Protein AF-0000000066928919 (afdb_homodimer)

InterPro domains:
  IPR003378 Fringe-like, glycosyltransferase domain [PF02434] (55-231)
  IPR026050 C1GALT1/C1GALT1-specific chaperone 1 [PTHR23033] (34-307)

Sequence (636 aa):
MSNIKLILTILLVLITNFLLSILLVTYFFDDKSRSIKNSTFVSYDTYYVSKEKQVKIFCIILTSKNNHLARAIHQKNTWVKRCDNYIFGSGEENKALPAIKACHSDFYHNSFCKFRNTIKWAWKNNGDKYDWYIKLDDDSYVIMENLRAFLSKQNESIPEYHGLKRMDYPRQGDTKFAQGGAGYVMSKETVKLLVEKGLDSSKYCSQMDTLPDDVEVARCLEKLGIKFNSSVDRKNKDLFNEEAPESLASIFNKNINDVLSNNSNETVISSALDKVSDYPISFHRIRNQNMYVLEYFFYRAKVVNKDTPIDQIYKQMNMSNIKLILTILLVLITNFLLSILLVTYFFDDKSRSIKNSTFVSYDTYYVSKEKQVKIFCIILTSKNNHLARAIHQKNTWVKRCDNYIFGSGEENKALPAIKACHSDFYHNSFCKFRNTIKWAWKNNGDKYDWYIKLDDDSYVIMENLRAFLSKQNESIPEYHGLKRMDYPRQGDTKFAQGGAGYVMSKETVKLLVEKGLDSSKYCSQMDTLPDDVEVARCLEKLGIKFNSSVDRKNKDLFNEEAPESLASIFNKNINDVLSNNSNETVISSALDKVSDYPISFHRIRNQNMYVLEYFFYRAKVVNKDTPIDQIYKQMN

Secondary structure (DSSP, 8-state):
--HHHHHHHHHHHHHHHHHGGGGGGSSS----------------------S-----EEEEEE--TTHIIIIIHHHHTTGGGGSSEEEEEESS-BTTTTEEE--S--SGGGHHHHHHHHHHHHHHHHGGG-SEEEEEETT-EE-HHHHHHHHTTS-TTS--EEE-EE---TT-TT--EE-TTT-EEEEHHHHHHIIIIITT-TTTS-SSTTS-HHHHHHHHHHHTTPP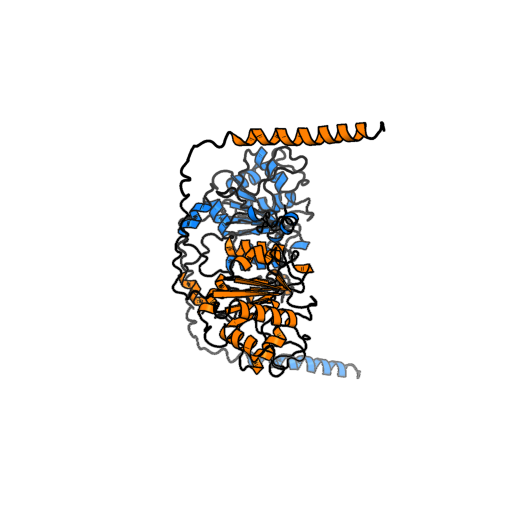PEE-B-TTS-BSB-SS-HHHHT-EEESSHHHHHHS------EEEGGGGB-SS--EESS--HHHHHHHHHHHHT---TTT---GGGHHHHH-/--HHHHHHHHHHHHHHHHHGGGGGGGSS----------------------S-----EEEEEE--TTHIIIIIHHHHTTGGGGSSEEEEEESS-BTTTTEEE--S--SGGGHHHHHHHHHHHHHHHHGGG-SEEEEEETT-EE-HHHHHHHHTTS-TTS--EEE-EE---TT-TT--EE-TTT-EEEEHHHHHHIIIIITT-TTTS-SSTTS-HHHHHHHHHHHTTPPPEE-B-TTS-BSB-SS-HHHHT-EE-SSHHHHHHS-------EEGGGGB-SS--EESS--HHHHHHHHHHHHT---TTT---GGGHHHHH-

Radius of gyration: 32.17 Å; Cα contacts (8 Å, |Δi|>4): 1144; chains: 2; bounding box: 134×81×70 Å

Structure (mmCIF, N/CA/C/O backbone):
data_AF-0000000066928919-model_v1
#
loop_
_entity.id
_entity.type
_entity.pdbx_description
1 polymer 'N-acetylgalactosaminide beta-1,3-galactosyltransferase'
#
loop_
_atom_site.group_PDB
_atom_site.id
_atom_site.type_symbol
_atom_site.label_atom_id
_atom_site.label_alt_id
_atom_site.label_comp_id
_atom_site.label_asym_id
_atom_site.label_entity_id
_atom_site.label_seq_id
_atom_site.pdbx_PDB_ins_code
_atom_site.Cartn_x
_atom_site.Cartn_y
_atom_site.Cartn_z
_atom_site.occupancy
_atom_site.B_iso_or_equiv
_atom_site.auth_seq_id
_atom_site.auth_comp_id
_atom_site.auth_asym_id
_atom_site.auth_atom_id
_atom_site.pdbx_PDB_model_num
ATOM 1 N N . MET A 1 1 ? -66.438 23.719 -28.969 1 31.3 1 MET A N 1
ATOM 2 C CA . MET A 1 1 ? -66.938 23.188 -27.703 1 31.3 1 MET A CA 1
ATOM 3 C C . MET A 1 1 ? -66.312 21.812 -27.438 1 31.3 1 MET A C 1
ATOM 5 O O . MET A 1 1 ? -66.25 21.391 -26.281 1 31.3 1 MET A O 1
ATOM 9 N N . SER A 1 2 ? -66.125 21.031 -28.547 1 38.88 2 SER A N 1
ATOM 10 C CA . SER A 1 2 ? -66.062 19.578 -28.484 1 38.88 2 SER A CA 1
ATOM 11 C C . SER A 1 2 ? -64.688 19.125 -27.953 1 38.88 2 SER A C 1
ATOM 13 O O . SER A 1 2 ? -64.562 18.062 -27.328 1 38.88 2 SER A O 1
ATOM 15 N N . ASN A 1 3 ? -63.625 19.828 -28.453 1 39.19 3 ASN A N 1
ATOM 16 C CA . ASN A 1 3 ? -62.25 19.359 -28.266 1 39.19 3 ASN A CA 1
ATOM 17 C C . ASN A 1 3 ? -61.812 19.438 -26.812 1 39.19 3 ASN A C 1
ATOM 19 O O . ASN A 1 3 ? -60.688 19.062 -26.469 1 39.19 3 ASN A O 1
ATOM 23 N N . ILE A 1 4 ? -62.5 20.391 -26 1 41.78 4 ILE A N 1
ATOM 24 C CA . ILE A 1 4 ? -62.188 20.688 -24.609 1 41.78 4 ILE A CA 1
ATOM 25 C C . ILE A 1 4 ? -62.469 19.469 -23.75 1 41.78 4 ILE A C 1
ATOM 27 O O . ILE A 1 4 ? -61.781 19.203 -22.766 1 41.78 4 ILE A O 1
ATOM 31 N N . LYS A 1 5 ? -63.594 18.719 -24.062 1 40.72 5 LYS A N 1
ATOM 32 C CA . LYS A 1 5 ? -64.125 17.656 -23.203 1 40.72 5 LYS A CA 1
ATOM 33 C C . LYS A 1 5 ? -63.125 16.484 -23.141 1 40.72 5 LYS A C 1
ATOM 35 O O . LYS A 1 5 ? -63.031 15.812 -22.109 1 40.72 5 LYS A O 1
ATOM 40 N N . LEU A 1 6 ? -62.469 16.281 -24.375 1 38.47 6 LEU A N 1
ATOM 41 C CA . LEU A 1 6 ? -61.625 15.102 -24.438 1 38.47 6 LEU A CA 1
ATOM 42 C C . LEU A 1 6 ? -60.438 15.242 -23.5 1 38.47 6 LEU A C 1
ATOM 44 O O . LEU A 1 6 ? -60.031 14.281 -22.844 1 38.47 6 LEU A O 1
ATOM 48 N N . ILE A 1 7 ? -59.906 16.547 -23.422 1 42.91 7 ILE A N 1
ATOM 49 C CA . ILE A 1 7 ? -58.719 16.812 -22.609 1 42.91 7 ILE A CA 1
ATOM 50 C C . ILE A 1 7 ? -59.062 16.562 -21.141 1 42.91 7 ILE A C 1
ATOM 52 O O . ILE A 1 7 ? -58.219 16.016 -20.406 1 42.91 7 ILE A O 1
ATOM 56 N N . LEU A 1 8 ? -60.375 16.891 -20.766 1 40.22 8 LEU A N 1
ATOM 57 C CA . LEU A 1 8 ? -60.75 16.812 -19.375 1 40.22 8 LEU A CA 1
ATOM 58 C C . LEU A 1 8 ? -60.781 15.352 -18.906 1 40.22 8 LEU A C 1
ATOM 60 O O . LEU A 1 8 ? -60.406 15.055 -17.766 1 40.22 8 LEU A O 1
ATOM 64 N N . THR A 1 9 ? -61.281 14.445 -19.891 1 39.28 9 THR A N 1
ATOM 65 C CA . THR A 1 9 ? -61.438 13.055 -19.484 1 39.28 9 THR A CA 1
ATOM 66 C C . THR A 1 9 ? -60.094 12.406 -19.219 1 39.28 9 THR A C 1
ATOM 68 O O . THR A 1 9 ? -59.938 11.625 -18.266 1 39.28 9 THR A O 1
ATOM 71 N N . ILE A 1 10 ? -59.031 12.859 -20.094 1 39.53 10 ILE A N 1
ATOM 72 C CA . ILE A 1 10 ? -57.719 12.227 -19.938 1 39.53 10 ILE A CA 1
ATOM 73 C C . ILE A 1 10 ? -57.125 12.625 -18.594 1 39.53 10 ILE A C 1
ATOM 75 O O . ILE A 1 10 ? -56.5 11.797 -17.906 1 39.53 10 ILE A O 1
ATOM 79 N N . LEU A 1 11 ? -57.375 13.93 -18.141 1 38.59 11 LEU A N 1
ATOM 80 C CA . LEU A 1 11 ? -56.844 14.398 -16.859 1 38.59 11 LEU A CA 1
ATOM 81 C C . LEU A 1 11 ? -57.406 13.594 -15.703 1 38.59 11 LEU A C 1
ATOM 83 O O . LEU A 1 11 ? -56.688 13.305 -14.734 1 38.59 11 LEU A O 1
ATOM 87 N N . LEU A 1 12 ? -58.719 13.234 -15.859 1 37.5 12 LEU A N 1
ATOM 88 C CA . LEU A 1 12 ? -59.375 12.586 -14.727 1 37.5 12 LEU A CA 1
ATOM 89 C C . LEU A 1 12 ? -58.781 11.203 -14.477 1 37.5 12 LEU A C 1
ATOM 91 O O . LEU A 1 12 ? -58.625 10.789 -13.32 1 37.5 12 LEU A O 1
ATOM 95 N N . VAL A 1 13 ? -58.469 10.492 -15.656 1 37.06 13 VAL A N 1
ATOM 96 C CA . VAL A 1 13 ? -58 9.117 -15.469 1 37.06 13 VAL A CA 1
ATOM 97 C C . VAL A 1 13 ? -56.656 9.109 -14.773 1 37.06 13 VAL A C 1
ATOM 99 O O . VAL A 1 13 ? -56.312 8.156 -14.07 1 37.06 13 VAL A O 1
ATOM 102 N N . LEU A 1 14 ? -55.781 10.188 -15.008 1 35.16 14 LEU A N 1
ATOM 103 C CA . LEU A 1 14 ? -54.438 10.203 -14.422 1 35.16 14 LEU A CA 1
ATOM 104 C C . LEU A 1 14 ? -54.531 10.336 -12.898 1 35.16 14 LEU A C 1
ATOM 106 O O . LEU A 1 14 ? -53.656 9.805 -12.188 1 35.16 14 LEU A O 1
ATOM 110 N N . ILE A 1 15 ? -55.5 11.133 -12.414 1 36.28 15 ILE A N 1
ATOM 111 C CA . ILE A 1 15 ? -55.562 11.445 -10.984 1 36.28 15 ILE A CA 1
ATOM 112 C C . ILE A 1 15 ? -55.938 10.188 -10.203 1 36.28 15 ILE A C 1
ATOM 114 O O . ILE A 1 15 ? -55.406 9.945 -9.117 1 36.28 15 ILE A O 1
ATOM 118 N N . THR A 1 16 ? -56.906 9.375 -10.773 1 32.16 16 THR A N 1
ATOM 119 C CA . THR A 1 16 ? -57.5 8.344 -9.922 1 32.16 16 THR A CA 1
ATOM 120 C C . THR A 1 16 ? -56.469 7.254 -9.617 1 32.16 16 THR A C 1
ATOM 122 O O . THR A 1 16 ? -56.562 6.59 -8.578 1 32.16 16 THR A O 1
ATOM 125 N N . ASN A 1 17 ? -55.625 6.891 -10.633 1 31.77 17 ASN A N 1
ATOM 126 C CA . ASN A 1 17 ? -54.781 5.746 -10.359 1 31.77 17 ASN A CA 1
ATOM 127 C C . ASN A 1 17 ? -53.75 6.059 -9.273 1 31.77 17 ASN A C 1
ATOM 129 O O . ASN A 1 17 ? -52.938 5.199 -8.906 1 31.77 17 ASN A O 1
ATOM 133 N N . PHE A 1 18 ? -53.469 7.359 -8.898 1 32.69 18 PHE A N 1
ATOM 134 C CA . PHE A 1 18 ? -52.5 7.758 -7.871 1 32.69 18 PHE A CA 1
ATOM 135 C C . PHE A 1 18 ? -52.969 7.312 -6.492 1 32.69 18 PHE A C 1
ATOM 137 O O . PHE A 1 18 ? -52.156 6.906 -5.656 1 32.69 18 PHE A O 1
ATOM 144 N N . LEU A 1 19 ? -54.25 7.359 -6.262 1 31.48 19 LEU A N 1
ATOM 145 C CA . LEU A 1 19 ? -54.75 7.238 -4.891 1 31.48 19 LEU A CA 1
ATOM 146 C C . LEU A 1 19 ? -54.625 5.801 -4.398 1 31.48 19 LEU A C 1
ATOM 148 O O . LEU A 1 19 ? -54.469 5.562 -3.199 1 31.48 19 LEU A O 1
ATOM 152 N N . LEU A 1 20 ? -54.875 4.844 -5.297 1 28.77 20 LEU A N 1
ATOM 153 C CA . LEU A 1 20 ? -55.125 3.508 -4.762 1 28.77 20 LEU A CA 1
ATOM 154 C C . LEU A 1 20 ? -53.844 2.93 -4.156 1 28.77 20 LEU A C 1
ATOM 156 O O . LEU A 1 20 ? -53.906 2.104 -3.244 1 28.77 20 LEU A O 1
ATOM 160 N N . SER A 1 21 ? -52.688 3.211 -4.742 1 25.67 21 SER A N 1
ATOM 161 C CA . SER A 1 21 ? -51.5 2.436 -4.312 1 25.67 21 SER A CA 1
ATOM 162 C C . SER A 1 21 ? -51.125 2.787 -2.885 1 25.67 21 SER A C 1
ATOM 164 O O . SER A 1 21 ? -50.188 2.188 -2.328 1 25.67 21 SER A O 1
ATOM 166 N N . ILE A 1 22 ? -51.688 3.836 -2.24 1 28.8 22 ILE A N 1
ATOM 167 C CA . ILE A 1 22 ? -51.219 4.289 -0.93 1 28.8 22 ILE A CA 1
ATOM 168 C C . ILE A 1 22 ? -51.656 3.295 0.142 1 28.8 22 ILE A C 1
ATOM 170 O O . ILE A 1 22 ? -51 3.162 1.179 1 28.8 22 ILE A O 1
ATOM 174 N N . LEU A 1 23 ? -52.812 2.688 -0.079 1 26.77 23 LEU A N 1
ATOM 175 C CA . LEU A 1 23 ? -53.5 2.154 1.094 1 26.77 23 LEU A CA 1
ATOM 176 C C . LEU A 1 23 ? -52.75 0.95 1.658 1 26.77 23 LEU A C 1
ATOM 178 O O . LEU A 1 23 ? -52.875 0.629 2.842 1 26.77 23 LEU A O 1
ATOM 182 N N . LEU A 1 24 ? -52.312 0.093 0.767 1 25.64 24 LEU A N 1
ATOM 183 C CA . LEU A 1 24 ? -52.062 -1.245 1.29 1 25.64 24 LEU A CA 1
ATOM 184 C C . LEU A 1 24 ? -50.875 -1.233 2.271 1 25.64 24 LEU A C 1
ATOM 186 O O . LEU A 1 24 ? -50.5 -2.279 2.797 1 25.64 24 LEU A O 1
ATOM 190 N N . VAL A 1 25 ? -50.125 -0.098 2.4 1 24.69 25 VAL A N 1
ATOM 191 C CA . VAL A 1 25 ? -48.875 -0.196 3.15 1 24.69 25 VAL A CA 1
ATOM 192 C C . VAL A 1 25 ? -49.188 -0.28 4.645 1 24.69 25 VAL A C 1
ATOM 194 O O . VAL A 1 25 ? -48.281 -0.558 5.449 1 24.69 25 VAL A O 1
ATOM 197 N N . THR A 1 26 ? -50.469 0.034 5.047 1 25.05 26 THR A N 1
ATOM 198 C CA . THR A 1 26 ? -50.562 0.357 6.465 1 25.05 26 THR A CA 1
ATOM 199 C C . THR A 1 26 ? -50.531 -0.911 7.312 1 25.05 26 THR A C 1
ATOM 201 O O . THR A 1 26 ? -50.219 -0.855 8.508 1 25.05 26 THR A O 1
ATOM 204 N N . TYR A 1 27 ? -51.219 -1.931 6.809 1 26.16 27 TYR A N 1
ATOM 205 C CA . TYR A 1 27 ? -51.781 -2.811 7.828 1 26.16 27 TYR A CA 1
ATOM 206 C C . TYR A 1 27 ? -50.688 -3.514 8.609 1 26.16 27 TYR A C 1
ATOM 208 O O . TYR A 1 27 ? -50.875 -3.963 9.734 1 26.16 27 TYR A O 1
ATOM 216 N N . PHE A 1 28 ? -49.781 -4.121 7.902 1 26.41 28 PHE A N 1
ATOM 217 C CA . PHE A 1 28 ? -49.094 -5.219 8.57 1 26.41 28 PHE A CA 1
ATOM 218 C C . PHE A 1 28 ? -48.219 -4.699 9.688 1 26.41 28 PHE A C 1
ATOM 220 O O . PHE A 1 28 ? -46.969 -4.734 9.57 1 26.41 28 PHE A O 1
ATOM 227 N N . PHE A 1 29 ? -48.438 -3.439 10.203 1 26.7 29 PHE A N 1
ATOM 228 C CA . PHE A 1 29 ? -47.562 -2.881 11.211 1 26.7 29 PHE A CA 1
ATOM 229 C C . PHE A 1 29 ? -47.781 -3.551 12.562 1 26.7 29 PHE A C 1
ATOM 231 O O . PHE A 1 29 ? -47.75 -2.889 13.602 1 26.7 29 PHE A O 1
ATOM 238 N N . ASP A 1 30 ? -48.594 -4.652 12.594 1 23.14 30 ASP A N 1
ATOM 239 C CA . ASP A 1 30 ? -48.969 -4.984 13.961 1 23.14 30 ASP A CA 1
ATOM 240 C C . ASP A 1 30 ? -47.781 -5.047 14.891 1 23.14 30 ASP A C 1
ATOM 242 O O . ASP A 1 30 ? -46.625 -5.145 14.422 1 23.14 30 ASP A O 1
ATOM 246 N N . ASP A 1 31 ? -48.062 -5.562 16.219 1 22.97 31 ASP A N 1
ATOM 247 C CA . ASP A 1 31 ? -47.719 -5.367 17.625 1 22.97 31 ASP A CA 1
ATOM 248 C C . ASP A 1 31 ? -46.344 -5.953 17.953 1 22.97 31 ASP A C 1
ATOM 250 O O . ASP A 1 31 ? -45.875 -5.875 19.078 1 22.97 31 ASP A O 1
ATOM 254 N N . LYS A 1 32 ? -45.969 -7.062 17.25 1 25.39 32 LYS A N 1
ATOM 255 C CA . LYS A 1 32 ? -45.094 -7.867 18.094 1 25.39 32 LYS A CA 1
ATOM 256 C C . LYS A 1 32 ? -43.875 -7.062 18.547 1 25.39 32 LYS A C 1
ATOM 258 O O . LYS A 1 32 ? -43.125 -6.535 17.734 1 25.39 32 LYS A O 1
ATOM 263 N N . SER A 1 33 ? -44.031 -6.406 19.688 1 25.58 33 SER A N 1
ATOM 264 C CA . SER A 1 33 ? -43.062 -5.641 20.484 1 25.58 33 SER A CA 1
ATOM 265 C C . SER A 1 33 ? -41.719 -6.375 20.609 1 25.58 33 SER A C 1
ATOM 267 O O . SER A 1 33 ? -41.438 -6.973 21.656 1 25.58 33 SER A O 1
ATOM 269 N N . ARG A 1 34 ? -41.406 -7.363 19.766 1 24.72 34 ARG A N 1
ATOM 270 C CA . ARG A 1 34 ? -40.219 -8.062 20.172 1 24.72 34 ARG A CA 1
ATOM 271 C C . ARG A 1 34 ? -39.125 -7.074 20.562 1 24.72 34 ARG A C 1
ATOM 273 O O . ARG A 1 34 ? -38.844 -6.105 19.844 1 24.72 34 ARG A O 1
ATOM 280 N N . SER A 1 35 ? -38.938 -7.012 21.906 1 24.95 35 SER A N 1
ATOM 281 C CA . SER A 1 35 ? -37.812 -6.355 22.562 1 24.95 35 SER A CA 1
ATOM 282 C C . SER A 1 35 ? -36.531 -6.531 21.766 1 24.95 35 SER A C 1
ATOM 284 O O . SER A 1 35 ? -36.156 -7.652 21.422 1 24.95 35 SER A O 1
ATOM 286 N N . ILE A 1 36 ? -36.438 -5.746 20.828 1 24.67 36 ILE A N 1
ATOM 287 C CA . ILE A 1 36 ? -35.156 -5.691 20.141 1 24.67 36 ILE A CA 1
ATOM 288 C C . ILE A 1 36 ? -34.031 -5.863 21.156 1 24.67 36 ILE A C 1
ATOM 290 O O . ILE A 1 36 ? -33.844 -5.023 22.031 1 24.67 36 ILE A O 1
ATOM 294 N N . LYS A 1 37 ? -33.969 -7.199 21.562 1 24.98 37 LYS A N 1
ATOM 295 C CA . LYS A 1 37 ? -32.75 -7.492 22.328 1 24.98 37 LYS A CA 1
ATOM 296 C C . LYS A 1 37 ? -31.578 -6.641 21.844 1 24.98 37 LYS A C 1
ATOM 298 O O . LYS A 1 37 ? -31.328 -6.523 20.641 1 24.98 37 LYS A O 1
ATOM 303 N N . ASN A 1 38 ? -31.391 -5.566 22.609 1 22.56 38 ASN A N 1
ATOM 304 C CA . ASN A 1 38 ? -30.219 -4.695 22.562 1 22.56 38 ASN A CA 1
ATOM 305 C C . ASN A 1 38 ? -28.969 -5.457 22.125 1 22.56 38 ASN A C 1
ATOM 307 O O . ASN A 1 38 ? -28.578 -6.43 22.766 1 22.56 38 ASN A O 1
ATOM 311 N N . SER A 1 39 ? -28.984 -5.805 20.875 1 24.42 39 SER A N 1
ATOM 312 C CA . SER A 1 39 ? -27.719 -6.359 20.391 1 24.42 39 SER A CA 1
ATOM 313 C C . SER A 1 39 ? -26.547 -5.766 21.156 1 24.42 39 SER A C 1
ATOM 315 O O . SER A 1 39 ? -26.469 -4.551 21.359 1 24.42 39 SER A O 1
ATOM 317 N N . THR A 1 40 ? -26.172 -6.539 22.125 1 24.78 40 THR A N 1
ATOM 318 C CA . THR A 1 40 ? -24.953 -6.254 22.891 1 24.78 40 THR A CA 1
ATOM 319 C C . THR A 1 40 ? -23.906 -5.574 22 1 24.78 40 THR A C 1
ATOM 321 O O . THR A 1 40 ? -23.594 -6.062 20.922 1 24.78 40 THR A O 1
ATOM 324 N N . PHE A 1 41 ? -23.922 -4.262 22.078 1 21.88 41 PHE A N 1
ATOM 325 C CA . PHE A 1 41 ? -22.75 -3.496 21.688 1 21.88 41 PHE A CA 1
ATOM 326 C C . PHE A 1 41 ? -21.484 -4.305 21.922 1 21.88 41 PHE A C 1
ATOM 328 O O . PHE A 1 41 ? -21.25 -4.82 23.016 1 21.88 41 PHE A O 1
ATOM 335 N N . VAL A 1 42 ? -21.234 -5.137 20.938 1 25.73 42 VAL A N 1
ATOM 336 C CA . VAL A 1 42 ? -19.875 -5.652 21.062 1 25.73 42 VAL A CA 1
ATOM 337 C C . VAL A 1 42 ? -18.984 -4.609 21.75 1 25.73 42 VAL A C 1
ATOM 339 O O . VAL A 1 42 ? -18.859 -3.482 21.25 1 25.73 42 VAL A O 1
ATOM 342 N N . SER A 1 43 ? -19.062 -4.609 23.047 1 24.89 43 SER A N 1
ATOM 343 C CA . SER A 1 43 ? -18.062 -3.904 23.828 1 24.89 43 SER A CA 1
ATOM 344 C C . SER A 1 43 ? -16.719 -3.854 23.109 1 24.89 43 SER A C 1
ATOM 346 O O . SER A 1 43 ? -16.188 -4.887 22.703 1 24.89 43 SER A O 1
ATOM 348 N N . TYR A 1 44 ? -16.547 -2.783 22.391 1 25.64 44 TYR A N 1
ATOM 349 C CA . TYR A 1 44 ? -15.18 -2.439 22.031 1 25.64 44 TYR A CA 1
ATOM 350 C C . TYR A 1 44 ? -14.203 -2.906 23.109 1 25.64 44 TYR A C 1
ATOM 352 O O . TYR A 1 44 ? -14.391 -2.621 24.281 1 25.64 44 TYR A O 1
ATOM 360 N N . ASP A 1 45 ? -13.867 -4.137 22.953 1 28.53 45 ASP A N 1
ATOM 361 C CA . ASP A 1 45 ? -12.758 -4.578 23.797 1 28.53 45 ASP A CA 1
ATOM 362 C C . ASP A 1 45 ? -11.891 -3.4 24.219 1 28.53 45 ASP A C 1
ATOM 364 O O . ASP A 1 45 ? -11.562 -2.533 23.406 1 28.53 45 ASP A O 1
ATOM 368 N N . THR A 1 46 ? -12.102 -2.963 25.438 1 29.02 46 THR A N 1
ATOM 369 C CA . THR A 1 46 ? -11.156 -2.129 26.172 1 29.02 46 THR A CA 1
ATOM 370 C C . THR A 1 46 ? -9.719 -2.508 25.828 1 29.02 46 THR A C 1
ATOM 372 O O . THR A 1 46 ? -9.211 -3.533 26.281 1 29.02 46 THR A O 1
ATOM 375 N N . TYR A 1 47 ? -9.359 -2.359 24.562 1 29.06 47 TYR A N 1
ATOM 376 C CA . TYR A 1 47 ? -7.938 -2.373 24.234 1 29.06 47 TYR A CA 1
ATOM 377 C C . TYR A 1 47 ? -7.105 -1.764 25.344 1 29.06 47 TYR A C 1
ATOM 379 O O . TYR A 1 47 ? -7.504 -0.767 25.953 1 29.06 47 TYR A O 1
ATOM 387 N N . TYR A 1 48 ? -6.52 -2.609 26.094 1 29.19 48 TYR A N 1
ATOM 388 C CA . TYR A 1 48 ? -5.457 -2.148 26.984 1 29.19 48 TYR A CA 1
ATOM 389 C C . TYR A 1 48 ? -4.684 -0.995 26.344 1 29.19 48 TYR A C 1
ATOM 391 O O . TYR A 1 48 ? -3.9 -1.199 25.422 1 29.19 48 TYR A O 1
ATOM 399 N N . VAL A 1 49 ? -5.277 0.161 26.047 1 36.16 49 VAL A N 1
ATOM 400 C CA . VAL A 1 49 ? -4.535 1.404 25.875 1 36.16 49 VAL A CA 1
ATOM 401 C C . VAL A 1 49 ? -3.398 1.483 26.891 1 36.16 49 VAL A C 1
ATOM 403 O O . VAL A 1 49 ? -3.639 1.512 28.094 1 36.16 49 VAL A O 1
ATOM 406 N N . SER A 1 50 ? -2.348 0.918 26.703 1 36.94 50 SER A N 1
ATOM 407 C CA . SER A 1 50 ? -1.246 1.457 27.5 1 36.94 50 SER A CA 1
ATOM 408 C C . SER A 1 50 ? -1.5 2.912 27.875 1 36.94 50 SER A C 1
ATOM 410 O O . SER A 1 50 ? -2.256 3.613 27.203 1 36.94 50 SER A O 1
ATOM 412 N N . LYS A 1 51 ? -1.237 3.42 29.016 1 42.31 51 LYS A N 1
ATOM 413 C CA . LYS A 1 51 ? -1.409 4.711 29.672 1 42.31 51 LYS A CA 1
ATOM 414 C C . LYS A 1 51 ? -0.898 5.848 28.797 1 42.31 51 LYS A C 1
ATOM 416 O O . LYS A 1 51 ? -0.053 6.641 29.219 1 42.31 51 LYS A O 1
ATOM 421 N N . GLU A 1 52 ? -0.718 5.551 27.562 1 50.44 52 GLU A N 1
ATOM 422 C CA . GLU A 1 52 ? -0.281 6.738 26.844 1 50.44 52 GLU A CA 1
ATOM 423 C C . GLU A 1 52 ? -1.307 7.863 26.953 1 50.44 52 GLU A C 1
ATOM 425 O O . GLU A 1 52 ? -2.514 7.613 26.938 1 50.44 52 GLU A O 1
ATOM 430 N N . LYS A 1 53 ? -0.838 8.906 27.516 1 59.62 53 LYS A N 1
ATOM 431 C CA . LYS A 1 53 ? -1.668 10.102 27.594 1 59.62 53 LYS A CA 1
ATOM 432 C C . LYS A 1 53 ? -2.49 10.289 26.312 1 59.62 53 LYS A C 1
ATOM 434 O O . LYS A 1 53 ? -1.95 10.234 25.219 1 59.62 53 LYS A O 1
ATOM 439 N N . GLN A 1 54 ? -3.73 10.148 26.438 1 80.69 54 GLN A N 1
ATOM 440 C CA . GLN A 1 54 ? -4.617 10.406 25.297 1 80.69 54 GLN A CA 1
ATOM 441 C C . GLN A 1 54 ? -4.57 11.875 24.891 1 80.69 54 GLN A C 1
ATOM 443 O O . GLN A 1 54 ? -4.926 12.758 25.672 1 80.69 54 GLN A O 1
ATOM 448 N N . VAL A 1 55 ? -3.895 12.125 23.75 1 93.75 55 VAL A N 1
ATOM 449 C CA . VAL A 1 55 ? -3.809 13.5 23.281 1 93.75 55 VAL A CA 1
ATOM 450 C C . VAL A 1 55 ? -4.965 13.797 22.328 1 93.75 55 VAL A C 1
ATOM 452 O O . VAL A 1 55 ? -5.352 12.938 21.531 1 93.75 55 VAL A O 1
ATOM 455 N N . LYS A 1 56 ? -5.543 14.961 22.438 1 97.19 56 LYS A N 1
ATOM 456 C CA . LYS A 1 56 ? -6.605 15.43 21.547 1 97.19 56 LYS A CA 1
ATOM 457 C C . LYS A 1 56 ? -6.043 16.25 20.391 1 97.19 56 LYS A C 1
ATOM 459 O O . LYS A 1 56 ? -5.312 17.219 20.625 1 97.19 56 LYS A O 1
ATOM 464 N N . ILE A 1 57 ? -6.438 15.852 19.141 1 98 57 ILE A N 1
ATOM 465 C CA . ILE A 1 57 ? -5.84 16.453 17.953 1 98 57 ILE A CA 1
ATOM 466 C C . ILE A 1 57 ? -6.926 17.109 17.094 1 98 57 ILE A C 1
ATOM 468 O O . ILE A 1 57 ? -7.914 16.453 16.75 1 98 57 ILE A O 1
ATOM 472 N N . PHE A 1 58 ? -6.797 18.375 16.781 1 98.62 58 PHE A N 1
ATOM 473 C CA . PHE A 1 58 ? -7.652 19.094 15.844 1 98.62 58 PHE A CA 1
ATOM 474 C C . PHE A 1 58 ? -7.004 19.156 14.469 1 98.62 58 PHE A C 1
ATOM 476 O O . PHE A 1 58 ? -5.867 19.609 14.328 1 98.62 58 PHE A O 1
ATOM 483 N N . CYS A 1 59 ? -7.727 18.719 13.422 1 98.75 59 CYS A N 1
ATOM 484 C CA . CYS A 1 59 ? -7.18 18.672 12.07 1 98.75 59 CYS A CA 1
ATOM 485 C C . CYS A 1 59 ? -7.695 19.844 11.227 1 98.75 59 CYS A C 1
ATOM 487 O O . CYS A 1 59 ? -8.906 20.047 11.141 1 98.75 59 CYS A O 1
ATOM 489 N N . ILE A 1 60 ? -6.762 20.516 10.648 1 98.56 60 ILE A N 1
ATOM 490 C CA . ILE A 1 60 ? -7.039 21.594 9.711 1 98.56 60 ILE A CA 1
ATOM 491 C C . ILE A 1 60 ? -6.59 21.188 8.312 1 98.56 60 ILE A C 1
ATOM 493 O O . ILE A 1 60 ? -5.398 20.969 8.07 1 98.56 60 ILE A O 1
ATOM 497 N N . ILE A 1 61 ? -7.551 21.141 7.406 1 98.44 61 ILE A N 1
ATOM 498 C CA . ILE A 1 61 ? -7.215 20.719 6.051 1 98.44 61 ILE A CA 1
ATOM 499 C C . ILE A 1 61 ? -7.52 21.844 5.066 1 98.44 61 ILE A C 1
ATOM 501 O O . ILE A 1 61 ? -8.656 22.328 4.992 1 98.44 61 ILE A O 1
ATOM 505 N N . LEU A 1 62 ? -6.484 22.281 4.332 1 97.31 62 LEU A N 1
ATOM 506 C CA . LEU A 1 62 ? -6.699 23.297 3.309 1 97.31 62 LEU A CA 1
ATOM 507 C C . LEU A 1 62 ? -7.09 22.656 1.981 1 97.31 62 LEU A C 1
ATOM 509 O O . LEU A 1 62 ? -6.496 21.656 1.565 1 97.31 62 LEU A O 1
ATOM 513 N N . THR A 1 63 ? -8.133 23.219 1.355 1 96.25 63 THR A N 1
ATOM 514 C CA . THR A 1 63 ? -8.656 22.719 0.093 1 96.25 63 THR A CA 1
ATOM 515 C C . THR A 1 63 ? -9.156 23.859 -0.79 1 96.25 63 THR A C 1
ATOM 517 O O . THR A 1 63 ? -8.805 25.016 -0.562 1 96.25 63 THR A O 1
ATOM 520 N N . SER A 1 64 ? -9.688 23.547 -1.914 1 95.06 64 SER A N 1
ATOM 521 C CA . SER A 1 64 ? -10.273 24.516 -2.838 1 95.06 64 SER A CA 1
ATOM 522 C C . SER A 1 64 ? -11.664 24.078 -3.281 1 95.06 64 SER A C 1
ATOM 524 O O . SER A 1 64 ? -12.039 22.922 -3.107 1 95.06 64 SER A O 1
ATOM 526 N N . LYS A 1 65 ? -12.289 25.031 -3.832 1 93.31 65 LYS A N 1
ATOM 527 C CA . LYS A 1 65 ? -13.641 24.734 -4.293 1 93.31 65 LYS A CA 1
ATOM 528 C C . LYS A 1 65 ? -13.664 23.531 -5.23 1 93.31 65 LYS A C 1
ATOM 530 O O . LYS A 1 65 ? -14.453 22.609 -5.039 1 93.31 65 LYS A O 1
ATOM 535 N N . ASN A 1 66 ? -12.789 23.531 -6.141 1 92.31 66 ASN A N 1
ATOM 536 C CA . ASN A 1 66 ? -12.742 22.453 -7.133 1 92.31 66 ASN A CA 1
ATOM 537 C C . ASN A 1 66 ? -12.352 21.125 -6.508 1 92.31 66 ASN A C 1
ATOM 539 O O . ASN A 1 66 ? -12.633 20.062 -7.07 1 92.31 66 ASN A O 1
ATOM 543 N N . ASN A 1 67 ? -11.852 21.172 -5.34 1 94.19 67 ASN A N 1
ATOM 544 C CA . ASN A 1 67 ? -11.312 19.953 -4.734 1 94.19 67 ASN A CA 1
ATOM 545 C C . ASN A 1 67 ? -12.219 19.422 -3.629 1 94.19 67 ASN A C 1
ATOM 547 O O . ASN A 1 67 ? -11.938 18.391 -3.023 1 94.19 67 ASN A O 1
ATOM 551 N N . HIS A 1 68 ? -13.305 20.125 -3.426 1 94.12 68 HIS A N 1
ATOM 552 C CA . HIS A 1 68 ? -14.211 19.641 -2.385 1 94.12 68 HIS A CA 1
ATOM 553 C C . HIS A 1 68 ? -14.617 18.203 -2.633 1 94.12 68 HIS A C 1
ATOM 555 O O . HIS A 1 68 ? -14.43 17.344 -1.77 1 94.12 68 HIS A O 1
ATOM 561 N N . LEU A 1 69 ? -15.031 17.969 -3.879 1 88.75 69 LEU A N 1
ATOM 562 C CA . LEU A 1 69 ? -15.531 16.625 -4.188 1 88.75 69 LEU A CA 1
ATOM 563 C C . LEU A 1 69 ? -14.445 15.789 -4.859 1 88.75 69 LEU A C 1
ATOM 565 O O . LEU A 1 69 ? -14.508 14.562 -4.828 1 88.75 69 LEU A O 1
ATOM 569 N N . ALA A 1 70 ? -13.492 16.469 -5.379 1 90.62 70 ALA A N 1
ATOM 570 C CA . ALA A 1 70 ? -12.461 15.75 -6.117 1 90.62 70 ALA A CA 1
ATOM 571 C C . ALA A 1 70 ? -11.414 15.172 -5.168 1 90.62 70 ALA A C 1
ATOM 573 O O . ALA A 1 70 ? -10.82 14.133 -5.449 1 90.62 70 ALA A O 1
ATOM 574 N N . ARG A 1 71 ? -11.25 15.828 -4.035 1 94 71 ARG A N 1
ATOM 575 C CA . ARG A 1 71 ? -10.164 15.398 -3.158 1 94 71 ARG A CA 1
ATOM 576 C C . ARG A 1 71 ? -10.617 15.367 -1.702 1 94 71 ARG A C 1
ATOM 578 O O . ARG A 1 71 ? -10.672 14.297 -1.087 1 94 71 ARG A O 1
ATOM 585 N N . ALA A 1 72 ? -11.125 16.438 -1.191 1 96 72 ALA A N 1
ATOM 586 C CA . ALA A 1 72 ? -11.367 16.641 0.234 1 96 72 ALA A CA 1
ATOM 587 C C . ALA A 1 72 ? -12.375 15.625 0.771 1 96 72 ALA A C 1
ATOM 589 O O . ALA A 1 72 ? -12.234 15.133 1.892 1 96 72 ALA A O 1
ATOM 590 N N . ILE A 1 73 ? -13.312 15.305 -0.014 1 93 73 ILE A N 1
ATOM 591 C CA . ILE A 1 73 ? -14.359 14.391 0.444 1 93 73 ILE A CA 1
ATOM 592 C C . ILE A 1 73 ? -13.75 13.023 0.723 1 93 73 ILE A C 1
ATOM 594 O O . ILE A 1 73 ? -14.188 12.312 1.633 1 93 73 ILE A O 1
ATOM 598 N N . HIS A 1 74 ? -12.789 12.602 0.004 1 92.88 74 HIS A N 1
ATOM 599 C CA . HIS A 1 74 ? -12.148 11.305 0.194 1 92.88 74 HIS A CA 1
ATOM 600 C C . HIS A 1 74 ? -11.32 11.281 1.474 1 92.88 74 HIS A C 1
ATOM 602 O O . HIS A 1 74 ? -11.211 10.242 2.127 1 92.88 74 HIS A O 1
ATOM 608 N N . GLN A 1 75 ? -10.75 12.43 1.861 1 96.38 75 GLN A N 1
ATOM 609 C CA . GLN A 1 75 ? -10.086 12.523 3.154 1 96.38 75 GLN A CA 1
ATOM 610 C C . GLN A 1 75 ? -11.086 12.422 4.301 1 96.38 75 GLN A C 1
ATOM 612 O O . GLN A 1 75 ? -10.859 11.695 5.27 1 96.38 75 GLN A O 1
ATOM 617 N N . LYS A 1 76 ? -12.141 13.133 4.117 1 95.25 76 LYS A N 1
ATOM 618 C CA . LYS A 1 76 ? -13.203 13.094 5.121 1 95.25 76 LYS A CA 1
ATOM 619 C C . LYS A 1 76 ? -13.695 11.664 5.344 1 95.25 76 LYS A C 1
ATOM 621 O O . LYS A 1 76 ? -14 11.281 6.473 1 95.25 76 LYS A O 1
ATOM 626 N N . ASN A 1 77 ? -13.711 10.867 4.32 1 91.56 77 ASN A N 1
ATOM 627 C CA . ASN A 1 77 ? -14.258 9.516 4.371 1 91.56 77 ASN A CA 1
ATOM 628 C C . ASN A 1 77 ? -13.203 8.5 4.797 1 91.56 77 ASN A C 1
ATOM 630 O O . ASN A 1 77 ? -13.5 7.309 4.922 1 91.56 77 ASN A O 1
ATOM 634 N N . THR A 1 78 ? -12.062 8.906 5.023 1 94 78 THR A N 1
ATOM 635 C CA . THR A 1 78 ? -11 7.984 5.418 1 94 78 THR A CA 1
ATOM 636 C C . THR A 1 78 ? -10.336 8.445 6.711 1 94 78 THR A C 1
ATOM 638 O O . THR A 1 78 ? -10.93 8.344 7.789 1 94 78 THR A O 1
ATOM 641 N N . TRP A 1 79 ? -9.102 9.031 6.625 1 96.88 79 TRP A N 1
ATOM 642 C CA . TRP A 1 79 ? -8.281 9.219 7.816 1 96.88 79 TRP A CA 1
ATOM 643 C C . TRP A 1 79 ? -8.828 10.344 8.688 1 96.88 79 TRP A C 1
ATOM 645 O O . TRP A 1 79 ? -8.609 10.359 9.898 1 96.88 79 TRP A O 1
ATOM 655 N N . VAL A 1 80 ? -9.609 11.289 8.109 1 97.69 80 VAL A N 1
ATOM 656 C CA . VAL A 1 80 ? -10.102 12.445 8.852 1 97.69 80 VAL A CA 1
ATOM 657 C C . VAL A 1 80 ? -11.078 11.984 9.93 1 97.69 80 VAL A C 1
ATOM 659 O O . VAL A 1 80 ? -11.242 12.648 10.953 1 97.69 80 VAL A O 1
ATOM 662 N N . LYS A 1 81 ? -11.68 10.828 9.742 1 95.56 81 LYS A N 1
ATOM 663 C CA . LYS A 1 81 ? -12.609 10.266 10.719 1 95.56 81 LYS A CA 1
ATOM 664 C C . LYS A 1 81 ? -11.906 9.992 12.047 1 95.56 81 LYS A C 1
ATOM 666 O O . LYS A 1 81 ? -12.562 9.852 13.078 1 95.56 81 LYS A O 1
ATOM 671 N N . ARG A 1 82 ? -10.672 9.922 11.992 1 96.25 82 ARG A N 1
ATOM 672 C CA . ARG A 1 82 ? -9.922 9.539 13.188 1 96.25 82 ARG A CA 1
ATOM 673 C C . ARG A 1 82 ? -9.367 10.773 13.898 1 96.25 82 ARG A C 1
ATOM 675 O O . ARG A 1 82 ? -8.664 10.648 14.906 1 96.25 82 ARG A O 1
ATOM 682 N N . CYS A 1 83 ? -9.633 11.969 13.375 1 97.06 83 CYS A N 1
ATOM 683 C CA . CYS A 1 83 ? -9.359 13.211 14.102 1 97.06 83 CYS A CA 1
ATOM 684 C C . CYS A 1 83 ? -10.352 13.398 15.242 1 97.06 83 CYS A C 1
ATOM 686 O O . CYS A 1 83 ? -11.484 12.922 15.172 1 97.06 83 CYS A O 1
ATOM 688 N N . ASP A 1 84 ? -9.867 14.055 16.312 1 97.12 84 ASP A N 1
ATOM 689 C CA . ASP A 1 84 ? -10.805 14.367 17.375 1 97.12 84 ASP A CA 1
ATOM 690 C C . ASP A 1 84 ? -11.812 15.43 16.922 1 97.12 84 ASP A C 1
ATOM 692 O O . ASP A 1 84 ? -12.953 15.445 17.406 1 97.12 84 ASP A O 1
ATOM 696 N N . ASN A 1 85 ? -11.422 16.312 16.156 1 97.88 85 ASN A N 1
ATOM 697 C CA . ASN A 1 85 ? -12.219 17.281 15.422 1 97.88 85 ASN A CA 1
ATOM 698 C C . ASN A 1 85 ? -11.461 17.828 14.219 1 97.88 85 ASN A C 1
ATOM 700 O O . ASN A 1 85 ? -10.25 17.625 14.094 1 97.88 85 ASN A O 1
ATOM 704 N N . TYR A 1 86 ? -12.266 18.469 13.273 1 98.19 86 TYR A N 1
ATOM 705 C CA . TYR A 1 86 ? -11.586 18.922 12.062 1 98.19 86 TYR A CA 1
ATOM 706 C C . TYR A 1 86 ? -12.375 20.047 11.391 1 98.19 86 TYR A C 1
ATOM 708 O O . TYR A 1 86 ? -13.539 20.281 11.719 1 98.19 86 TYR A O 1
ATOM 716 N N . ILE A 1 87 ? -11.68 20.75 10.508 1 98.44 87 ILE A N 1
ATOM 717 C CA . ILE A 1 87 ? -12.297 21.766 9.656 1 98.44 87 ILE A CA 1
ATOM 718 C C . ILE A 1 87 ? -11.531 21.859 8.344 1 98.44 87 ILE A C 1
ATOM 720 O O . ILE A 1 87 ? -10.305 21.688 8.312 1 98.44 87 ILE A O 1
ATOM 724 N N . PHE A 1 88 ? -12.305 22.109 7.258 1 98.12 88 PHE A N 1
ATOM 725 C CA . PHE A 1 88 ? -11.695 22.391 5.969 1 98.12 88 PHE A CA 1
ATOM 726 C C . PHE A 1 88 ? -11.68 23.891 5.695 1 98.12 88 PHE A C 1
ATOM 728 O O . PHE A 1 88 ? -12.672 24.578 5.922 1 98.12 88 PHE A O 1
ATOM 735 N N . GLY A 1 89 ? -10.492 24.438 5.352 1 97.38 89 GLY A N 1
ATOM 736 C CA . GLY A 1 89 ? -10.375 25.812 4.875 1 97.38 89 GLY A CA 1
ATOM 737 C C . GLY A 1 89 ? -10.344 25.922 3.363 1 97.38 89 GLY A C 1
ATOM 738 O O . GLY A 1 89 ? -9.453 25.375 2.711 1 97.38 89 GLY A O 1
ATOM 739 N N . SER A 1 90 ? -11.289 26.641 2.787 1 95.81 90 SER A N 1
ATOM 740 C CA . SER A 1 90 ? -11.484 26.703 1.341 1 95.81 90 SER A CA 1
ATOM 741 C C . SER A 1 90 ? -11.805 28.109 0.879 1 95.81 90 SER A C 1
ATOM 743 O O . SER A 1 90 ? -11.836 29.047 1.688 1 95.81 90 SER A O 1
ATOM 745 N N . GLY A 1 91 ? -11.805 28.266 -0.435 1 94.12 91 GLY A N 1
ATOM 746 C CA . GLY A 1 91 ? -12.281 29.516 -1.009 1 94.12 91 GLY A CA 1
ATOM 747 C C . GLY A 1 91 ? -13.797 29.594 -1.063 1 94.12 91 GLY A C 1
ATOM 748 O O . GLY A 1 91 ? -14.352 30.656 -1.39 1 94.12 91 GLY A O 1
ATOM 749 N N . GLU A 1 92 ? -14.438 28.5 -0.769 1 94.56 92 GLU A N 1
ATOM 750 C CA . GLU A 1 92 ? -15.898 28.438 -0.777 1 94.56 92 GLU A CA 1
ATOM 751 C C . GLU A 1 92 ? -16.422 27.562 0.358 1 94.56 92 GLU A C 1
ATOM 753 O O . GLU A 1 92 ? -15.828 26.531 0.676 1 94.56 92 GLU A O 1
ATOM 758 N N . GLU A 1 93 ? -17.562 28.031 0.923 1 95.38 93 GLU A N 1
ATOM 759 C CA . GLU A 1 93 ? -18.172 27.266 1.994 1 95.38 93 GLU A CA 1
ATOM 760 C C . GLU A 1 93 ? -18.828 25.984 1.454 1 95.38 93 GLU A C 1
ATOM 762 O O . GLU A 1 93 ? -19.312 25.969 0.324 1 95.38 93 GLU A O 1
ATOM 767 N N . ASN A 1 94 ? -18.75 24.953 2.131 1 94.38 94 ASN A N 1
ATOM 768 C CA . ASN A 1 94 ? -19.406 23.688 1.865 1 94.38 94 ASN A CA 1
ATOM 769 C C . ASN A 1 94 ? -19.797 22.969 3.158 1 94.38 94 ASN A C 1
ATOM 771 O O . ASN A 1 94 ? -18.953 22.422 3.852 1 94.38 94 ASN A O 1
ATOM 775 N N . LYS A 1 95 ? -21.016 22.891 3.516 1 91.94 95 LYS A N 1
ATOM 776 C CA . LYS A 1 95 ? -21.484 22.375 4.801 1 91.94 95 LYS A CA 1
ATOM 777 C C . LYS A 1 95 ? -21.312 20.875 4.891 1 91.94 95 LYS A C 1
ATOM 779 O O . LYS A 1 95 ? -21.016 20.344 5.965 1 91.94 95 LYS A O 1
ATOM 784 N N . ALA A 1 96 ? -21.422 20.188 3.793 1 87 96 ALA A N 1
ATOM 785 C CA . ALA A 1 96 ? -21.297 18.734 3.789 1 87 96 ALA A CA 1
ATOM 786 C C . ALA A 1 96 ? -19.859 18.312 4.051 1 87 96 ALA A C 1
ATOM 788 O O . ALA A 1 96 ? -19.609 17.281 4.688 1 87 96 ALA A O 1
ATOM 789 N N . LEU A 1 97 ? -18.844 18.891 3.686 1 89.94 97 LEU A N 1
ATOM 790 C CA . LEU A 1 97 ? -17.422 18.688 3.902 1 89.94 97 LEU A CA 1
ATOM 791 C C . LEU A 1 97 ? -16.953 19.406 5.16 1 89.94 97 LEU A C 1
ATOM 793 O O . LEU A 1 97 ? -15.898 19.078 5.715 1 89.94 97 LEU A O 1
ATOM 797 N N . PRO A 1 98 ? -17.906 20.234 5.816 1 94.25 98 PRO A N 1
ATOM 798 C CA . PRO A 1 98 ? -17.734 21.375 6.715 1 94.25 98 PRO A CA 1
ATOM 799 C C . PRO A 1 98 ? -16.5 22.219 6.367 1 94.25 98 PRO A C 1
ATOM 801 O O . PRO A 1 98 ? -15.547 22.266 7.141 1 94.25 98 PRO A O 1
ATOM 804 N N . ALA A 1 99 ? -16.578 22.844 5.242 1 97 99 ALA A N 1
ATOM 805 C CA . ALA A 1 99 ? -15.578 23.781 4.766 1 97 99 ALA A CA 1
ATOM 806 C C . ALA A 1 99 ? -16.031 25.219 4.977 1 97 99 ALA A C 1
ATOM 808 O O . ALA A 1 99 ? -17.172 25.562 4.664 1 97 99 ALA A O 1
ATOM 809 N N . ILE A 1 100 ? -15.188 25.984 5.543 1 97.56 100 ILE A N 1
ATOM 810 C CA . ILE A 1 100 ? -15.484 27.391 5.668 1 97.56 100 ILE A CA 1
ATOM 811 C C . ILE A 1 100 ? -14.844 28.172 4.52 1 97.56 100 ILE A C 1
ATOM 813 O O . ILE A 1 100 ? -13.844 27.719 3.945 1 97.56 100 ILE A O 1
ATOM 817 N N . LYS A 1 101 ? -15.422 29.312 4.195 1 96.69 101 LYS A N 1
ATOM 818 C CA . LYS A 1 101 ? -14.781 30.25 3.27 1 96.69 101 LYS A CA 1
ATOM 819 C C . LYS A 1 101 ? -13.68 31.047 3.963 1 96.69 101 LYS A C 1
ATOM 821 O O . LYS A 1 101 ? -13.945 32.094 4.535 1 96.69 101 LYS A O 1
ATOM 826 N N . ALA A 1 102 ? -12.5 30.531 3.84 1 95.75 102 ALA A N 1
ATOM 827 C CA . ALA A 1 102 ? -11.391 31.078 4.605 1 95.75 102 ALA A CA 1
ATOM 828 C C . ALA A 1 102 ? -10.664 32.156 3.814 1 95.75 102 ALA A C 1
ATOM 830 O O . ALA A 1 102 ? -9.953 33 4.391 1 95.75 102 ALA A O 1
ATOM 831 N N . CYS A 1 103 ? -10.734 32.094 2.521 1 92.38 103 CYS A N 1
ATOM 832 C CA . CYS A 1 103 ? -10.078 33.094 1.67 1 92.38 103 CYS A CA 1
ATOM 833 C C . CYS A 1 103 ? -10.898 33.344 0.406 1 92.38 103 CYS A C 1
ATOM 835 O O . CYS A 1 103 ? -11.664 32.469 -0.027 1 92.38 103 CYS A O 1
ATOM 837 N N . HIS A 1 104 ? -10.766 34.531 -0.169 1 85 104 HIS A N 1
ATOM 838 C CA . HIS A 1 104 ? -11.555 34.906 -1.333 1 85 104 HIS A CA 1
ATOM 839 C C . HIS A 1 104 ? -11.102 34.156 -2.582 1 85 104 HIS A C 1
ATOM 841 O O . HIS A 1 104 ? -11.891 33.969 -3.512 1 85 104 HIS A O 1
ATOM 847 N N . SER A 1 105 ? -9.852 33.844 -2.652 1 79.69 105 SER A N 1
ATOM 848 C CA . SER A 1 105 ? -9.344 33.125 -3.826 1 79.69 105 SER A CA 1
ATOM 849 C C . SER A 1 105 ? -8.773 31.766 -3.453 1 79.69 105 SER A C 1
ATOM 851 O O . SER A 1 105 ? -8.203 31.594 -2.375 1 79.69 105 SER A O 1
ATOM 853 N N . ASP A 1 106 ? -9.047 30.766 -4.355 1 77.81 106 ASP A N 1
ATOM 854 C CA . ASP A 1 106 ? -8.648 29.391 -4.078 1 77.81 106 ASP A CA 1
ATOM 855 C C . ASP A 1 106 ? -7.34 29.047 -4.781 1 77.81 106 ASP A C 1
ATOM 857 O O . ASP A 1 106 ? -6.988 27.875 -4.914 1 77.81 106 ASP A O 1
ATOM 861 N N . PHE A 1 107 ? -6.633 30 -5.117 1 74.44 107 PHE A N 1
ATOM 862 C CA . PHE A 1 107 ? -5.379 29.688 -5.793 1 74.44 107 PHE A CA 1
ATOM 863 C C . PHE A 1 107 ? -4.328 29.219 -4.793 1 74.44 107 PHE A C 1
ATOM 865 O O . PHE A 1 107 ? -4.371 29.594 -3.619 1 74.44 107 PHE A O 1
ATOM 872 N N . TYR A 1 108 ? -3.525 28.375 -5.258 1 70.81 108 TYR A N 1
ATOM 873 C CA . TYR A 1 108 ? -2.475 27.781 -4.434 1 70.81 108 TYR A CA 1
ATOM 874 C C . TYR A 1 108 ? -1.658 28.859 -3.736 1 70.81 108 TYR A C 1
ATOM 876 O O . TYR A 1 108 ? -1.271 28.703 -2.576 1 70.81 108 TYR A O 1
ATOM 884 N N . HIS A 1 109 ? -1.523 29.984 -4.32 1 74.5 109 HIS A N 1
ATOM 885 C CA . HIS A 1 109 ? -0.688 31.062 -3.777 1 74.5 109 HIS A CA 1
ATOM 886 C C . HIS A 1 109 ? -1.345 31.719 -2.568 1 74.5 109 HIS A C 1
ATOM 888 O O . HIS A 1 109 ? -0.691 32.438 -1.819 1 74.5 109 HIS A O 1
ATOM 894 N N . ASN A 1 110 ? -2.586 31.328 -2.371 1 85.69 110 ASN A N 1
ATOM 895 C CA . ASN A 1 110 ? -3.307 31.906 -1.242 1 85.69 110 ASN A CA 1
ATOM 896 C C . ASN A 1 110 ? -3.4 30.938 -0.074 1 85.69 110 ASN A C 1
ATOM 898 O O . ASN A 1 110 ? -4.34 31 0.723 1 85.69 110 ASN A O 1
ATOM 902 N N . SER A 1 111 ? -2.453 30 -0.054 1 92.31 111 SER A N 1
ATOM 903 C CA . SER A 1 111 ? -2.518 28.984 0.989 1 92.31 111 SER A CA 1
ATOM 904 C C . SER A 1 111 ? -2.352 29.594 2.375 1 92.31 111 SER A C 1
ATOM 906 O O . SER A 1 111 ? -2.971 29.141 3.34 1 92.31 111 SER A O 1
ATOM 908 N N . PHE A 1 112 ? -1.561 30.688 2.471 1 94.69 112 PHE A N 1
ATOM 909 C CA . PHE A 1 112 ? -1.394 31.312 3.779 1 94.69 112 PHE A CA 1
ATOM 910 C C . PHE A 1 112 ? -2.668 32.031 4.203 1 94.69 112 PHE A C 1
ATOM 912 O O . PHE A 1 112 ? -3.047 31.984 5.375 1 94.69 112 PHE A O 1
ATOM 919 N N . CYS A 1 113 ? -3.305 32.688 3.258 1 94.81 113 CYS A N 1
ATOM 920 C CA . CYS A 1 113 ? -4.59 33.281 3.561 1 94.81 113 CYS A CA 1
ATOM 921 C C . CYS A 1 113 ? -5.578 32.281 4.094 1 94.81 113 CYS A C 1
ATOM 923 O O . CYS A 1 113 ? -6.238 32.5 5.109 1 94.81 113 CYS A O 1
ATOM 925 N N . LYS A 1 114 ? -5.688 31.172 3.432 1 95.69 114 LYS A N 1
ATOM 926 C CA . LYS A 1 114 ? -6.59 30.109 3.875 1 95.69 114 LYS A CA 1
ATOM 927 C C . LYS A 1 114 ? -6.191 29.594 5.25 1 95.69 114 LYS A C 1
ATOM 929 O O . LYS A 1 114 ? -7.039 29.406 6.121 1 95.69 114 LYS A O 1
ATOM 934 N N . PHE A 1 115 ? -4.914 29.375 5.418 1 96.94 115 PHE A N 1
ATOM 935 C CA . PHE A 1 115 ? -4.438 28.891 6.711 1 96.94 115 PHE A CA 1
ATOM 936 C C . PHE A 1 115 ? -4.785 29.891 7.812 1 96.94 115 PHE A C 1
ATOM 938 O O . PHE A 1 115 ? -5.383 29.516 8.828 1 96.94 115 PHE A O 1
ATOM 945 N N . ARG A 1 116 ? -4.422 31.156 7.656 1 96.69 116 ARG A N 1
ATOM 946 C CA . ARG A 1 116 ? -4.598 32.219 8.648 1 96.69 116 ARG A CA 1
ATOM 947 C C . ARG A 1 116 ? -6.039 32.281 9.141 1 96.69 116 ARG A C 1
ATOM 949 O O . ARG A 1 116 ? -6.285 32.219 10.352 1 96.69 116 ARG A O 1
ATOM 956 N N . ASN A 1 117 ? -6.883 32.25 8.242 1 96.81 117 ASN A N 1
ATOM 957 C CA . ASN A 1 117 ? -8.281 32.406 8.625 1 96.81 117 ASN A CA 1
ATOM 958 C C . ASN A 1 117 ? -8.875 31.125 9.172 1 96.81 117 ASN A C 1
ATOM 960 O O . ASN A 1 117 ? -9.734 31.156 10.055 1 96.81 117 ASN A O 1
ATOM 964 N N . THR A 1 118 ? -8.453 30.016 8.695 1 98.12 118 THR A N 1
ATOM 965 C CA . THR A 1 118 ? -8.969 28.734 9.188 1 98.12 118 THR A CA 1
ATOM 966 C C . THR A 1 118 ? -8.492 28.469 10.609 1 98.12 118 THR A C 1
ATOM 968 O O . THR A 1 118 ? -9.266 28.031 11.461 1 98.12 118 THR A O 1
ATOM 971 N N . ILE A 1 119 ? -7.199 28.703 10.867 1 98.5 119 ILE A N 1
ATOM 972 C CA . ILE A 1 119 ? -6.672 28.422 12.195 1 98.5 119 ILE A CA 1
ATOM 973 C C . ILE A 1 119 ? -7.266 29.406 13.203 1 98.5 119 ILE A C 1
ATOM 975 O O . ILE A 1 119 ? -7.504 29.047 14.359 1 98.5 119 ILE A O 1
ATOM 979 N N . LYS A 1 120 ? -7.5 30.641 12.812 1 98.12 120 LYS A N 1
ATOM 980 C CA . LYS A 1 120 ? -8.195 31.594 13.68 1 98.12 120 LYS A CA 1
ATOM 981 C C . LYS A 1 120 ? -9.602 31.094 14.016 1 98.12 120 LYS A C 1
ATOM 983 O O . LYS A 1 120 ? -10.023 31.156 15.172 1 98.12 120 LYS A O 1
ATOM 988 N N . TRP A 1 121 ? -10.258 30.688 12.977 1 98.06 121 TRP A N 1
ATOM 989 C CA . TRP A 1 121 ? -11.594 30.141 13.188 1 98.06 121 TRP A CA 1
ATOM 990 C C . TRP A 1 121 ? -11.547 28.969 14.18 1 98.06 121 TRP A C 1
ATOM 992 O O . TRP A 1 121 ? -12.352 28.906 15.109 1 98.06 121 TRP A O 1
ATOM 1002 N N . ALA A 1 122 ? -10.648 28.047 13.969 1 98.19 122 ALA A N 1
ATOM 1003 C CA . ALA A 1 122 ? -10.531 26.859 14.812 1 98.19 122 ALA A CA 1
ATOM 1004 C C . ALA A 1 122 ? -10.258 27.234 16.266 1 98.19 122 ALA A C 1
ATOM 1006 O O . ALA A 1 122 ? -10.859 26.672 17.188 1 98.19 122 ALA A O 1
ATOM 1007 N N . TRP A 1 123 ? -9.344 28.156 16.422 1 98 123 TRP A N 1
ATOM 1008 C CA . TRP A 1 123 ? -8.984 28.578 17.781 1 98 123 TRP A CA 1
ATOM 1009 C C . TRP A 1 123 ? -10.141 29.297 18.453 1 98 123 TRP A C 1
ATOM 1011 O O . TRP A 1 123 ? -10.438 29.047 19.625 1 98 123 TRP A O 1
ATOM 1021 N N . LYS A 1 124 ? -10.789 30.156 17.766 1 96.94 124 LYS A N 1
ATOM 1022 C CA . LYS A 1 124 ? -11.906 30.922 18.297 1 96.94 124 LYS A CA 1
ATOM 1023 C C . LYS A 1 124 ? -13.055 30.016 18.734 1 96.94 124 LYS A C 1
ATOM 1025 O O . LYS A 1 124 ? -13.688 30.234 19.766 1 96.94 124 LYS A O 1
ATOM 1030 N N . ASN A 1 125 ? -13.289 29 17.969 1 96.75 125 ASN A N 1
ATOM 1031 C CA . ASN A 1 125 ? -14.461 28.172 18.188 1 96.75 125 ASN A CA 1
ATOM 1032 C C . ASN A 1 125 ? -14.156 27.016 19.141 1 96.75 125 ASN A C 1
ATOM 1034 O O . ASN A 1 125 ? -15.07 26.375 19.656 1 96.75 125 ASN A O 1
ATOM 1038 N N . ASN A 1 126 ? -12.875 26.703 19.359 1 93.88 126 ASN A N 1
ATOM 1039 C CA . ASN A 1 126 ? -12.547 25.531 20.156 1 93.88 126 ASN A CA 1
ATOM 1040 C C . ASN A 1 126 ? -11.586 25.875 21.281 1 93.88 126 ASN A C 1
ATOM 1042 O O . ASN A 1 126 ? -11.547 25.188 22.312 1 93.88 126 ASN A O 1
ATOM 1046 N N . GLY A 1 127 ? -10.812 26.875 21.141 1 83.06 127 GLY A N 1
ATOM 1047 C CA . GLY A 1 127 ? -9.867 27.312 22.141 1 83.06 127 GLY A CA 1
ATOM 1048 C C . GLY A 1 127 ? -8.883 26.234 22.547 1 83.06 127 GLY A C 1
ATOM 1049 O O . GLY A 1 127 ? -8.25 25.609 21.703 1 83.06 127 GLY A O 1
ATOM 1050 N N . ASP A 1 128 ? -8.805 26.047 23.859 1 88.12 128 ASP A N 1
ATOM 1051 C CA . ASP A 1 128 ? -7.777 25.172 24.422 1 88.12 128 ASP A CA 1
ATOM 1052 C C . ASP A 1 128 ? -8.312 23.75 24.625 1 88.12 128 ASP A C 1
ATOM 1054 O O . ASP A 1 128 ? -7.77 22.984 25.422 1 88.12 128 ASP A O 1
ATOM 1058 N N . LYS A 1 129 ? -9.344 23.375 23.859 1 95.19 129 LYS A N 1
ATOM 1059 C CA . LYS A 1 129 ? -9.977 22.062 23.984 1 95.19 129 LYS A CA 1
ATOM 1060 C C . LYS A 1 129 ? -9.078 20.969 23.438 1 95.19 129 LYS A C 1
ATOM 1062 O O . LYS A 1 129 ? -9.219 19.797 23.797 1 95.19 129 LYS A O 1
ATOM 1067 N N . TYR A 1 130 ? -8.266 21.375 22.547 1 97.69 130 TYR A N 1
ATOM 1068 C CA . TYR A 1 130 ? -7.398 20.391 21.891 1 97.69 130 TYR A CA 1
ATOM 1069 C C . TYR A 1 130 ? -5.938 20.641 22.234 1 97.69 130 TYR A C 1
ATOM 1071 O O . TYR A 1 130 ? -5.523 21.797 22.406 1 97.69 130 TYR A O 1
ATOM 1079 N N . ASP A 1 131 ? -5.203 19.562 22.344 1 97.69 131 ASP A N 1
ATOM 1080 C CA . ASP A 1 131 ? -3.803 19.625 22.75 1 97.69 131 ASP A CA 1
ATOM 1081 C C . ASP A 1 131 ? -2.902 20 21.578 1 97.69 131 ASP A C 1
ATOM 1083 O O . ASP A 1 131 ? -1.9 20.703 21.766 1 97.69 131 ASP A O 1
ATOM 1087 N N . TRP A 1 132 ? -3.273 19.516 20.453 1 98 132 TRP A N 1
ATOM 1088 C CA . TRP A 1 132 ? -2.453 19.688 19.266 1 98 132 TRP A CA 1
ATOM 1089 C C . TRP A 1 132 ? -3.316 20.031 18.062 1 98 132 TRP A C 1
ATOM 1091 O O . TRP A 1 132 ? -4.473 19.625 17.969 1 98 132 TRP A O 1
ATOM 1101 N N . TYR A 1 133 ? -2.742 20.812 17.156 1 98.5 133 TYR A N 1
ATOM 1102 C CA . TYR A 1 133 ? -3.33 21.141 15.859 1 98.5 133 TYR A CA 1
ATOM 1103 C C . TYR A 1 133 ? -2.424 20.703 14.711 1 98.5 133 TYR A C 1
ATOM 1105 O O . TYR A 1 133 ? -1.217 20.953 14.734 1 98.5 133 TYR A O 1
ATOM 1113 N N . ILE A 1 134 ? -2.986 20 13.773 1 98.62 134 ILE A N 1
ATOM 1114 C CA . ILE A 1 134 ? -2.209 19.625 12.602 1 98.62 134 ILE A CA 1
ATOM 1115 C C . ILE A 1 134 ? -2.811 20.266 11.352 1 98.62 134 ILE A C 1
ATOM 1117 O O . ILE A 1 134 ? -4.031 20.25 11.172 1 98.62 134 ILE A O 1
ATOM 1121 N N . LYS A 1 135 ? -1.95 20.859 10.586 1 98.56 135 LYS A N 1
ATOM 1122 C CA . LYS A 1 135 ? -2.328 21.375 9.266 1 98.56 135 LYS A CA 1
ATOM 1123 C C . LYS A 1 135 ? -1.959 20.375 8.172 1 98.56 135 LYS A C 1
ATOM 1125 O O . LYS A 1 135 ? -0.85 19.844 8.156 1 98.56 135 LYS A O 1
ATOM 1130 N N . LEU A 1 136 ? -2.928 20.172 7.258 1 98.25 136 LEU A N 1
ATOM 1131 C CA . LEU A 1 136 ? -2.725 19.281 6.121 1 98.25 136 LEU A CA 1
ATOM 1132 C C . LEU A 1 136 ? -3.283 19.891 4.84 1 98.25 136 LEU A C 1
ATOM 1134 O O . LEU A 1 136 ? -4.055 20.844 4.891 1 98.25 136 LEU A O 1
ATOM 1138 N N . ASP A 1 137 ? -2.807 19.328 3.697 1 97.25 137 ASP A N 1
ATOM 1139 C CA . ASP A 1 137 ? -3.396 19.625 2.395 1 97.25 137 ASP A CA 1
ATOM 1140 C C . ASP A 1 137 ? -4.441 18.578 2.014 1 97.25 137 ASP A C 1
ATOM 1142 O O . ASP A 1 137 ? -4.57 17.547 2.68 1 97.25 137 ASP A O 1
ATOM 1146 N N . ASP A 1 138 ? -5.16 18.844 0.944 1 97 138 ASP A N 1
ATOM 1147 C CA . ASP A 1 138 ? -6.281 17.969 0.597 1 97 138 ASP A CA 1
ATOM 1148 C C . ASP A 1 138 ? -5.809 16.75 -0.189 1 97 138 ASP A C 1
ATOM 1150 O O . ASP A 1 138 ? -6.621 16.016 -0.756 1 97 138 ASP A O 1
ATOM 1154 N N . ASP A 1 139 ? -4.477 16.531 -0.297 1 97.62 139 ASP A N 1
ATOM 1155 C CA . ASP A 1 139 ? -3.92 15.312 -0.861 1 97.62 139 ASP A CA 1
ATOM 1156 C C . ASP A 1 139 ? -2.943 14.656 0.111 1 97.62 139 ASP A C 1
ATOM 1158 O O . ASP A 1 139 ? -2.037 13.93 -0.306 1 97.62 139 ASP A O 1
ATOM 1162 N N . SER A 1 140 ? -3.133 14.961 1.404 1 98.44 140 SER A N 1
ATOM 1163 C CA . SER A 1 140 ? -2.371 14.32 2.473 1 98.44 140 SER A CA 1
ATOM 1164 C C . SER A 1 140 ? -3.133 13.141 3.066 1 98.44 140 SER A C 1
ATOM 1166 O O . SER A 1 140 ? -4.363 13.109 3.037 1 98.44 140 SER A O 1
ATOM 1168 N N . TYR A 1 141 ? -2.451 12.141 3.527 1 98.69 141 TYR A N 1
ATOM 1169 C CA . TYR A 1 141 ? -2.982 11.023 4.309 1 98.69 141 TYR A CA 1
ATOM 1170 C C . TYR A 1 141 ? -2.24 10.883 5.633 1 98.69 141 TYR A C 1
ATOM 1172 O O . TYR A 1 141 ? -1.009 10.914 5.668 1 98.69 141 TYR A O 1
ATOM 1180 N N . VAL A 1 142 ? -3.021 10.695 6.715 1 98.69 142 VAL A N 1
ATOM 1181 C CA . VAL A 1 142 ? -2.398 10.672 8.039 1 98.69 142 VAL A CA 1
ATOM 1182 C C . VAL A 1 142 ? -2.789 9.383 8.766 1 98.69 142 VAL A C 1
ATOM 1184 O O . VAL A 1 142 ? -3.957 8.992 8.758 1 98.69 142 VAL A O 1
ATOM 1187 N N . ILE A 1 143 ? -1.771 8.688 9.328 1 97.75 143 ILE A N 1
ATOM 1188 C CA . ILE A 1 143 ? -1.998 7.617 10.289 1 97.75 143 ILE A CA 1
ATOM 1189 C C . ILE A 1 143 ? -2.088 8.195 11.695 1 97.75 143 ILE A C 1
ATOM 1191 O O . ILE A 1 143 ? -1.071 8.344 12.383 1 97.75 143 ILE A O 1
ATOM 1195 N N . MET A 1 144 ? -3.332 8.422 12.117 1 96.81 144 MET A N 1
ATOM 1196 C CA . MET A 1 144 ? -3.59 9.227 13.312 1 96.81 144 MET A CA 1
ATOM 1197 C C . MET A 1 144 ? -3.051 8.539 14.562 1 96.81 144 MET A C 1
ATOM 1199 O O . MET A 1 144 ? -2.602 9.203 15.492 1 96.81 144 MET A O 1
ATOM 1203 N N . GLU A 1 145 ? -3.047 7.195 14.602 1 94.69 145 GLU A N 1
ATOM 1204 C CA . GLU A 1 145 ? -2.512 6.441 15.734 1 94.69 145 GLU A CA 1
ATOM 1205 C C . GLU A 1 145 ? -1.019 6.699 15.906 1 94.69 145 GLU A C 1
ATOM 1207 O O . GLU A 1 145 ? -0.542 6.875 17.031 1 94.69 145 GLU A O 1
ATOM 1212 N N . ASN A 1 146 ? -0.35 6.719 14.812 1 94.75 146 ASN A N 1
ATOM 1213 C CA . ASN A 1 146 ? 1.083 6.988 14.867 1 94.75 146 ASN A CA 1
ATOM 1214 C C . ASN A 1 146 ? 1.367 8.43 15.281 1 94.75 146 ASN A C 1
ATOM 1216 O O . ASN A 1 146 ? 2.303 8.688 16.047 1 94.75 146 ASN A O 1
ATOM 1220 N N . LEU A 1 147 ? 0.537 9.367 14.805 1 96.5 147 LEU A N 1
ATOM 1221 C CA . LEU A 1 147 ? 0.669 10.766 15.219 1 96.5 147 LEU A CA 1
ATOM 1222 C C . LEU A 1 147 ? 0.451 10.906 16.719 1 96.5 147 LEU A C 1
ATOM 1224 O O . LEU A 1 147 ? 1.231 11.578 17.406 1 96.5 147 LEU A O 1
ATOM 1228 N N . ARG A 1 148 ? -0.584 10.266 17.234 1 95.06 148 ARG A N 1
ATOM 1229 C CA . ARG A 1 148 ? -0.881 10.344 18.656 1 95.06 148 ARG A CA 1
ATOM 1230 C C . ARG A 1 148 ? 0.263 9.766 19.484 1 95.06 148 ARG A C 1
ATOM 1232 O O . ARG A 1 148 ? 0.627 10.328 20.516 1 95.06 148 ARG A O 1
ATOM 1239 N N . ALA A 1 149 ? 0.801 8.695 19.016 1 91.44 149 ALA A N 1
ATOM 1240 C CA . ALA A 1 149 ? 1.927 8.094 19.719 1 91.44 149 ALA A CA 1
ATOM 1241 C C . ALA A 1 149 ? 3.117 9.047 19.781 1 91.44 149 ALA A C 1
ATOM 1243 O O . ALA A 1 149 ? 3.744 9.203 20.828 1 91.44 149 ALA A O 1
ATOM 1244 N N . PHE A 1 150 ? 3.443 9.625 18.734 1 92.56 150 PHE A N 1
ATOM 1245 C CA . PHE A 1 150 ? 4.535 10.586 18.672 1 92.56 150 PHE A CA 1
ATOM 1246 C C . PHE A 1 150 ? 4.277 11.766 19.594 1 92.56 150 PHE A C 1
ATOM 1248 O O . PHE A 1 150 ? 5.145 12.141 20.391 1 92.56 150 PHE A O 1
ATOM 1255 N N . LEU A 1 151 ? 3.031 12.289 19.547 1 94.19 151 LEU A N 1
ATOM 1256 C CA . LEU A 1 151 ? 2.693 13.508 20.281 1 94.19 151 LEU A CA 1
ATOM 1257 C C . LEU A 1 151 ? 2.551 13.219 21.766 1 94.19 151 LEU A C 1
ATOM 1259 O O . LEU A 1 151 ? 2.705 14.117 22.594 1 94.19 151 LEU A O 1
ATOM 1263 N N . SER A 1 152 ? 2.232 12.008 22.094 1 91.06 152 SER A N 1
ATOM 1264 C CA . SER A 1 152 ? 2.111 11.625 23.5 1 91.06 152 SER A CA 1
ATOM 1265 C C . SER A 1 152 ? 3.445 11.766 24.234 1 91.06 152 SER A C 1
ATOM 1267 O O . SER A 1 152 ? 3.48 11.859 25.453 1 91.06 152 SER A O 1
ATOM 1269 N N . LYS A 1 153 ? 4.52 11.836 23.469 1 88.56 153 LYS A N 1
ATOM 1270 C CA . LYS A 1 153 ? 5.855 11.961 24.047 1 88.56 153 LYS A CA 1
ATOM 1271 C C . LYS A 1 153 ? 6.34 13.414 24 1 88.56 153 LYS A C 1
ATOM 1273 O O . LYS A 1 153 ? 7.469 13.703 24.406 1 88.56 153 LYS A O 1
ATOM 1278 N N . GLN A 1 154 ? 5.574 14.219 23.375 1 91.56 154 GLN A N 1
ATOM 1279 C CA . GLN A 1 154 ? 5.867 15.648 23.312 1 91.56 154 GLN A CA 1
ATOM 1280 C C . GLN A 1 154 ? 5.133 16.406 24.406 1 91.56 154 GLN A C 1
ATOM 1282 O O . GLN A 1 154 ? 4.457 15.805 25.25 1 91.56 154 GLN A O 1
ATOM 1287 N N . ASN A 1 155 ? 5.359 17.734 24.516 1 90.5 155 ASN A N 1
ATOM 1288 C CA . ASN A 1 155 ? 4.758 18.547 25.562 1 90.5 155 ASN A CA 1
ATOM 1289 C C . ASN A 1 155 ? 3.896 19.672 24.984 1 90.5 155 ASN A C 1
ATOM 1291 O O . ASN A 1 155 ? 4.414 20.719 24.609 1 90.5 155 ASN A O 1
ATOM 1295 N N . GLU A 1 156 ? 2.576 19.484 24.984 1 87.69 156 GLU A N 1
ATOM 1296 C CA . GLU A 1 156 ? 1.638 20.438 24.391 1 87.69 156 GLU A CA 1
ATOM 1297 C C . GLU A 1 156 ? 1.548 21.719 25.219 1 87.69 156 GLU A C 1
ATOM 1299 O O . GLU A 1 156 ? 1.018 22.734 24.734 1 87.69 156 GLU A O 1
ATOM 1304 N N . SER A 1 157 ? 2.047 21.766 26.453 1 93.5 157 SER A N 1
ATOM 1305 C CA . SER A 1 157 ? 1.913 22.906 27.344 1 93.5 157 SER A CA 1
ATOM 1306 C C . SER A 1 157 ? 3.008 23.938 27.094 1 93.5 157 SER A C 1
ATOM 1308 O O . SER A 1 157 ? 3.025 25 27.719 1 93.5 157 SER A O 1
ATOM 1310 N N . ILE A 1 158 ? 3.914 23.609 26.234 1 95.12 158 ILE A N 1
ATOM 1311 C CA . ILE A 1 158 ? 4.887 24.578 25.75 1 95.12 158 ILE A CA 1
ATOM 1312 C C . ILE A 1 158 ? 4.785 24.703 24.234 1 95.12 158 ILE A C 1
ATOM 1314 O O . ILE A 1 158 ? 4.262 23.812 23.562 1 95.12 158 ILE A O 1
ATOM 1318 N N . PRO A 1 159 ? 5.25 25.891 23.719 1 97.31 159 PRO A N 1
ATOM 1319 C CA . PRO A 1 159 ? 5.188 26.031 22.266 1 97.31 159 PRO A CA 1
ATOM 1320 C C . PRO A 1 159 ? 6.07 25.016 21.531 1 97.31 159 PRO A C 1
ATOM 1322 O O . PRO A 1 159 ? 7.281 24.984 21.75 1 97.31 159 PRO A O 1
ATOM 1325 N N . GLU A 1 160 ? 5.438 24.172 20.766 1 96.31 160 GLU A N 1
ATOM 1326 C CA . GLU A 1 160 ? 6.148 23.203 19.938 1 96.31 160 GLU A CA 1
ATOM 1327 C C . GLU A 1 160 ? 5.637 23.219 18.5 1 96.31 160 GLU A C 1
ATOM 1329 O O . GLU A 1 160 ? 4.473 23.562 18.25 1 96.31 160 GLU A O 1
ATOM 1334 N N . TYR A 1 161 ? 6.523 22.891 17.594 1 96.31 161 TYR A N 1
ATOM 1335 C CA . TYR A 1 161 ? 6.305 22.891 16.156 1 96.31 161 TYR A CA 1
ATOM 1336 C C . TYR A 1 161 ? 7.047 21.734 15.492 1 96.31 161 TYR A C 1
ATOM 1338 O O . TYR A 1 161 ? 8.273 21.641 15.57 1 96.31 161 TYR A O 1
ATOM 1346 N N . HIS A 1 162 ? 6.238 20.75 14.922 1 96.25 162 HIS A N 1
ATOM 1347 C CA . HIS A 1 162 ? 6.805 19.5 14.398 1 96.25 162 HIS A CA 1
ATOM 1348 C C . HIS A 1 162 ? 6.41 19.297 12.938 1 96.25 162 HIS A C 1
ATOM 1350 O O . HIS A 1 162 ? 5.406 19.844 12.477 1 96.25 162 HIS A O 1
ATOM 1356 N N . GLY A 1 163 ? 7.145 18.5 12.195 1 96.56 163 GLY A N 1
ATOM 1357 C CA . GLY A 1 163 ? 6.891 18.141 10.812 1 96.56 163 GLY A CA 1
ATOM 1358 C C . GLY A 1 163 ? 8.133 17.672 10.078 1 96.56 163 GLY A C 1
ATOM 1359 O O . GLY A 1 163 ? 9.141 17.328 10.703 1 96.56 163 GLY A O 1
ATOM 1360 N N . LEU A 1 164 ? 8.023 17.547 8.773 1 95.5 164 LEU A N 1
ATOM 1361 C CA . LEU A 1 164 ? 9.172 17.234 7.926 1 95.5 164 LEU A CA 1
ATOM 1362 C C . LEU A 1 164 ? 9.992 18.484 7.648 1 95.5 164 LEU A C 1
ATOM 1364 O O . LEU A 1 164 ? 9.516 19.406 6.984 1 95.5 164 LEU A O 1
ATOM 1368 N N . LYS A 1 165 ? 11.227 18.453 8.055 1 91.56 165 LYS A N 1
ATOM 1369 C CA . LYS A 1 165 ? 12.094 19.625 7.961 1 91.56 165 LYS A CA 1
ATOM 1370 C C . LYS A 1 165 ? 12.523 19.875 6.516 1 91.56 165 LYS A C 1
ATOM 1372 O O . LYS A 1 165 ? 12.961 18.953 5.824 1 91.56 165 LYS A O 1
ATOM 1377 N N . ARG A 1 166 ? 12.352 21.109 6.082 1 86.69 166 ARG A N 1
ATOM 1378 C CA . ARG A 1 166 ? 12.875 21.594 4.809 1 86.69 166 ARG A CA 1
ATOM 1379 C C . ARG A 1 166 ? 13.586 22.922 4.98 1 86.69 166 ARG A C 1
ATOM 1381 O O . ARG A 1 166 ? 13.305 23.672 5.926 1 86.69 166 ARG A O 1
ATOM 1388 N N . MET A 1 167 ? 14.555 23.125 4.094 1 76.5 167 MET A N 1
ATOM 1389 C CA . MET A 1 167 ? 15.289 24.391 4.164 1 76.5 167 MET A CA 1
ATOM 1390 C C . MET A 1 167 ? 15.367 25.062 2.799 1 76.5 167 MET A C 1
ATOM 1392 O O . MET A 1 167 ? 15.891 26.172 2.672 1 76.5 167 MET A O 1
ATOM 1396 N N . ASP A 1 168 ? 14.859 24.406 1.802 1 66.19 168 ASP A N 1
ATOM 1397 C CA . ASP A 1 168 ? 15.188 24.781 0.431 1 66.19 168 ASP A CA 1
ATOM 1398 C C . ASP A 1 168 ? 14.125 25.719 -0.149 1 66.19 168 ASP A C 1
ATOM 1400 O O . ASP A 1 168 ? 13.781 25.609 -1.33 1 66.19 168 ASP A O 1
ATOM 1404 N N . TYR A 1 169 ? 13.617 26.516 0.547 1 66.81 169 TYR A N 1
ATOM 1405 C CA . TYR A 1 169 ? 12.742 27.453 -0.136 1 66.81 169 TYR A CA 1
ATOM 1406 C C . TYR A 1 169 ? 13.492 28.719 -0.516 1 66.81 169 TYR A C 1
ATOM 1408 O O . TYR A 1 169 ? 14.242 29.281 0.295 1 66.81 169 TYR A O 1
ATOM 1416 N N . PRO A 1 170 ? 13.242 29.047 -1.93 1 56.22 170 PRO A N 1
ATOM 1417 C CA . PRO A 1 170 ? 13.945 30.25 -2.346 1 56.22 170 PRO A CA 1
ATOM 1418 C C . PRO A 1 170 ? 13.578 31.469 -1.493 1 56.22 170 PRO A C 1
ATOM 1420 O O . PRO A 1 170 ? 12.422 31.625 -1.092 1 56.22 170 PRO A O 1
ATOM 1423 N N . ARG A 1 171 ? 14.539 32.312 -0.993 1 52 171 ARG A N 1
ATOM 1424 C CA . ARG A 1 171 ? 14.438 33.594 -0.292 1 52 171 ARG A CA 1
ATOM 1425 C C . ARG A 1 171 ? 14.156 33.375 1.191 1 52 171 ARG A C 1
ATOM 1427 O O . ARG A 1 171 ? 13.742 34.312 1.887 1 52 171 ARG A O 1
ATOM 1434 N N . GLN A 1 172 ? 14.07 32.031 1.542 1 57.88 172 GLN A N 1
ATOM 1435 C CA . GLN A 1 172 ? 13.742 31.812 2.949 1 57.88 172 GLN A CA 1
ATOM 1436 C C . GLN A 1 172 ? 15 31.906 3.818 1 57.88 172 GLN A C 1
ATOM 1438 O O . GLN A 1 172 ? 14.914 31.797 5.043 1 57.88 172 GLN A O 1
ATOM 1443 N N . GLY A 1 173 ? 16.031 32.281 3.217 1 57.75 173 GLY A N 1
ATOM 1444 C CA . GLY A 1 173 ? 17.25 32.25 4.02 1 57.75 173 GLY A CA 1
ATOM 1445 C C . GLY A 1 173 ? 17.469 30.938 4.719 1 57.75 173 GLY A C 1
ATOM 1446 O O . GLY A 1 173 ? 17.328 29.875 4.105 1 57.75 173 GLY A O 1
ATOM 1447 N N . ASP A 1 174 ? 17.828 30.969 5.961 1 64.88 174 ASP A N 1
ATOM 1448 C CA . ASP A 1 174 ? 18.219 29.828 6.789 1 64.88 174 ASP A CA 1
ATOM 1449 C C . ASP A 1 174 ? 17.016 29.281 7.559 1 64.88 174 ASP A C 1
ATOM 1451 O O . ASP A 1 174 ? 17.172 28.391 8.406 1 64.88 174 ASP A O 1
ATOM 1455 N N . THR A 1 175 ? 15.828 29.703 7.176 1 70 175 THR A N 1
ATOM 1456 C CA . THR A 1 175 ? 14.703 29.297 8.008 1 70 175 THR A CA 1
ATOM 1457 C C . THR A 1 175 ? 14.258 27.875 7.645 1 70 175 THR A C 1
ATOM 1459 O O . THR A 1 175 ? 14 27.578 6.477 1 70 175 THR A O 1
ATOM 1462 N N . LYS A 1 176 ? 14.273 27.094 8.688 1 84.75 176 LYS A N 1
ATOM 1463 C CA . LYS A 1 176 ? 13.734 25.75 8.578 1 84.75 176 LYS A CA 1
ATOM 1464 C C . LYS A 1 176 ? 12.211 25.75 8.656 1 84.75 176 LYS A C 1
ATOM 1466 O O . LYS A 1 176 ? 11.625 26.5 9.43 1 84.75 176 LYS A O 1
ATOM 1471 N N . PHE A 1 177 ? 11.609 25.062 7.762 1 90.81 177 PHE A N 1
ATOM 1472 C CA . PHE A 1 177 ? 10.156 24.984 7.816 1 90.81 177 PHE A CA 1
ATOM 1473 C C . PHE A 1 177 ? 9.672 23.547 7.664 1 90.81 177 PHE A C 1
ATOM 1475 O O . PHE A 1 177 ? 10.43 22.688 7.215 1 90.81 177 PHE A O 1
ATOM 1482 N N . ALA A 1 178 ? 8.508 23.297 8.172 1 93.62 178 ALA A N 1
ATOM 1483 C CA . ALA A 1 178 ? 7.863 22 7.988 1 93.62 178 ALA A CA 1
ATOM 1484 C C . ALA A 1 178 ? 7.113 21.953 6.66 1 93.62 178 ALA A C 1
ATOM 1486 O O . ALA A 1 178 ? 6.277 22.812 6.375 1 93.62 178 ALA A O 1
ATOM 1487 N N . GLN A 1 179 ? 7.441 20.953 5.891 1 93.44 179 GLN A N 1
ATOM 1488 C CA . GLN A 1 179 ? 6.812 20.812 4.582 1 93.44 179 GLN A CA 1
ATOM 1489 C C . GLN A 1 179 ? 5.293 20.781 4.703 1 93.44 179 GLN A C 1
ATOM 1491 O O . GLN A 1 179 ? 4.746 20 5.488 1 93.44 179 GLN A O 1
ATOM 1496 N N . GLY A 1 180 ? 4.605 21.531 3.932 1 94.25 180 GLY A N 1
ATOM 1497 C CA . GLY A 1 180 ? 3.18 21.781 4.086 1 94.25 180 GLY A CA 1
ATOM 1498 C C . GLY A 1 180 ? 2.332 20.562 3.781 1 94.25 180 GLY A C 1
ATOM 1499 O O . GLY A 1 180 ? 1.419 20.219 4.539 1 94.25 180 GLY A O 1
ATOM 1500 N N . GLY A 1 181 ? 2.645 19.906 2.703 1 95.38 181 GLY A N 1
ATOM 1501 C CA . GLY A 1 181 ? 1.848 18.766 2.256 1 95.38 181 GLY A CA 1
ATOM 1502 C C . GLY A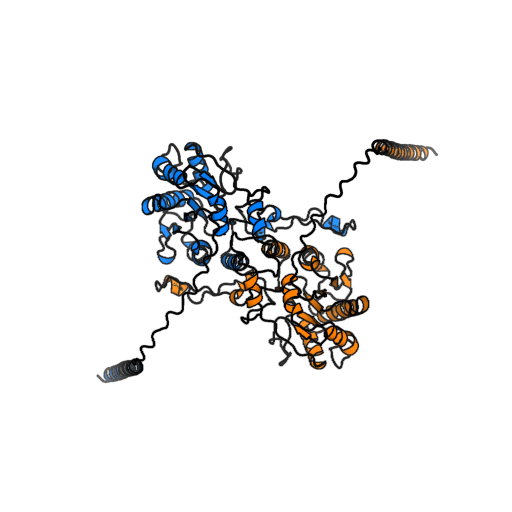 1 181 ? 2.004 17.547 3.137 1 95.38 181 GLY A C 1
ATOM 1503 O O . GLY A 1 181 ? 1.071 16.75 3.275 1 95.38 181 GLY A O 1
ATOM 1504 N N . ALA A 1 182 ? 3.197 17.422 3.723 1 96.81 182 ALA A N 1
ATOM 1505 C CA . ALA A 1 182 ? 3.428 16.344 4.68 1 96.81 182 ALA A CA 1
ATOM 1506 C C . ALA A 1 182 ? 2.67 16.594 5.98 1 96.81 182 ALA A C 1
ATOM 1508 O O . ALA A 1 182 ? 2.43 15.656 6.75 1 96.81 182 ALA A O 1
ATOM 1509 N N . GLY A 1 183 ? 2.332 17.844 6.168 1 97.38 183 GLY A N 1
ATOM 1510 C CA . GLY A 1 183 ? 1.665 18.266 7.391 1 97.38 183 GLY A CA 1
ATOM 1511 C C . GLY A 1 183 ? 2.623 18.781 8.445 1 97.38 183 GLY A C 1
ATOM 1512 O O . GLY A 1 183 ? 3.781 18.359 8.5 1 97.38 183 GLY A O 1
ATOM 1513 N N . TYR A 1 184 ? 2.152 19.734 9.195 1 97.25 184 TYR A N 1
ATOM 1514 C CA . TYR A 1 184 ? 2.91 20.172 10.367 1 97.25 184 TYR A CA 1
ATOM 1515 C C . TYR A 1 184 ? 2.002 20.328 11.578 1 97.25 184 TYR A C 1
ATOM 1517 O O . TYR A 1 184 ? 0.811 20.609 11.438 1 97.25 184 TYR A O 1
ATOM 1525 N N . VAL A 1 185 ? 2.588 20.109 12.719 1 97.5 185 VAL A N 1
ATOM 1526 C CA . VAL A 1 185 ? 1.848 20.016 13.977 1 97.5 185 VAL A CA 1
ATOM 1527 C C . VAL A 1 185 ? 2.299 21.109 14.93 1 97.5 185 VAL A C 1
ATOM 1529 O O . VAL A 1 185 ? 3.492 21.406 15.031 1 97.5 185 VAL A O 1
ATOM 1532 N N . MET A 1 186 ? 1.319 21.703 15.531 1 97.56 186 MET A N 1
ATOM 1533 C CA . MET A 1 186 ? 1.567 22.766 16.5 1 97.56 186 MET A CA 1
ATOM 1534 C C . MET A 1 186 ? 0.892 22.453 17.828 1 97.56 186 MET A C 1
ATOM 1536 O O . MET A 1 186 ? -0.241 21.969 17.859 1 97.56 186 MET A O 1
ATOM 1540 N N . SER A 1 187 ? 1.594 22.688 18.906 1 97.12 187 SER A N 1
ATOM 1541 C CA . SER A 1 187 ? 0.961 22.578 20.219 1 97.12 187 SER A CA 1
ATOM 1542 C C . SER A 1 187 ? -0.117 23.641 20.406 1 97.12 187 SER A C 1
ATOM 1544 O O . SER A 1 187 ? -0.13 24.656 19.703 1 97.12 187 SER A O 1
ATOM 1546 N N . LYS A 1 188 ? -0.982 23.438 21.359 1 97.5 188 LYS A N 1
ATOM 1547 C CA . LYS A 1 188 ? -2.002 24.438 21.656 1 97.5 188 LYS A CA 1
ATOM 1548 C C . LYS A 1 188 ? -1.365 25.766 22.031 1 97.5 188 LYS A C 1
ATOM 1550 O O . LYS A 1 188 ? -1.895 26.828 21.703 1 97.5 188 LYS A O 1
ATOM 1555 N N . GLU A 1 189 ? -0.23 25.703 22.734 1 97.81 189 GLU A N 1
ATOM 1556 C CA . GLU A 1 189 ? 0.447 26.938 23.094 1 97.81 189 GLU A CA 1
ATOM 1557 C C . GLU A 1 189 ? 0.986 27.672 21.875 1 97.81 189 GLU A C 1
ATOM 1559 O O . GLU A 1 189 ? 0.974 28.891 21.812 1 97.81 189 GLU A O 1
ATOM 1564 N N . THR A 1 190 ? 1.473 26.953 20.906 1 97.94 190 THR A N 1
ATOM 1565 C CA . THR A 1 190 ? 1.924 27.547 19.656 1 97.94 190 THR A CA 1
ATOM 1566 C C . THR A 1 190 ? 0.764 28.219 18.938 1 97.94 190 THR A C 1
ATOM 1568 O O . THR A 1 190 ? 0.889 29.344 18.469 1 97.94 190 THR A O 1
ATOM 1571 N N . VAL A 1 191 ? -0.341 27.547 18.875 1 98.31 191 VAL A N 1
ATOM 1572 C CA . VAL A 1 191 ? -1.508 28.078 18.172 1 98.31 191 VAL A CA 1
ATOM 1573 C C . VAL A 1 191 ? -2.016 29.328 18.891 1 98.31 191 VAL A C 1
ATOM 1575 O O . VAL A 1 191 ? -2.355 30.312 18.25 1 98.31 191 VAL A O 1
ATOM 1578 N N . LYS A 1 192 ? -2.029 29.234 20.172 1 98.06 192 LYS A N 1
ATOM 1579 C CA . LYS A 1 192 ? -2.436 30.391 20.953 1 98.06 192 LYS A CA 1
ATOM 1580 C C . LYS A 1 192 ? -1.581 31.625 20.625 1 98.06 192 LYS A C 1
ATOM 1582 O O . LYS A 1 192 ? -2.111 32.688 20.328 1 98.06 192 LYS A O 1
ATOM 1587 N N . LEU A 1 193 ? -0.321 31.484 20.672 1 98.12 193 LEU A N 1
ATOM 1588 C CA . LEU A 1 193 ? 0.597 32.594 20.391 1 98.12 193 LEU A CA 1
ATOM 1589 C C . LEU A 1 193 ? 0.439 33.094 18.969 1 98.12 193 LEU A C 1
ATOM 1591 O O . LEU A 1 193 ? 0.435 34.312 18.719 1 98.12 193 LEU A O 1
ATOM 1595 N N . LEU A 1 194 ? 0.318 32.156 18.062 1 98.25 194 LEU A N 1
ATOM 1596 C CA . LEU A 1 194 ? 0.188 32.5 16.641 1 98.25 194 LEU A CA 1
ATOM 1597 C C . LEU A 1 194 ? -1.084 33.312 16.391 1 98.25 194 LEU A C 1
ATOM 1599 O O . LEU A 1 194 ? -1.055 34.344 15.695 1 98.25 194 LEU A O 1
ATOM 1603 N N . VAL A 1 195 ? -2.207 32.875 16.969 1 98.25 195 VAL A N 1
ATOM 1604 C CA . VAL A 1 195 ? -3.512 33.469 16.688 1 98.25 195 VAL A CA 1
ATOM 1605 C C . VAL A 1 195 ? -3.66 34.781 17.469 1 98.25 195 VAL A C 1
ATOM 1607 O O . VAL A 1 195 ? -4.125 35.781 16.938 1 98.25 195 VAL A O 1
ATOM 1610 N N . GLU A 1 196 ? -3.234 34.844 18.656 1 97.38 196 GLU A N 1
ATOM 1611 C CA . GLU A 1 196 ? -3.5 36 19.531 1 97.38 196 GLU A CA 1
ATOM 1612 C C . GLU A 1 196 ? -2.459 37.094 19.328 1 97.38 196 GLU A C 1
ATOM 1614 O O . GLU A 1 196 ? -2.758 38.281 19.5 1 97.38 196 GLU A O 1
ATOM 1619 N N . LYS A 1 197 ? -1.246 36.656 18.953 1 97.56 197 LYS A N 1
ATOM 1620 C CA . LYS A 1 197 ? -0.169 37.625 18.875 1 97.56 197 LYS A CA 1
ATOM 1621 C C . LYS A 1 197 ? 0.401 37.719 17.469 1 97.56 197 LYS A C 1
ATOM 1623 O O . LYS A 1 197 ? 0.853 38.781 17.031 1 97.56 197 LYS A O 1
ATOM 1628 N N . GLY A 1 198 ? 0.401 36.719 16.75 1 97.56 198 GLY A N 1
ATOM 1629 C CA . GLY A 1 198 ? 1.218 36.594 15.547 1 97.56 198 GLY A CA 1
ATOM 1630 C C . GLY A 1 198 ? 0.488 37 14.289 1 97.56 198 GLY A C 1
ATOM 1631 O O . GLY A 1 198 ? 0.846 38 13.656 1 97.56 198 GLY A O 1
ATOM 1632 N N . LEU A 1 199 ? -0.609 36.406 13.961 1 97.25 199 LEU A N 1
ATOM 1633 C CA . LEU A 1 199 ? -1.199 36.375 12.625 1 97.25 199 LEU A CA 1
ATOM 1634 C C . LEU A 1 199 ? -1.669 37.75 12.203 1 97.25 199 LEU A C 1
ATOM 1636 O O . LEU A 1 199 ? -1.585 38.125 11.031 1 97.25 199 LEU A O 1
ATOM 1640 N N . ASP A 1 200 ? -2.129 38.594 13.125 1 95.75 200 ASP A N 1
ATOM 1641 C CA . ASP A 1 200 ? -2.686 39.906 12.742 1 95.75 200 ASP A CA 1
ATOM 1642 C C . ASP A 1 200 ? -1.677 41.031 12.969 1 95.75 200 ASP A C 1
ATOM 1644 O O . ASP A 1 200 ? -2.02 42.219 12.875 1 95.75 200 ASP A O 1
ATOM 1648 N N . SER A 1 201 ? -0.477 40.656 13.297 1 96.56 201 SER A N 1
ATOM 1649 C CA . SER A 1 201 ? 0.588 41.625 13.508 1 96.56 201 SER A CA 1
ATOM 1650 C C . SER A 1 201 ? 1.632 41.562 12.398 1 96.56 201 SER A C 1
ATOM 1652 O O . SER A 1 201 ? 2.246 40.531 12.18 1 96.56 201 SER A O 1
ATOM 1654 N N . SER A 1 202 ? 1.909 42.656 11.734 1 94.94 202 SER A N 1
ATOM 1655 C CA . SER A 1 202 ? 2.92 42.719 10.688 1 94.94 202 SER A CA 1
ATOM 1656 C C . SER A 1 202 ? 4.32 42.531 11.25 1 94.94 202 SER A C 1
ATOM 1658 O O . SER A 1 202 ? 5.273 42.281 10.5 1 94.94 202 SER A O 1
ATOM 1660 N N . LYS A 1 203 ? 4.406 42.625 12.57 1 96.44 203 LYS A N 1
ATOM 1661 C CA . LYS A 1 203 ? 5.684 42.406 13.234 1 96.44 203 LYS A CA 1
ATOM 1662 C C . LYS A 1 203 ? 6.09 40.938 13.117 1 96.44 203 LYS A C 1
ATOM 1664 O O . LYS A 1 203 ? 7.277 40.594 13.039 1 96.44 203 LYS A O 1
ATOM 1669 N N . TYR A 1 204 ? 5.098 40.094 13.078 1 96.81 204 TYR A N 1
ATOM 1670 C CA . TYR A 1 204 ? 5.398 38.688 13.188 1 96.81 204 TYR A CA 1
ATOM 1671 C C . TYR A 1 204 ? 5.078 37.938 11.883 1 96.81 204 TYR A C 1
ATOM 1673 O O . TYR A 1 204 ? 5.828 37.062 11.461 1 96.81 204 TYR A O 1
ATOM 1681 N N . CYS A 1 205 ? 4.008 38.25 11.305 1 96.12 205 CYS A N 1
ATOM 1682 C CA . CYS A 1 205 ? 3.59 37.562 10.094 1 96.12 205 CYS A CA 1
ATOM 1683 C C . CYS A 1 205 ? 3.289 38.562 8.977 1 96.12 205 CYS A C 1
ATOM 1685 O O . CYS A 1 205 ? 2.754 39.625 9.227 1 96.12 205 CYS A O 1
ATOM 1687 N N . SER A 1 206 ? 3.615 38.094 7.742 1 92.06 206 SER A N 1
ATOM 1688 C CA . SER A 1 206 ? 3.275 38.906 6.582 1 92.06 206 SER A CA 1
ATOM 1689 C C . SER A 1 206 ? 1.772 39.156 6.5 1 92.06 206 SER A C 1
ATOM 1691 O O . SER A 1 206 ? 0.977 38.25 6.762 1 92.06 206 SER A O 1
ATOM 1693 N N . GLN A 1 207 ? 1.486 40.406 6.156 1 90.44 207 GLN A N 1
ATOM 1694 C CA . GLN A 1 207 ? 0.075 40.719 5.961 1 90.44 207 GLN A CA 1
ATOM 1695 C C . GLN A 1 207 ? -0.316 40.594 4.492 1 90.44 207 GLN A C 1
ATOM 1697 O O . GLN A 1 207 ? -1.491 40.75 4.145 1 90.44 207 GLN A O 1
ATOM 1702 N N . MET A 1 208 ? 0.825 40.25 3.719 1 83.62 208 MET A N 1
ATOM 1703 C CA . MET A 1 208 ? 0.614 39.969 2.303 1 83.62 208 MET A CA 1
ATOM 1704 C C . MET A 1 208 ? 0.59 38.469 2.051 1 83.62 208 MET A C 1
ATOM 1706 O O . MET A 1 208 ? 1.421 37.719 2.584 1 83.62 208 MET A O 1
ATOM 1710 N N . ASP A 1 209 ? -0.471 37.938 1.66 1 78.19 209 ASP A N 1
ATOM 1711 C CA . ASP A 1 209 ? -0.658 36.5 1.444 1 78.19 209 ASP A CA 1
ATOM 1712 C C . ASP A 1 209 ? 0.002 36.031 0.144 1 78.19 209 ASP A C 1
ATOM 1714 O O . ASP A 1 209 ? -0.667 35.531 -0.749 1 78.19 209 ASP A O 1
ATOM 1718 N N . THR A 1 210 ? 1.466 36.156 0.129 1 78.94 210 THR A N 1
ATOM 1719 C CA . THR A 1 210 ? 2.18 35.906 -1.119 1 78.94 210 THR A CA 1
ATOM 1720 C C . THR A 1 210 ? 2.994 34.625 -1.025 1 78.94 210 THR A C 1
ATOM 1722 O O . THR A 1 210 ? 3.416 34.062 -2.045 1 78.94 210 THR A O 1
ATOM 1725 N N . LEU A 1 211 ? 3.252 34.188 0.151 1 84.75 211 LEU A N 1
ATOM 1726 C CA . LEU A 1 211 ? 4.062 33 0.331 1 84.75 211 LEU A CA 1
ATOM 1727 C C . LEU A 1 211 ? 3.188 31.781 0.666 1 84.75 211 LEU A C 1
ATOM 1729 O O . LEU A 1 211 ? 2.076 31.938 1.178 1 84.75 211 LEU A O 1
ATOM 1733 N N . PRO A 1 212 ? 3.768 30.578 0.352 1 90.88 212 PRO A N 1
ATOM 1734 C CA . PRO A 1 212 ? 3.059 29.375 0.812 1 90.88 212 PRO A CA 1
ATOM 1735 C C . PRO A 1 212 ? 2.879 29.344 2.328 1 90.88 212 PRO A C 1
ATOM 1737 O O . PRO A 1 212 ? 3.709 29.891 3.064 1 90.88 212 PRO A O 1
ATOM 1740 N N . ASP A 1 213 ? 1.832 28.703 2.758 1 93.94 213 ASP A N 1
ATOM 1741 C CA . ASP A 1 213 ? 1.477 28.719 4.172 1 93.94 213 ASP A CA 1
ATOM 1742 C C . ASP A 1 213 ? 2.604 28.156 5.031 1 93.94 213 ASP A C 1
ATOM 1744 O O . ASP A 1 213 ? 2.916 28.703 6.094 1 93.94 213 ASP A O 1
ATOM 1748 N N . ASP A 1 214 ? 3.262 27.031 4.574 1 93.44 214 ASP A N 1
ATOM 1749 C CA . ASP A 1 214 ? 4.273 26.375 5.395 1 93.44 214 ASP A CA 1
ATOM 1750 C C . ASP A 1 214 ? 5.492 27.266 5.59 1 93.44 214 ASP A C 1
ATOM 1752 O O . ASP A 1 214 ? 6.043 27.344 6.691 1 93.44 214 ASP A O 1
ATOM 1756 N N . VAL A 1 215 ? 5.793 28.031 4.609 1 91.81 215 VAL A N 1
ATOM 1757 C CA . VAL A 1 215 ? 6.938 28.938 4.676 1 91.81 215 VAL A CA 1
ATOM 1758 C C . VAL A 1 215 ? 6.605 30.125 5.578 1 91.81 215 VAL A C 1
ATOM 1760 O O . VAL A 1 215 ? 7.367 30.453 6.492 1 91.81 215 VAL A O 1
ATOM 1763 N N . GLU A 1 216 ? 5.504 30.766 5.352 1 93 216 GLU A N 1
ATOM 1764 C CA . GLU A 1 216 ? 5.148 31.953 6.125 1 93 216 GLU A CA 1
ATOM 1765 C C . GLU A 1 216 ? 4.906 31.594 7.59 1 93 216 GLU A C 1
ATOM 1767 O O . GLU A 1 216 ? 5.285 32.344 8.484 1 93 216 GLU A O 1
ATOM 1772 N N . VAL A 1 217 ? 4.273 30.453 7.828 1 95.44 217 VAL A N 1
ATOM 1773 C CA . VAL A 1 217 ? 4.031 30.031 9.203 1 95.44 217 VAL A CA 1
ATOM 1774 C C . VAL A 1 217 ? 5.359 29.844 9.93 1 95.44 217 VAL A C 1
ATOM 1776 O O . VAL A 1 217 ? 5.516 30.266 11.07 1 95.44 217 VAL A O 1
ATOM 1779 N N . ALA A 1 218 ? 6.273 29.234 9.281 1 94.31 218 ALA A N 1
ATOM 1780 C CA . ALA A 1 218 ? 7.59 29.031 9.883 1 94.31 218 ALA A CA 1
ATOM 1781 C C . ALA A 1 218 ? 8.25 30.359 10.234 1 94.31 218 ALA A C 1
ATOM 1783 O O . ALA A 1 218 ? 8.852 30.5 11.297 1 94.31 218 ALA A O 1
ATOM 1784 N N . ARG A 1 219 ? 8.164 31.328 9.375 1 92.75 219 ARG A N 1
ATOM 1785 C CA . ARG A 1 219 ? 8.727 32.656 9.617 1 92.75 219 ARG A CA 1
ATOM 1786 C C . ARG A 1 219 ? 8.047 33.312 10.812 1 92.75 219 ARG A C 1
ATOM 1788 O O . ARG A 1 219 ? 8.719 33.938 11.648 1 92.75 219 ARG A O 1
ATOM 1795 N N . CYS A 1 220 ? 6.746 33.25 10.797 1 95.88 220 CYS A N 1
ATOM 1796 C CA . CYS A 1 220 ? 5.988 33.812 11.906 1 95.88 220 CYS A CA 1
ATOM 1797 C C . CYS A 1 220 ? 6.426 33.188 13.234 1 95.88 220 CYS A C 1
ATOM 1799 O O . CYS A 1 220 ? 6.672 33.906 14.203 1 95.88 220 CYS A O 1
ATOM 1801 N N . LEU A 1 221 ? 6.551 31.859 13.242 1 96.69 221 LEU A N 1
ATOM 1802 C CA . LEU A 1 221 ? 6.898 31.141 14.461 1 96.69 221 LEU A CA 1
ATOM 1803 C C . LEU A 1 221 ? 8.312 31.484 14.914 1 96.69 221 LEU A C 1
ATOM 1805 O O . LEU A 1 221 ? 8.57 31.641 16.109 1 96.69 221 LEU A O 1
ATOM 1809 N N . GLU A 1 222 ? 9.18 31.625 13.984 1 93.69 222 GLU A N 1
ATOM 1810 C CA . GLU A 1 222 ? 10.539 32 14.32 1 93.69 222 GLU A CA 1
ATOM 1811 C C . GLU A 1 222 ? 10.578 33.375 15 1 93.69 222 GLU A C 1
ATOM 1813 O O . GLU A 1 222 ? 11.273 33.562 15.992 1 93.69 222 GLU A O 1
ATOM 1818 N N . LYS A 1 223 ? 9.859 34.281 14.484 1 95.25 223 LYS A N 1
ATOM 1819 C CA . LYS A 1 223 ? 9.805 35.625 15.047 1 95.25 223 LYS A CA 1
ATOM 1820 C C . LYS A 1 223 ? 9.133 35.625 16.422 1 95.25 223 LYS A C 1
ATOM 1822 O O . LYS A 1 223 ? 9.391 36.5 17.25 1 95.25 223 LYS A O 1
ATOM 1827 N N . LEU A 1 224 ? 8.281 34.656 16.641 1 97.31 224 LEU A N 1
ATOM 1828 C CA . LEU A 1 224 ? 7.617 34.5 17.922 1 97.31 224 LEU A CA 1
ATOM 1829 C C . LEU A 1 224 ? 8.508 33.75 18.906 1 97.31 224 LEU A C 1
ATOM 1831 O O . LEU A 1 224 ? 8.133 33.531 20.062 1 97.31 224 LEU A O 1
ATOM 1835 N N . GLY A 1 225 ? 9.633 33.25 18.453 1 95.06 225 GLY A N 1
ATOM 1836 C CA . GLY A 1 225 ? 10.594 32.594 19.312 1 95.06 225 GLY A CA 1
ATOM 1837 C C . GLY A 1 225 ? 10.352 31.094 19.438 1 95.06 225 GLY A C 1
ATOM 1838 O O . GLY A 1 225 ? 10.797 30.453 20.391 1 95.06 225 GLY A O 1
ATOM 1839 N N . ILE A 1 226 ? 9.617 30.562 18.531 1 95.06 226 ILE A N 1
ATOM 1840 C CA . ILE A 1 226 ? 9.305 29.141 18.562 1 95.06 226 ILE A CA 1
ATOM 1841 C C . ILE A 1 226 ? 10.203 28.406 17.562 1 95.06 226 ILE A C 1
ATOM 1843 O O . ILE A 1 226 ? 10.195 28.703 16.375 1 95.06 226 ILE A O 1
ATOM 1847 N N . LYS A 1 227 ? 10.906 27.438 18.047 1 84.06 227 LYS A N 1
ATOM 1848 C CA . LYS A 1 227 ? 11.867 26.719 17.219 1 84.06 227 LYS A CA 1
ATOM 1849 C C . LYS A 1 227 ? 11.234 25.469 16.609 1 84.06 227 LYS A C 1
ATOM 1851 O O . LYS A 1 227 ? 10.359 24.844 17.219 1 84.06 227 LYS A O 1
ATOM 1856 N N . PHE A 1 228 ? 11.805 25.188 15.406 1 86.94 228 PHE A N 1
ATOM 1857 C CA . PHE A 1 228 ? 11.383 23.984 14.695 1 86.94 228 PHE A CA 1
ATOM 1858 C C . PHE A 1 228 ? 12.07 22.75 15.273 1 86.94 228 PHE A C 1
ATOM 1860 O O . PHE A 1 228 ? 13.281 22.766 15.523 1 86.94 228 PHE A O 1
ATOM 1867 N N . ASN A 1 229 ? 11.336 21.719 15.586 1 79.81 229 ASN A N 1
ATOM 1868 C CA . ASN A 1 229 ? 11.836 20.422 16.016 1 79.81 229 ASN A CA 1
ATOM 1869 C C . ASN A 1 229 ? 11.555 19.328 14.969 1 79.81 229 ASN A C 1
ATOM 1871 O O . ASN A 1 229 ? 10.398 19.016 14.695 1 79.81 229 ASN A O 1
ATOM 1875 N N . SER A 1 230 ? 12.609 18.922 14.258 1 73.44 230 SER A N 1
ATOM 1876 C CA . SER A 1 230 ? 12.383 17.891 13.242 1 73.44 230 SER A CA 1
ATOM 1877 C C . SER A 1 230 ? 11.953 16.578 13.875 1 73.44 230 SER A C 1
ATOM 1879 O O . SER A 1 230 ? 12.398 16.234 14.977 1 73.44 230 SER A O 1
ATOM 1881 N N . SER A 1 231 ? 11.039 15.969 13.172 1 85.5 231 SER A N 1
ATOM 1882 C CA . SER A 1 231 ? 10.422 14.766 13.711 1 85.5 231 SER A CA 1
ATOM 1883 C C . SER A 1 231 ? 10.891 13.523 12.961 1 85.5 231 SER A C 1
ATOM 1885 O O . SER A 1 231 ? 10.523 13.312 11.805 1 85.5 231 SER A O 1
ATOM 1887 N N . VAL A 1 232 ? 11.883 12.852 13.492 1 90.25 232 VAL A N 1
ATOM 1888 C CA . VAL A 1 232 ? 12.352 11.57 12.992 1 90.25 232 VAL A CA 1
ATOM 1889 C C . VAL A 1 232 ? 12.242 10.508 14.086 1 90.25 232 VAL A C 1
ATOM 1891 O O . VAL A 1 232 ? 12.078 10.844 15.266 1 90.25 232 VAL A O 1
ATOM 1894 N N . ASP A 1 233 ? 12.258 9.328 13.602 1 89.75 233 ASP A N 1
ATOM 1895 C CA . ASP A 1 233 ? 12.219 8.273 14.609 1 89.75 233 ASP A CA 1
ATOM 1896 C C . ASP A 1 233 ? 13.617 7.984 15.156 1 89.75 233 ASP A C 1
ATOM 1898 O O . ASP A 1 233 ? 14.57 8.711 14.867 1 89.75 233 ASP A O 1
ATOM 1902 N N . ARG A 1 234 ? 13.711 7.031 16.016 1 85.94 234 ARG A N 1
ATOM 1903 C CA . ARG A 1 234 ? 14.961 6.719 16.703 1 85.94 234 ARG A CA 1
ATOM 1904 C C . ARG A 1 234 ? 16.047 6.316 15.711 1 85.94 234 ARG A C 1
ATOM 1906 O O . ARG A 1 234 ? 17.234 6.422 16.016 1 85.94 234 ARG A O 1
ATOM 1913 N N . LYS A 1 235 ? 15.695 5.82 14.594 1 90.06 235 LYS A N 1
ATOM 1914 C CA . LYS A 1 235 ? 16.641 5.406 13.562 1 90.06 235 LYS A CA 1
ATOM 1915 C C . LYS A 1 235 ? 16.875 6.52 12.547 1 90.06 235 LYS A C 1
ATOM 1917 O O . LYS A 1 235 ? 17.391 6.273 11.453 1 90.06 235 LYS A O 1
ATOM 1922 N N . ASN A 1 236 ? 16.375 7.676 12.867 1 90.94 236 ASN A N 1
ATOM 1923 C CA . ASN A 1 236 ? 16.531 8.867 12.039 1 90.94 236 ASN A CA 1
ATOM 1924 C C . ASN A 1 236 ? 15.758 8.75 10.734 1 90.94 236 ASN A C 1
ATOM 1926 O O . ASN A 1 236 ? 16.203 9.242 9.695 1 90.94 236 ASN A O 1
ATOM 1930 N N . LYS A 1 237 ? 14.703 7.988 10.781 1 94.12 237 LYS A N 1
ATOM 1931 C CA . LYS A 1 237 ? 13.836 7.852 9.617 1 94.12 237 LYS A CA 1
ATOM 1932 C C . LYS A 1 237 ? 12.672 8.836 9.672 1 94.12 237 LYS A C 1
ATOM 1934 O O . LYS A 1 237 ? 12.219 9.203 10.758 1 94.12 237 LYS A O 1
ATOM 1939 N N . ASP A 1 238 ? 12.148 9.18 8.57 1 94.88 238 ASP A N 1
ATOM 1940 C CA . ASP A 1 238 ? 11.125 10.219 8.453 1 94.88 238 ASP A CA 1
ATOM 1941 C C . ASP A 1 238 ? 9.766 9.703 8.914 1 94.88 238 ASP A C 1
ATOM 1943 O O . ASP A 1 238 ? 9.289 8.672 8.43 1 94.88 238 ASP A O 1
ATOM 1947 N N . LEU A 1 239 ? 9.18 10.461 9.812 1 97 239 LEU A N 1
ATOM 1948 C CA . LEU A 1 239 ? 7.812 10.18 10.242 1 97 239 LEU A CA 1
ATOM 1949 C C . LEU A 1 239 ? 6.801 10.82 9.297 1 97 239 LEU A C 1
ATOM 1951 O O . LEU A 1 239 ? 5.77 10.227 8.984 1 97 239 LEU A O 1
ATOM 1955 N N . PHE A 1 240 ? 7.105 12.055 8.891 1 97.5 240 PHE A N 1
ATOM 1956 C CA . PHE A 1 240 ? 6.32 12.797 7.91 1 97.5 240 PHE A CA 1
ATOM 1957 C C . PHE A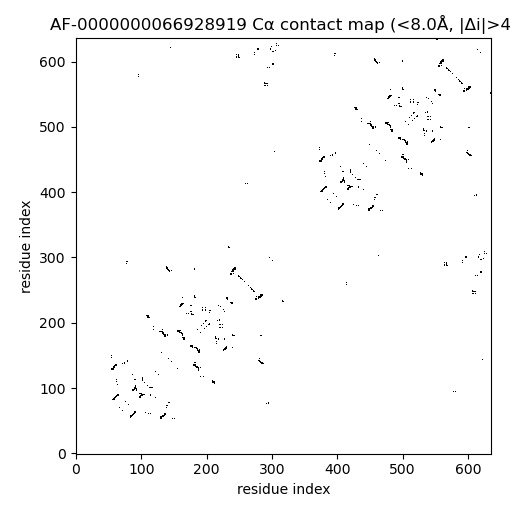 1 240 ? 6.941 12.688 6.523 1 97.5 240 PHE A C 1
ATOM 1959 O O . PHE A 1 240 ? 8.156 12.828 6.367 1 97.5 240 PHE A O 1
ATOM 1966 N N . ASN A 1 241 ? 6.074 12.453 5.516 1 97 241 ASN A N 1
ATOM 1967 C CA . ASN A 1 241 ? 6.621 12.227 4.18 1 97 241 ASN A CA 1
ATOM 1968 C C . ASN A 1 241 ? 5.965 13.133 3.143 1 97 241 ASN A C 1
ATOM 1970 O O . ASN A 1 241 ? 4.738 13.25 3.107 1 97 241 ASN A O 1
ATOM 1974 N N . GLU A 1 242 ? 6.77 13.711 2.27 1 95.69 242 GLU A N 1
ATOM 1975 C CA . GLU A 1 242 ? 6.281 14.734 1.348 1 95.69 242 GLU A CA 1
ATOM 1976 C C . GLU A 1 242 ? 5.848 14.117 0.021 1 95.69 242 GLU A C 1
ATOM 1978 O O . GLU A 1 242 ? 5.414 14.828 -0.888 1 95.69 242 GLU A O 1
ATOM 1983 N N . GLU A 1 243 ? 6.012 12.836 -0.093 1 96.25 243 GLU A N 1
ATOM 1984 C CA . GLU A 1 243 ? 5.625 12.133 -1.312 1 96.25 243 GLU A CA 1
ATOM 1985 C C . GLU A 1 243 ? 4.816 10.875 -0.992 1 96.25 243 GLU A C 1
ATOM 1987 O O . GLU A 1 243 ? 4.883 10.359 0.124 1 96.25 243 GLU A O 1
ATOM 1992 N N . ALA A 1 244 ? 4.082 10.5 -2.064 1 96.62 244 ALA A N 1
ATOM 1993 C CA . ALA A 1 244 ? 3.357 9.234 -1.946 1 96.62 244 ALA A CA 1
ATOM 1994 C C . ALA A 1 244 ? 4.316 8.047 -1.92 1 96.62 244 ALA A C 1
ATOM 1996 O O . ALA A 1 244 ? 5.418 8.125 -2.471 1 96.62 244 ALA A O 1
ATOM 1997 N N . PRO A 1 245 ? 3.896 6.918 -1.279 1 95.69 245 PRO A N 1
ATOM 1998 C CA . PRO A 1 245 ? 4.773 5.742 -1.228 1 95.69 245 PRO A CA 1
ATOM 1999 C C . PRO A 1 245 ? 5.242 5.297 -2.609 1 95.69 245 PRO A C 1
ATOM 2001 O O . PRO A 1 245 ? 6.402 4.91 -2.777 1 95.69 245 PRO A O 1
ATOM 2004 N N . GLU A 1 246 ? 4.398 5.363 -3.605 1 92.25 246 GLU A N 1
ATOM 2005 C CA . GLU A 1 246 ? 4.758 4.941 -4.957 1 92.25 246 GLU A CA 1
ATOM 2006 C C . GLU A 1 246 ? 5.891 5.797 -5.52 1 92.25 246 GLU A C 1
ATOM 2008 O O . GLU A 1 246 ? 6.766 5.289 -6.219 1 92.25 246 GLU A O 1
ATOM 2013 N N . SER A 1 247 ? 5.793 7.047 -5.215 1 92.25 247 SER A N 1
ATOM 2014 C CA . SER A 1 247 ? 6.84 7.961 -5.66 1 92.25 247 SER A CA 1
ATOM 2015 C C . SER A 1 247 ? 8.141 7.719 -4.906 1 92.25 247 SER A C 1
ATOM 2017 O O . SER A 1 247 ? 9.227 7.809 -5.488 1 92.25 247 SER A O 1
ATOM 2019 N N . LEU A 1 248 ? 8.047 7.414 -3.674 1 92.56 248 LEU A N 1
ATOM 2020 C CA . LEU A 1 248 ? 9.219 7.184 -2.834 1 92.56 248 LEU A CA 1
ATOM 2021 C C . LEU A 1 248 ? 9.906 5.879 -3.215 1 92.56 248 LEU A C 1
ATOM 2023 O O . LEU A 1 248 ? 11.07 5.664 -2.877 1 92.56 248 LEU A O 1
ATOM 2027 N N . ALA A 1 249 ? 9.125 5.023 -3.889 1 88.25 249 ALA A N 1
ATOM 2028 C CA . ALA A 1 249 ? 9.672 3.719 -4.258 1 88.25 249 ALA A CA 1
ATOM 2029 C C . ALA A 1 249 ? 10.445 3.799 -5.57 1 88.25 249 ALA A C 1
ATOM 2031 O O . ALA A 1 249 ? 10.922 2.781 -6.082 1 88.25 249 ALA A O 1
ATOM 2032 N N . SER A 1 250 ? 10.445 4.973 -6.133 1 77.62 250 SER A N 1
ATOM 2033 C CA . SER A 1 250 ? 11.266 5.102 -7.336 1 77.62 250 SER A CA 1
ATOM 2034 C C . SER A 1 250 ? 12.664 4.539 -7.113 1 77.62 250 SER A C 1
ATOM 2036 O O . SER A 1 250 ? 13.32 4.863 -6.121 1 77.62 250 SER A O 1
ATOM 2038 N N . ILE A 1 251 ? 12.883 3.469 -7.902 1 65 251 ILE A N 1
ATOM 2039 C CA . ILE A 1 251 ? 14.094 2.666 -7.742 1 65 251 ILE A CA 1
ATOM 2040 C C . ILE A 1 251 ? 15.25 3.314 -8.508 1 65 251 ILE A C 1
ATOM 2042 O O . ILE A 1 251 ? 15.055 3.824 -9.609 1 65 251 ILE A O 1
ATOM 2046 N N . PHE A 1 252 ? 16.266 3.666 -7.73 1 59.56 252 PHE A N 1
ATOM 2047 C CA . PHE A 1 252 ? 17.5 4.18 -8.32 1 59.56 252 PHE A CA 1
ATOM 2048 C C . PHE A 1 252 ? 18.547 3.074 -8.453 1 59.56 252 PHE A C 1
ATOM 2050 O O . PHE A 1 252 ? 18.703 2.256 -7.551 1 59.56 252 PHE A O 1
ATOM 2057 N N . ASN A 1 253 ? 18.469 2.564 -9.711 1 53.47 253 ASN A N 1
ATOM 2058 C CA . ASN A 1 253 ? 19.453 1.52 -9.977 1 53.47 253 ASN A CA 1
ATOM 2059 C C . ASN A 1 253 ? 20.875 2.035 -9.812 1 53.47 253 ASN A C 1
ATOM 2061 O O . ASN A 1 253 ? 21.281 2.975 -10.5 1 53.47 253 ASN A O 1
ATOM 2065 N N . LYS A 1 254 ? 21.469 2.104 -8.75 1 52.19 254 LYS A N 1
ATOM 2066 C CA . LYS A 1 254 ? 22.891 2.438 -8.914 1 52.19 254 LYS A CA 1
ATOM 2067 C C . LYS A 1 254 ? 23.547 1.53 -9.945 1 52.19 254 LYS A C 1
ATOM 2069 O O . LYS A 1 254 ? 24.297 1.999 -10.805 1 52.19 254 LYS A O 1
ATOM 2074 N N . ASN A 1 255 ? 23.641 0.155 -9.719 1 46.69 255 ASN A N 1
ATOM 2075 C CA . ASN A 1 255 ? 24.484 -0.653 -10.594 1 46.69 255 ASN A CA 1
ATOM 2076 C C . ASN A 1 255 ? 23.688 -1.746 -11.297 1 46.69 255 ASN A C 1
ATOM 2078 O O . ASN A 1 255 ? 23.984 -2.932 -11.156 1 46.69 255 ASN A O 1
ATOM 2082 N N . ILE A 1 256 ? 22.516 -1.526 -11.711 1 48.44 256 ILE A N 1
ATOM 2083 C CA . ILE A 1 256 ? 21.859 -2.641 -12.383 1 48.44 256 ILE A CA 1
ATOM 2084 C C . ILE A 1 256 ? 22.719 -3.129 -13.547 1 48.44 256 ILE A C 1
ATOM 2086 O O . ILE A 1 256 ? 22.812 -4.332 -13.797 1 48.44 256 ILE A O 1
ATOM 2090 N N . ASN A 1 257 ? 23.109 -2.139 -14.227 1 47.62 257 ASN A N 1
ATOM 2091 C CA . ASN A 1 257 ? 24 -2.541 -15.305 1 47.62 257 ASN A CA 1
ATOM 2092 C C . ASN A 1 257 ? 25.156 -3.4 -14.781 1 47.62 257 ASN A C 1
ATOM 2094 O O . ASN A 1 257 ? 25.625 -4.297 -15.477 1 47.62 257 ASN A O 1
ATOM 2098 N N . ASP A 1 258 ? 25.625 -2.982 -13.75 1 46.38 258 ASP A N 1
ATOM 2099 C CA . ASP A 1 258 ? 26.75 -3.787 -13.266 1 46.38 258 ASP A CA 1
ATOM 2100 C C . ASP A 1 258 ? 26.266 -5.156 -12.781 1 46.38 258 ASP A C 1
ATOM 2102 O O . ASP A 1 258 ? 27.062 -6.078 -12.625 1 46.38 258 ASP A O 1
ATOM 2106 N N . VAL A 1 259 ? 25.031 -5.215 -12.438 1 45.19 259 VAL A N 1
ATOM 2107 C CA . VAL A 1 259 ? 24.5 -6.52 -12.055 1 45.19 259 VAL A CA 1
ATOM 2108 C C . VAL A 1 259 ? 24.641 -7.496 -13.219 1 45.19 259 VAL A C 1
ATOM 2110 O O . VAL A 1 259 ? 25.031 -8.648 -13.023 1 45.19 259 VAL A O 1
ATOM 2113 N N . LEU A 1 260 ? 24.219 -7.047 -14.367 1 44.94 260 LEU A N 1
ATOM 2114 C CA . LEU A 1 260 ? 24.312 -7.938 -15.523 1 44.94 260 LEU A CA 1
ATOM 2115 C C . LEU A 1 260 ? 25.766 -8.289 -15.82 1 44.94 260 LEU A C 1
ATOM 2117 O O . LEU A 1 260 ? 26.047 -9.352 -16.391 1 44.94 260 LEU A O 1
ATOM 2121 N N . SER A 1 261 ? 26.547 -7.234 -15.703 1 43.84 261 SER A N 1
ATOM 2122 C CA . SER A 1 261 ? 27.891 -7.539 -16.172 1 43.84 261 SER A CA 1
ATOM 2123 C C . SER A 1 261 ? 28.625 -8.438 -15.188 1 43.84 261 SER A C 1
ATOM 2125 O O . SER A 1 261 ? 29.375 -9.328 -15.586 1 43.84 261 SER A O 1
ATOM 2127 N N . ASN A 1 262 ? 28.922 -7.848 -13.93 1 43.34 262 ASN A N 1
ATOM 2128 C CA . ASN A 1 262 ? 29.969 -8.5 -13.141 1 43.34 262 ASN A CA 1
ATOM 2129 C C . ASN A 1 262 ? 29.391 -9.617 -12.273 1 43.34 262 ASN A C 1
ATOM 2131 O O . ASN A 1 262 ? 30 -10 -11.273 1 43.34 262 ASN A O 1
ATOM 2135 N N . ASN A 1 263 ? 28.562 -10.539 -12.703 1 43.12 263 ASN A N 1
ATOM 2136 C CA . ASN A 1 263 ? 28.141 -11.75 -12.008 1 43.12 263 ASN A CA 1
ATOM 2137 C C . ASN A 1 263 ? 27.703 -11.453 -10.578 1 43.12 263 ASN A C 1
ATOM 2139 O O . ASN A 1 263 ? 27.734 -12.336 -9.719 1 43.12 263 ASN A O 1
ATOM 2143 N N . SER A 1 264 ? 27.922 -10.336 -10.094 1 44.09 264 SER A N 1
ATOM 2144 C CA . SER A 1 264 ? 27.609 -10.141 -8.68 1 44.09 264 SER A CA 1
ATOM 2145 C C . SER A 1 264 ? 26.094 -10.062 -8.469 1 44.09 264 SER A C 1
ATOM 2147 O O . SER A 1 264 ? 25.406 -9.336 -9.18 1 44.09 264 SER A O 1
ATOM 2149 N N . ASN A 1 265 ? 25.391 -11.086 -8.078 1 45.22 265 ASN A N 1
ATOM 2150 C CA . ASN A 1 265 ? 24.016 -11.555 -7.883 1 45.22 265 ASN A CA 1
ATOM 2151 C C . ASN A 1 265 ? 23.188 -10.547 -7.105 1 45.22 265 ASN A C 1
ATOM 2153 O O . ASN A 1 265 ? 21.969 -10.719 -6.961 1 45.22 265 ASN A O 1
ATOM 2157 N N . GLU A 1 266 ? 23.797 -9.602 -6.246 1 49.25 266 GLU A N 1
ATOM 2158 C CA . GLU A 1 266 ? 22.828 -8.938 -5.387 1 49.25 266 GLU A CA 1
ATOM 2159 C C . GLU A 1 266 ? 22.578 -7.496 -5.836 1 49.25 266 GLU A C 1
ATOM 2161 O O . GLU A 1 266 ? 23.516 -6.684 -5.863 1 49.25 266 GLU A O 1
ATOM 2166 N N . THR A 1 267 ? 21.859 -7.188 -6.824 1 52.69 267 THR A N 1
ATOM 2167 C CA . THR A 1 267 ? 21.422 -5.828 -7.125 1 52.69 267 THR A CA 1
ATOM 2168 C C . THR A 1 267 ? 20.812 -5.172 -5.895 1 52.69 267 THR A C 1
ATOM 2170 O O . THR A 1 267 ? 19.859 -5.703 -5.309 1 52.69 267 THR A O 1
ATOM 2173 N N . VAL A 1 268 ? 21.734 -4.262 -5.301 1 56.03 268 VAL A N 1
ATOM 2174 C CA . VAL A 1 268 ? 21.156 -3.527 -4.18 1 56.03 268 VAL A CA 1
ATOM 2175 C C . VAL A 1 268 ? 20.203 -2.453 -4.703 1 56.03 268 VAL A C 1
ATOM 2177 O O . VAL A 1 268 ? 20.609 -1.539 -5.418 1 56.03 268 VAL A O 1
ATOM 2180 N N . ILE A 1 269 ? 18.953 -2.705 -4.77 1 65.06 269 ILE A N 1
ATOM 2181 C CA . ILE A 1 269 ? 17.906 -1.76 -5.113 1 65.06 269 ILE A CA 1
ATOM 2182 C C . ILE A 1 269 ? 17.531 -0.934 -3.883 1 65.06 269 ILE A C 1
ATOM 2184 O O . ILE A 1 269 ? 17.25 -1.487 -2.818 1 65.06 269 ILE A O 1
ATOM 2188 N N . SER A 1 270 ? 18.031 0.404 -3.99 1 67.69 270 SER A N 1
ATOM 2189 C CA . SER A 1 270 ? 17.625 1.329 -2.938 1 67.69 270 SER A CA 1
ATOM 2190 C C . SER A 1 270 ? 16.531 2.279 -3.428 1 67.69 270 SER A C 1
ATOM 2192 O O . SER A 1 270 ? 16.422 2.539 -4.629 1 67.69 270 SER A O 1
ATOM 2194 N N . SER A 1 271 ? 15.656 2.518 -2.482 1 80.19 271 SER A N 1
ATOM 2195 C CA . SER A 1 271 ? 14.609 3.488 -2.791 1 80.19 271 SER A CA 1
ATOM 2196 C C . SER A 1 271 ? 14.453 4.504 -1.665 1 80.19 271 SER A C 1
ATOM 2198 O O . SER A 1 271 ? 15.008 4.328 -0.579 1 80.19 271 SER A O 1
ATOM 2200 N N . ALA A 1 272 ? 13.828 5.613 -1.909 1 87.75 272 ALA A N 1
ATOM 2201 C CA . ALA A 1 272 ? 13.531 6.633 -0.904 1 87.75 272 ALA A CA 1
ATOM 2202 C C . ALA A 1 272 ? 12.633 6.074 0.193 1 87.75 272 ALA A C 1
ATOM 2204 O O . ALA A 1 272 ? 12.523 6.66 1.271 1 87.75 272 ALA A O 1
ATOM 2205 N N . LEU A 1 273 ? 12.078 4.934 -0.078 1 91.81 273 LEU A N 1
ATOM 2206 C CA . LEU A 1 273 ? 11.258 4.285 0.936 1 91.81 273 LEU A CA 1
ATOM 2207 C C . LEU A 1 273 ? 12.102 3.842 2.125 1 91.81 273 LEU A C 1
ATOM 2209 O O . LEU A 1 273 ? 11.578 3.664 3.229 1 91.81 273 LEU A O 1
ATOM 2213 N N . ASP A 1 274 ? 13.391 3.668 1.897 1 89.75 274 ASP A N 1
ATOM 2214 C CA . ASP A 1 274 ? 14.289 3.24 2.965 1 89.75 274 ASP A CA 1
ATOM 2215 C C . ASP A 1 274 ? 14.422 4.316 4.039 1 89.75 274 ASP A C 1
ATOM 2217 O O . ASP A 1 274 ? 14.773 4.023 5.184 1 89.75 274 ASP A O 1
ATOM 2221 N N . LYS A 1 275 ? 14.055 5.504 3.729 1 92.75 275 LYS A N 1
ATOM 2222 C CA . LYS A 1 275 ? 14.164 6.625 4.66 1 92.75 275 LYS A CA 1
ATOM 2223 C C . LYS A 1 275 ? 12.859 6.828 5.426 1 92.75 275 LYS A C 1
ATOM 2225 O O . LYS A 1 275 ? 12.797 7.648 6.344 1 92.75 275 LYS A O 1
ATOM 2230 N N . VAL A 1 276 ? 11.906 6.09 5.074 1 96.06 276 VAL A N 1
ATOM 2231 C CA . VAL A 1 276 ? 10.602 6.23 5.715 1 96.06 276 VAL A CA 1
ATOM 2232 C C . VAL A 1 276 ? 10.547 5.352 6.965 1 96.06 276 VAL A C 1
ATOM 2234 O O . VAL A 1 276 ? 10.953 4.191 6.934 1 96.06 276 VAL A O 1
ATOM 2237 N N . SER A 1 277 ? 10.07 5.871 8.078 1 95.38 277 SER A N 1
ATOM 2238 C CA . SER A 1 277 ? 9.898 5.148 9.328 1 95.38 277 SER A CA 1
ATOM 2239 C C . SER A 1 277 ? 8.945 3.971 9.164 1 95.38 277 SER A C 1
ATOM 2241 O O . SER A 1 277 ? 8.039 4.008 8.32 1 95.38 277 SER A O 1
ATOM 2243 N N . ASP A 1 278 ? 9.109 2.951 10 1 93.88 278 ASP A N 1
ATOM 2244 C CA . ASP A 1 278 ? 8.156 1.848 10.055 1 93.88 278 ASP A CA 1
ATOM 2245 C C . ASP A 1 278 ? 6.824 2.301 10.656 1 93.88 278 ASP A C 1
ATOM 2247 O O . ASP A 1 278 ? 5.816 1.6 10.555 1 93.88 278 ASP A O 1
ATOM 2251 N N . TYR A 1 279 ? 6.867 3.428 11.344 1 94.44 279 TYR A N 1
ATOM 2252 C CA . TYR A 1 279 ? 5.672 4.043 11.914 1 94.44 279 TYR A CA 1
ATOM 2253 C C . TYR A 1 279 ? 5.414 5.41 11.297 1 94.44 279 TYR A C 1
ATOM 2255 O O . TYR A 1 279 ? 5.402 6.426 12 1 94.44 279 TYR A O 1
ATOM 2263 N N . PRO A 1 280 ? 5.141 5.402 10.016 1 97.44 280 PRO A N 1
ATOM 2264 C CA . PRO A 1 280 ? 4.938 6.695 9.359 1 97.44 280 PRO A CA 1
ATOM 2265 C C . PRO A 1 280 ? 3.719 7.441 9.891 1 97.44 280 PRO A C 1
ATOM 2267 O O . PRO A 1 280 ? 2.717 6.816 10.258 1 97.44 280 PRO A O 1
ATOM 2270 N N . ILE A 1 281 ? 3.816 8.711 9.914 1 97.81 281 ILE A N 1
ATOM 2271 C CA . ILE A 1 281 ? 2.707 9.539 10.375 1 97.81 281 ILE A CA 1
ATOM 2272 C C . ILE A 1 281 ? 1.895 10.031 9.18 1 97.81 281 ILE A C 1
ATOM 2274 O O . IL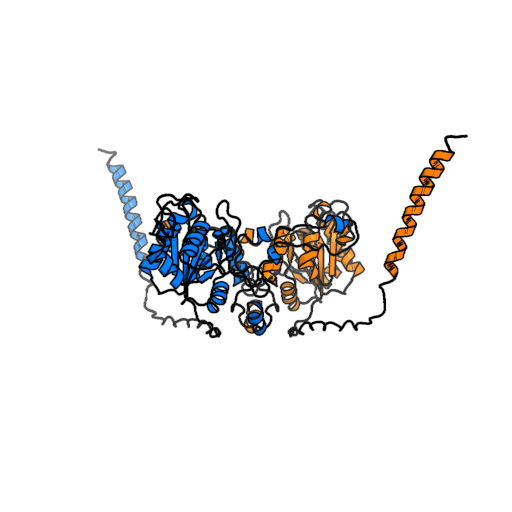E A 1 281 ? 0.665 10.094 9.242 1 97.81 281 ILE A O 1
ATOM 2278 N N . SER A 1 282 ? 2.615 10.422 8.102 1 98.56 282 SER A N 1
ATOM 2279 C CA . SER A 1 282 ? 1.841 10.984 6.996 1 98.56 282 SER A CA 1
ATOM 2280 C C . SER A 1 282 ? 2.531 10.734 5.656 1 98.56 282 SER A C 1
ATOM 2282 O O . SER A 1 282 ? 3.74 10.5 5.609 1 98.56 282 SER A O 1
ATOM 2284 N N . PHE A 1 283 ? 1.709 10.711 4.652 1 98.5 283 PHE A N 1
ATOM 2285 C CA . PHE A 1 283 ? 2.15 10.766 3.266 1 98.5 283 PHE A CA 1
ATOM 2286 C C . PHE A 1 283 ? 1.45 11.891 2.516 1 98.5 283 PHE A C 1
ATOM 2288 O O . PHE A 1 283 ? 0.301 12.227 2.816 1 98.5 283 PHE A O 1
ATOM 2295 N N . HIS A 1 284 ? 2.184 12.492 1.567 1 98.06 284 HIS A N 1
ATOM 2296 C CA . HIS A 1 284 ? 1.674 13.578 0.738 1 98.06 284 HIS A CA 1
ATOM 2297 C C . HIS A 1 284 ? 1.501 13.133 -0.71 1 98.06 284 HIS A C 1
ATOM 2299 O O . HIS A 1 284 ? 2.008 12.078 -1.104 1 98.06 284 HIS A O 1
ATOM 2305 N N . ARG A 1 285 ? 0.652 13.875 -1.474 1 97.62 285 ARG A N 1
ATOM 2306 C CA . ARG A 1 285 ? 0.366 13.633 -2.885 1 97.62 285 ARG A CA 1
ATOM 2307 C C . ARG A 1 285 ? -0.34 12.297 -3.08 1 97.62 285 ARG A C 1
ATOM 2309 O O . ARG A 1 285 ? 0.02 11.523 -3.971 1 97.62 285 ARG A O 1
ATOM 2316 N N . ILE A 1 286 ? -1.231 12.016 -2.242 1 97.5 286 ILE A N 1
ATOM 2317 C CA . ILE A 1 286 ? -2.043 10.805 -2.338 1 97.5 286 ILE A CA 1
ATOM 2318 C C . ILE A 1 286 ? -3.268 11.078 -3.209 1 97.5 286 ILE A C 1
ATOM 2320 O O . ILE A 1 286 ? -4.074 11.953 -2.9 1 97.5 286 ILE A O 1
ATOM 2324 N N . ARG A 1 287 ? -3.404 10.344 -4.188 1 93.12 287 ARG A N 1
ATOM 2325 C CA . ARG A 1 287 ? -4.586 10.43 -5.043 1 93.12 287 ARG A CA 1
ATOM 2326 C C . ARG A 1 287 ? -5.828 9.938 -4.309 1 93.12 287 ARG A C 1
ATOM 2328 O O . ARG A 1 287 ? -5.727 9.195 -3.334 1 93.12 287 ARG A O 1
ATOM 2335 N N . ASN A 1 288 ? -6.988 10.305 -4.875 1 90.81 288 ASN A N 1
ATOM 2336 C CA . ASN A 1 288 ? -8.258 10.031 -4.207 1 90.81 288 ASN A CA 1
ATOM 2337 C C . ASN A 1 288 ? -8.453 8.531 -3.975 1 90.81 288 ASN A C 1
ATOM 2339 O O . ASN A 1 288 ? -8.688 8.102 -2.844 1 90.81 288 ASN A O 1
ATOM 2343 N N . GLN A 1 289 ? -8.266 7.719 -5.02 1 89.31 289 GLN A N 1
ATOM 2344 C CA . GLN A 1 289 ? -8.484 6.285 -4.875 1 89.31 289 GLN A CA 1
ATOM 2345 C C . GLN A 1 289 ? -7.445 5.66 -3.943 1 89.31 289 GLN A C 1
ATOM 2347 O O . GLN A 1 289 ? -7.738 4.703 -3.229 1 89.31 289 GLN A O 1
ATOM 2352 N N . ASN A 1 290 ? -6.328 6.277 -3.92 1 94.19 290 ASN A N 1
ATOM 2353 C CA . ASN A 1 290 ? -5.246 5.715 -3.119 1 94.19 290 ASN A CA 1
ATOM 2354 C C . ASN A 1 290 ? -5.453 5.977 -1.63 1 94.19 290 ASN A C 1
ATOM 2356 O O . ASN A 1 290 ? -4.832 5.328 -0.788 1 94.19 290 ASN A O 1
ATOM 2360 N N . MET A 1 291 ? -6.355 6.922 -1.274 1 95.06 291 MET A N 1
ATOM 2361 C CA . MET A 1 291 ? -6.746 7.07 0.126 1 95.06 291 MET A CA 1
ATOM 2362 C C . MET A 1 291 ? -7.324 5.77 0.67 1 95.06 291 MET A C 1
ATOM 2364 O O . MET A 1 291 ? -6.996 5.359 1.785 1 95.06 291 MET A O 1
ATOM 2368 N N . TYR A 1 292 ? -8.023 5.133 -0.147 1 93.19 292 TYR A N 1
ATOM 2369 C CA . TYR A 1 292 ? -8.68 3.896 0.259 1 93.19 292 TYR A CA 1
ATOM 2370 C C . TYR A 1 292 ? -7.715 2.721 0.214 1 93.19 292 TYR A C 1
ATOM 2372 O O . TYR A 1 292 ? -7.828 1.784 1.009 1 93.19 292 TYR A O 1
ATOM 2380 N N . VAL A 1 293 ? -6.797 2.791 -0.732 1 95.5 293 VAL A N 1
ATOM 2381 C CA . VAL A 1 293 ? -5.738 1.789 -0.765 1 95.5 293 VAL A CA 1
ATOM 2382 C C . VAL A 1 293 ? -4.945 1.832 0.541 1 95.5 293 VAL A C 1
ATOM 2384 O O . VAL A 1 293 ? -4.668 0.79 1.14 1 95.5 293 VAL A O 1
ATOM 2387 N N . LEU A 1 294 ? -4.625 3.057 0.987 1 97 294 LEU A N 1
ATOM 2388 C CA . LEU A 1 294 ? -3.875 3.197 2.23 1 97 294 LEU A CA 1
ATOM 2389 C C . LEU A 1 294 ? -4.707 2.729 3.422 1 97 294 LEU A C 1
ATOM 2391 O O . LEU A 1 294 ? -4.172 2.125 4.355 1 97 294 LEU A O 1
ATOM 2395 N N . GLU A 1 295 ? -6.055 2.973 3.393 1 95.06 295 GLU A N 1
ATOM 2396 C CA . GLU A 1 295 ? -6.926 2.428 4.43 1 95.06 295 GLU A CA 1
ATOM 2397 C C . GLU A 1 295 ? -6.828 0.907 4.488 1 95.06 295 GLU A C 1
ATOM 2399 O O . GLU A 1 295 ? -6.762 0.325 5.574 1 95.06 295 GLU A O 1
ATOM 2404 N N . TYR A 1 296 ? -6.785 0.291 3.359 1 94.75 296 TYR A N 1
ATOM 2405 C CA . TYR A 1 296 ? -6.695 -1.163 3.287 1 94.75 296 TYR A CA 1
ATOM 2406 C C . TYR A 1 296 ? -5.379 -1.658 3.871 1 94.75 296 TYR A C 1
ATOM 2408 O O . TYR A 1 296 ? -5.363 -2.57 4.699 1 94.75 296 TYR A O 1
ATOM 2416 N N . PHE A 1 297 ? -4.285 -1.051 3.537 1 96.44 297 PHE A N 1
ATOM 2417 C CA . PHE A 1 297 ? -2.973 -1.538 3.947 1 96.44 297 PHE A CA 1
ATOM 2418 C C . PHE A 1 297 ? -2.74 -1.287 5.43 1 96.44 297 PHE A C 1
ATOM 2420 O O . PHE A 1 297 ? -2.193 -2.141 6.133 1 96.44 297 PHE A O 1
ATOM 2427 N N . PHE A 1 298 ? -3.168 -0.193 5.949 1 95.44 298 PHE A N 1
ATOM 2428 C CA . PHE A 1 298 ? -2.834 0.14 7.328 1 95.44 298 PHE A CA 1
ATOM 2429 C C . PHE A 1 298 ? -3.83 -0.49 8.297 1 95.44 298 PHE A C 1
ATOM 2431 O O . PHE A 1 298 ? -3.484 -0.799 9.438 1 95.44 298 PHE A O 1
ATOM 2438 N N . TYR A 1 299 ? -5.047 -0.837 7.824 1 93.56 299 TYR A N 1
ATOM 2439 C CA . TYR A 1 299 ? -6.035 -1.164 8.844 1 93.56 299 TYR A CA 1
ATOM 2440 C C . TYR A 1 299 ? -6.699 -2.504 8.555 1 93.56 299 TYR A C 1
ATOM 2442 O O . TYR A 1 299 ? -7.43 -3.037 9.391 1 93.56 299 TYR A O 1
ATOM 2450 N N . ARG A 1 300 ? -6.477 -3.047 7.406 1 92.62 300 ARG A N 1
ATOM 2451 C CA . ARG A 1 300 ? -7.133 -4.316 7.109 1 92.62 300 ARG A CA 1
ATOM 2452 C C . ARG A 1 300 ? -6.113 -5.395 6.766 1 92.62 300 ARG A C 1
ATOM 2454 O O . ARG A 1 300 ? -6.125 -6.477 7.355 1 92.62 300 ARG A O 1
ATOM 2461 N N . ALA A 1 301 ? -5.191 -5.078 5.84 1 94.56 301 ALA A N 1
ATOM 2462 C CA . ALA A 1 301 ? -4.27 -6.078 5.305 1 94.56 301 ALA A CA 1
ATOM 2463 C C . ALA A 1 301 ? -3.352 -6.617 6.398 1 94.56 301 ALA A C 1
ATOM 2465 O O . ALA A 1 301 ? -2.789 -5.848 7.18 1 94.56 301 ALA A O 1
ATOM 2466 N N . LYS A 1 302 ? -3.223 -7.957 6.375 1 92.06 302 LYS A N 1
ATOM 2467 C CA . LYS A 1 302 ? -2.41 -8.625 7.387 1 92.06 302 LYS A CA 1
ATOM 2468 C C . LYS A 1 302 ? -1.523 -9.695 6.762 1 92.06 302 LYS A C 1
ATOM 2470 O O . LYS A 1 302 ? -1.828 -10.211 5.68 1 92.06 302 LYS A O 1
ATOM 2475 N N . VAL A 1 303 ? -0.41 -9.945 7.387 1 93.69 303 VAL A N 1
ATOM 2476 C CA . VAL A 1 303 ? 0.47 -11.078 7.094 1 93.69 303 VAL A CA 1
ATOM 2477 C C . VAL A 1 303 ? 0.468 -12.055 8.266 1 93.69 303 VAL A C 1
ATOM 2479 O O . VAL A 1 303 ? 0.663 -11.648 9.414 1 93.69 303 VAL A O 1
ATOM 2482 N N . VAL A 1 304 ? 0.236 -13.25 7.926 1 86.94 304 VAL A N 1
ATOM 2483 C CA . VAL A 1 304 ? 0.205 -14.266 8.977 1 86.94 304 VAL A CA 1
ATOM 2484 C C . VAL A 1 304 ? 1.543 -14.289 9.711 1 86.94 304 VAL A C 1
ATOM 2486 O O . VAL A 1 304 ? 2.604 -14.195 9.086 1 86.94 304 VAL A O 1
ATOM 2489 N N . ASN A 1 305 ? 1.504 -14.562 11.117 1 67.31 305 ASN A N 1
ATOM 2490 C CA . ASN A 1 305 ? 2.613 -14.734 12.047 1 67.31 305 ASN A CA 1
ATOM 2491 C C . ASN A 1 305 ? 3.574 -13.547 12 1 67.31 305 ASN A C 1
ATOM 2493 O O . ASN A 1 305 ? 4.734 -13.664 12.398 1 67.31 305 ASN A O 1
ATOM 2497 N N . LYS A 1 306 ? 3.305 -12.555 11.117 1 61.06 306 LYS A N 1
ATOM 2498 C CA . LYS A 1 306 ? 4.184 -11.391 11.164 1 61.06 306 LYS A CA 1
ATOM 2499 C C . LYS A 1 306 ? 4.191 -10.766 12.562 1 61.06 306 LYS A C 1
ATOM 2501 O O . LYS A 1 306 ? 5.195 -10.188 12.977 1 61.06 306 LYS A O 1
ATOM 2506 N N . ASP A 1 307 ? 3.074 -10.438 13.109 1 47.41 307 ASP A N 1
ATOM 2507 C CA . ASP A 1 307 ? 3.002 -9.555 14.273 1 47.41 307 ASP A CA 1
ATOM 2508 C C . ASP A 1 307 ? 3.82 -10.117 15.43 1 47.41 307 ASP A C 1
ATOM 2510 O O . ASP A 1 307 ? 3.572 -11.234 15.891 1 47.41 307 ASP A O 1
ATOM 2514 N N . THR A 1 308 ? 5.062 -9.828 15.367 1 40.59 308 THR A N 1
ATOM 2515 C CA . THR A 1 308 ? 5.973 -9.875 16.5 1 40.59 308 THR A CA 1
ATOM 2516 C C . THR A 1 308 ? 5.277 -9.391 17.781 1 40.59 308 THR A C 1
ATOM 2518 O O . THR A 1 308 ? 4.496 -8.438 17.734 1 40.59 308 THR A O 1
ATOM 2521 N N . PRO A 1 309 ? 5.594 -9.984 18.875 1 36.66 309 PRO A N 1
ATOM 2522 C CA . PRO A 1 309 ? 5.031 -9.523 20.141 1 36.66 309 PRO A CA 1
ATOM 2523 C C . PRO A 1 309 ? 5.219 -8.023 20.359 1 36.66 309 PRO A C 1
ATOM 2525 O O . PRO A 1 309 ? 6.215 -7.449 19.906 1 36.66 309 PRO A O 1
ATOM 2528 N N . ILE A 1 310 ? 4.203 -7.309 20.688 1 34.56 310 ILE A N 1
ATOM 2529 C CA . ILE A 1 310 ? 3.982 -5.898 21 1 34.56 310 ILE A CA 1
ATOM 2530 C C . ILE A 1 310 ? 5.176 -5.352 21.781 1 34.56 310 ILE A C 1
ATOM 2532 O O . ILE A 1 310 ? 5.477 -4.156 21.703 1 34.56 310 ILE A O 1
ATOM 2536 N N . ASP A 1 311 ? 5.727 -6.074 22.531 1 31.66 311 ASP A N 1
ATOM 2537 C CA . ASP A 1 311 ? 6.727 -5.57 23.469 1 31.66 311 ASP A CA 1
ATOM 2538 C C . ASP A 1 311 ? 7.898 -4.934 22.734 1 31.66 311 ASP A C 1
ATOM 2540 O O . ASP A 1 311 ? 8.555 -4.027 23.25 1 31.66 311 ASP A O 1
ATOM 2544 N N . GLN A 1 312 ? 8.234 -5.266 21.672 1 31.55 312 GLN A N 1
ATOM 2545 C CA . GLN A 1 312 ? 9.422 -4.742 21 1 31.55 312 GLN A CA 1
ATOM 2546 C C . GLN A 1 312 ? 9.094 -3.463 20.234 1 31.55 312 GLN A C 1
ATOM 2548 O O . GLN A 1 312 ? 10 -2.758 19.781 1 31.55 312 GLN A O 1
ATOM 2553 N N . ILE A 1 313 ? 7.969 -3.158 19.891 1 31.58 313 ILE A N 1
ATOM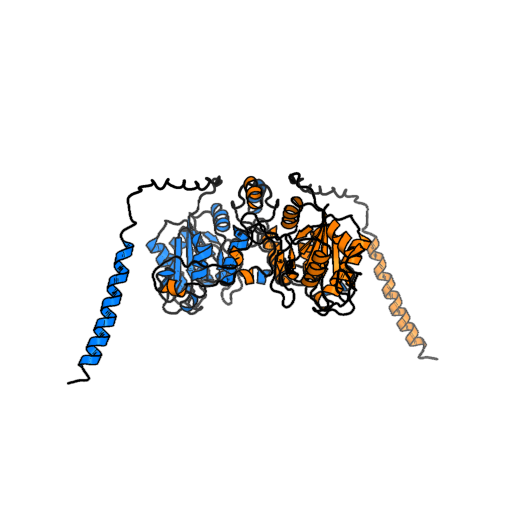 2554 C CA . ILE A 1 313 ? 7.547 -2.018 19.094 1 31.58 313 ILE A CA 1
ATOM 2555 C C . ILE A 1 313 ? 7.891 -0.719 19.812 1 31.58 313 ILE A C 1
ATOM 2557 O O . ILE A 1 313 ? 8.43 0.214 19.219 1 31.58 313 ILE A O 1
ATOM 2561 N N . TYR A 1 314 ? 7.48 -0.53 20.984 1 30.36 314 TYR A N 1
ATOM 2562 C CA . TYR A 1 314 ? 7.738 0.71 21.703 1 30.36 314 TYR A CA 1
ATOM 2563 C C . TYR A 1 314 ? 9.227 1.047 21.703 1 30.36 314 TYR A C 1
ATOM 2565 O O . TYR A 1 314 ? 9.602 2.219 21.781 1 30.36 314 TYR A O 1
ATOM 2573 N N . LYS A 1 315 ? 10.031 0.074 21.594 1 33.78 315 LYS A N 1
ATOM 2574 C CA . LYS A 1 315 ? 11.453 0.389 21.703 1 33.78 315 LYS A CA 1
ATOM 2575 C C . LYS A 1 315 ? 11.953 1.091 20.438 1 33.78 315 LYS A C 1
ATOM 2577 O O . LYS A 1 315 ? 12.961 1.803 20.484 1 33.78 315 LYS A O 1
ATOM 2582 N N . GLN A 1 316 ? 11.422 0.915 19.312 1 30 316 GLN A N 1
ATOM 2583 C CA . GLN A 1 316 ? 11.945 1.465 18.062 1 30 316 GLN A CA 1
ATOM 2584 C C . GLN A 1 316 ? 11.477 2.902 17.859 1 30 316 GLN A C 1
ATOM 2586 O O . GLN A 1 316 ? 12.047 3.637 17.047 1 30 316 GLN A O 1
ATOM 2591 N N . MET A 1 317 ? 10.328 3.301 18.188 1 30.75 317 MET A N 1
ATOM 2592 C CA . MET A 1 317 ? 9.898 4.688 18.031 1 30.75 317 MET A CA 1
ATOM 2593 C C . MET A 1 317 ? 10.648 5.602 19 1 30.75 317 MET A C 1
ATOM 2595 O O . MET A 1 317 ? 10.555 6.824 18.891 1 30.75 317 MET A O 1
ATOM 2599 N N . ASN A 1 318 ? 11.219 5.121 20.109 1 27.17 318 ASN A N 1
ATOM 2600 C CA . ASN A 1 318 ? 12.031 5.965 20.969 1 27.17 318 ASN A CA 1
ATOM 2601 C C . ASN A 1 318 ? 13.453 6.113 20.438 1 27.17 318 ASN A C 1
ATOM 2603 O O . ASN A 1 318 ? 14.062 5.133 20 1 27.17 318 ASN A O 1
ATOM 2607 N N . MET B 1 1 ? 66.375 0.233 -41.469 1 30.8 1 MET B N 1
ATOM 2608 C CA . MET B 1 1 ? 66.875 -0.36 -40.219 1 30.8 1 MET B CA 1
ATOM 2609 C C . MET B 1 1 ? 66.438 0.476 -39.031 1 30.8 1 MET B C 1
ATOM 2611 O O . MET B 1 1 ? 66.375 -0.031 -37.906 1 30.8 1 MET B O 1
ATOM 2615 N N . SER B 1 2 ? 66.438 1.819 -39.219 1 37.56 2 SER B N 1
ATOM 2616 C CA . SER B 1 2 ? 66.5 2.789 -38.125 1 37.56 2 SER B CA 1
ATOM 2617 C C . SER B 1 2 ? 65.188 2.881 -37.375 1 37.56 2 SER B C 1
ATOM 2619 O O . SER B 1 2 ? 65.25 3.053 -36.156 1 37.56 2 SER B O 1
ATOM 2621 N N . ASN B 1 3 ? 64.125 2.939 -38.188 1 38.91 3 ASN B N 1
ATOM 2622 C CA . ASN B 1 3 ? 62.812 3.367 -37.625 1 38.91 3 ASN B CA 1
ATOM 2623 C C . ASN B 1 3 ? 62.25 2.322 -36.656 1 38.91 3 ASN B C 1
ATOM 2625 O O . ASN B 1 3 ? 61.156 2.482 -36.156 1 38.91 3 ASN B O 1
ATOM 2629 N N . ILE B 1 4 ? 62.75 1.002 -36.781 1 41.97 4 ILE B N 1
ATOM 2630 C CA . ILE B 1 4 ? 62.312 -0.153 -36 1 41.97 4 ILE B CA 1
ATOM 2631 C C . ILE B 1 4 ? 62.688 0.053 -34.531 1 41.97 4 ILE B C 1
ATOM 2633 O O . ILE B 1 4 ? 61.969 -0.386 -33.656 1 41.97 4 ILE B O 1
ATOM 2637 N N . LYS B 1 5 ? 63.875 0.697 -34.281 1 39.72 5 LYS B N 1
ATOM 2638 C CA . LYS B 1 5 ? 64.5 0.767 -32.938 1 39.72 5 LYS B CA 1
ATOM 2639 C C . LYS B 1 5 ? 63.625 1.641 -32 1 39.72 5 LYS B C 1
ATOM 2641 O O . LYS B 1 5 ? 63.531 1.372 -30.812 1 39.72 5 LYS B O 1
ATOM 2646 N N . LEU B 1 6 ? 63.062 2.727 -32.719 1 38.41 6 LEU B N 1
ATOM 2647 C CA . LEU B 1 6 ? 62.344 3.703 -31.875 1 38.41 6 LEU B CA 1
ATOM 2648 C C . LEU B 1 6 ? 61.094 3.088 -31.25 1 38.41 6 LEU B C 1
ATOM 2650 O O . LEU B 1 6 ? 60.812 3.346 -30.078 1 38.41 6 LEU B O 1
ATOM 2654 N N . ILE B 1 7 ? 60.438 2.18 -32.094 1 42.59 7 ILE B N 1
ATOM 2655 C CA . ILE B 1 7 ? 59.188 1.583 -31.656 1 42.59 7 ILE B CA 1
ATOM 2656 C C . ILE B 1 7 ? 59.438 0.68 -30.438 1 42.59 7 ILE B C 1
ATOM 2658 O O . ILE B 1 7 ? 58.656 0.665 -29.5 1 42.59 7 ILE B O 1
ATOM 2662 N N . LEU B 1 8 ? 60.688 0.055 -30.453 1 40.09 8 LEU B N 1
ATOM 2663 C CA . LEU B 1 8 ? 61 -0.917 -29.406 1 40.09 8 LEU B CA 1
ATOM 2664 C C . LEU B 1 8 ? 61.156 -0.234 -28.047 1 40.09 8 LEU B C 1
ATOM 2666 O O . LEU B 1 8 ? 60.75 -0.785 -27.031 1 40.09 8 LEU B O 1
ATOM 2670 N N . THR B 1 9 ? 61.781 1.037 -28.125 1 39.25 9 THR B N 1
ATOM 2671 C CA . THR B 1 9 ? 62.094 1.7 -26.859 1 39.25 9 THR B CA 1
ATOM 2672 C C . THR B 1 9 ? 60.812 2.125 -26.141 1 39.25 9 THR B C 1
ATOM 2674 O O . THR B 1 9 ? 60.719 2.02 -24.922 1 39.25 9 THR B O 1
ATOM 2677 N N . ILE B 1 10 ? 59.781 2.562 -27.031 1 40.19 10 ILE B N 1
ATOM 2678 C CA . ILE B 1 10 ? 58.562 3.055 -26.391 1 40.19 10 ILE B CA 1
ATOM 2679 C C . ILE B 1 10 ? 57.844 1.901 -25.703 1 40.19 10 ILE B C 1
ATOM 2681 O O . ILE B 1 10 ? 57.281 2.068 -24.609 1 40.19 10 ILE B O 1
ATOM 2685 N N . LEU B 1 11 ? 57.938 0.629 -26.312 1 38.72 11 LEU B N 1
ATOM 2686 C CA . LEU B 1 11 ? 57.281 -0.53 -25.719 1 38.72 11 LEU B CA 1
ATOM 2687 C C . LEU B 1 11 ? 57.844 -0.845 -24.344 1 38.72 11 LEU B C 1
ATOM 2689 O O . LEU B 1 11 ? 57.125 -1.229 -23.438 1 38.72 11 LEU B O 1
ATOM 2693 N N . LEU B 1 12 ? 59.188 -0.635 -24.25 1 37.47 12 LEU B N 1
ATOM 2694 C CA . LEU B 1 12 ? 59.875 -1.056 -23.031 1 37.47 12 LEU B CA 1
ATOM 2695 C C . LEU B 1 12 ? 59.438 -0.191 -21.844 1 37.47 12 LEU B C 1
ATOM 2697 O O . LEU B 1 12 ? 59.281 -0.688 -20.719 1 37.47 12 LEU B O 1
ATOM 2701 N N . VAL B 1 13 ? 59.25 1.16 -22.172 1 37.12 13 VAL B N 1
ATOM 2702 C CA . VAL B 1 13 ? 58.969 2.055 -21.047 1 37.12 13 VAL B CA 1
ATOM 2703 C C . VAL B 1 13 ? 57.594 1.736 -20.469 1 37.12 13 VAL B C 1
ATOM 2705 O O . VAL B 1 13 ? 57.375 1.897 -19.266 1 37.12 13 VAL B O 1
ATOM 2708 N N . LEU B 1 14 ? 56.625 1.274 -21.375 1 35.25 14 LEU B N 1
ATOM 2709 C CA . LEU B 1 14 ? 55.25 1.048 -20.875 1 35.25 14 LEU B CA 1
ATOM 2710 C C . LEU B 1 14 ? 55.219 -0.144 -19.922 1 35.25 14 LEU B C 1
ATOM 2712 O O . LEU B 1 14 ? 54.406 -0.194 -19.016 1 35.25 14 LEU B O 1
ATOM 2716 N N . ILE B 1 15 ? 56.094 -1.165 -20.172 1 36.44 15 ILE B N 1
ATOM 2717 C CA . ILE B 1 15 ? 56.062 -2.391 -19.391 1 36.44 15 ILE B CA 1
ATOM 2718 C C . ILE B 1 15 ? 56.531 -2.098 -17.953 1 36.44 15 ILE B C 1
ATOM 2720 O O . ILE B 1 15 ? 55.969 -2.627 -17 1 36.44 15 ILE B O 1
ATOM 2724 N N . THR B 1 16 ? 57.594 -1.239 -17.844 1 32.41 16 THR B N 1
ATOM 2725 C CA . THR B 1 16 ? 58.281 -1.157 -16.547 1 32.41 16 THR B CA 1
ATOM 2726 C C . THR B 1 16 ? 57.375 -0.503 -15.516 1 32.41 16 THR B C 1
ATOM 2728 O O . THR B 1 16 ? 57.469 -0.795 -14.32 1 32.41 16 THR B O 1
ATOM 2731 N N . ASN B 1 17 ? 56.625 0.549 -15.953 1 32.06 17 ASN B N 1
ATOM 2732 C CA . ASN B 1 17 ? 55.906 1.25 -14.906 1 32.06 17 ASN B CA 1
ATOM 2733 C C . ASN B 1 17 ? 54.812 0.367 -14.297 1 32.06 17 ASN B C 1
ATOM 2735 O O . ASN B 1 17 ? 54.094 0.797 -13.398 1 32.06 17 ASN B O 1
ATOM 2739 N N . PHE B 1 18 ? 54.406 -0.796 -14.945 1 33.12 18 PHE B N 1
ATOM 2740 C CA . PHE B 1 18 ? 53.375 -1.701 -14.438 1 33.12 18 PHE B CA 1
ATOM 2741 C C . PHE B 1 18 ? 53.844 -2.404 -13.172 1 33.12 18 PHE B C 1
ATOM 2743 O O . PHE B 1 18 ? 53.062 -2.625 -12.25 1 33.12 18 PHE B O 1
ATOM 2750 N N . LEU B 1 19 ? 55.094 -2.734 -13.102 1 31.77 19 LEU B N 1
ATOM 2751 C CA . LEU B 1 19 ? 55.594 -3.654 -12.07 1 31.77 19 LEU B CA 1
ATOM 2752 C C . LEU B 1 19 ? 55.594 -2.984 -10.703 1 31.77 19 LEU B C 1
ATOM 2754 O O . LEU B 1 19 ? 55.406 -3.648 -9.68 1 31.77 19 LEU B O 1
ATOM 2758 N N . LEU B 1 20 ? 55.969 -1.704 -10.688 1 29.16 20 LEU B N 1
ATOM 2759 C CA . LEU B 1 20 ? 56.344 -1.158 -9.383 1 29.16 20 LEU B CA 1
ATOM 2760 C C . LEU B 1 20 ? 55.125 -1.072 -8.469 1 29.16 20 LEU B C 1
ATOM 2762 O O . LEU B 1 20 ? 55.25 -1.204 -7.25 1 29.16 20 LEU B O 1
ATOM 2766 N N . SER B 1 21 ? 53.938 -0.707 -9 1 26.16 21 SER B N 1
ATOM 2767 C CA . SER B 1 21 ? 52.875 -0.341 -8.07 1 26.16 21 SER B CA 1
ATOM 2768 C C . SER B 1 21 ? 52.375 -1.56 -7.309 1 26.16 21 SER B C 1
ATOM 2770 O O . SER B 1 21 ? 51.469 -1.441 -6.465 1 26.16 21 SER B O 1
ATOM 2772 N N . ILE B 1 22 ? 52.812 -2.799 -7.578 1 29.25 22 ILE B N 1
ATOM 2773 C CA . ILE B 1 22 ? 52.312 -4.016 -6.953 1 29.25 22 ILE B CA 1
ATOM 2774 C C . ILE B 1 22 ? 52.75 -4.082 -5.5 1 29.25 22 ILE B C 1
ATOM 2776 O O . ILE B 1 22 ? 52.094 -4.68 -4.652 1 29.25 22 ILE B O 1
ATOM 2780 N N . LEU B 1 23 ? 53.969 -3.572 -5.254 1 26.88 23 LEU B N 1
ATOM 2781 C CA . LEU B 1 23 ? 54.656 -4.059 -4.07 1 26.88 23 LEU B CA 1
ATOM 2782 C C . LEU B 1 23 ? 53.969 -3.568 -2.797 1 26.88 23 LEU B C 1
ATOM 2784 O O . LEU B 1 23 ? 54.062 -4.211 -1.75 1 26.88 23 LEU B O 1
ATOM 2788 N N . LEU B 1 24 ? 53.625 -2.318 -2.801 1 25.89 24 LEU B N 1
ATOM 2789 C CA . LEU B 1 24 ? 53.469 -1.721 -1.48 1 25.89 24 LEU B CA 1
ATOM 2790 C C . LEU B 1 24 ? 52.281 -2.35 -0.747 1 25.89 24 LEU B C 1
ATOM 2792 O O . LEU B 1 24 ? 52.031 -2.023 0.414 1 25.89 24 LEU B O 1
ATOM 2796 N N . VAL B 1 25 ? 51.406 -3.119 -1.434 1 24.84 25 VAL B N 1
ATOM 2797 C CA . VAL B 1 25 ? 50.156 -3.422 -0.765 1 24.84 25 VAL B CA 1
ATOM 2798 C C . VAL B 1 25 ? 50.375 -4.504 0.288 1 24.84 25 VAL B C 1
ATOM 2800 O O . VAL B 1 25 ? 49.438 -4.848 1.035 1 24.84 25 VAL B O 1
ATOM 2803 N N . THR B 1 26 ? 51.594 -5.105 0.326 1 25.33 26 THR B N 1
ATOM 2804 C CA . THR B 1 26 ? 51.625 -6.363 1.067 1 25.33 26 THR B CA 1
ATOM 2805 C C . THR B 1 26 ? 51.625 -6.102 2.57 1 25.33 26 THR B C 1
ATOM 2807 O O . THR B 1 26 ? 51.281 -6.992 3.355 1 25.33 26 THR B O 1
ATOM 2810 N N . TYR B 1 27 ? 52.375 -5.051 2.947 1 26.45 27 TYR B N 1
ATOM 2811 C CA . TYR B 1 27 ? 52.938 -5.18 4.289 1 26.45 27 TYR B CA 1
ATOM 2812 C C . TYR B 1 27 ? 51.812 -5.207 5.336 1 26.45 27 TYR B C 1
ATOM 2814 O O . TYR B 1 27 ? 52.031 -5.695 6.449 1 26.45 27 TYR B O 1
ATOM 2822 N N . PHE B 1 28 ? 50.969 -4.262 5.25 1 26.73 28 PHE B N 1
ATOM 2823 C CA . PHE B 1 28 ? 50.281 -3.932 6.488 1 26.73 28 PHE B CA 1
ATOM 2824 C C . PHE B 1 28 ? 49.344 -5.066 6.906 1 26.73 28 PHE B C 1
ATOM 2826 O O . PHE B 1 28 ? 48.125 -4.926 6.867 1 26.73 28 PHE B O 1
ATOM 2833 N N . PHE B 1 29 ? 49.562 -6.312 6.387 1 26.86 29 PHE B N 1
ATOM 2834 C CA . PHE B 1 29 ? 48.656 -7.406 6.684 1 26.86 29 PHE B CA 1
ATOM 2835 C C . PHE B 1 29 ? 48.844 -7.91 8.109 1 26.86 29 PHE B C 1
ATOM 2837 O O . PHE B 1 29 ? 48.562 -9.07 8.414 1 26.86 29 PHE B O 1
ATOM 2844 N N . ASP B 1 30 ? 49.719 -7.211 8.914 1 23.09 30 ASP B N 1
ATOM 2845 C CA . ASP B 1 30 ? 50.094 -7.988 10.094 1 23.09 30 ASP B CA 1
ATOM 2846 C C . ASP B 1 30 ? 48.844 -8.539 10.805 1 23.09 30 ASP B C 1
ATOM 2848 O O . ASP B 1 30 ? 47.75 -8.062 10.578 1 23.09 30 ASP B O 1
ATOM 2852 N N . ASP B 1 31 ? 49.125 -9.109 12.133 1 22.62 31 ASP B N 1
ATOM 2853 C CA . ASP B 1 31 ? 48.75 -10.219 12.992 1 22.62 31 ASP B CA 1
ATOM 2854 C C . ASP B 1 31 ? 47.406 -9.953 13.648 1 22.62 31 ASP B C 1
ATOM 2856 O O . ASP B 1 31 ? 46.906 -10.773 14.43 1 22.62 31 ASP B O 1
ATOM 2860 N N . LYS B 1 32 ? 47.094 -8.688 13.984 1 26.97 32 LYS B N 1
ATOM 2861 C CA . LYS B 1 32 ? 46.188 -8.641 15.133 1 26.97 32 LYS B CA 1
ATOM 2862 C C . LYS B 1 32 ? 44.938 -9.484 14.891 1 26.97 32 LYS B C 1
ATOM 2864 O O . LYS B 1 32 ? 44.219 -9.242 13.945 1 26.97 32 LYS B O 1
ATOM 2869 N N . SER B 1 33 ? 45 -10.75 15.25 1 25.73 33 SER B N 1
ATOM 2870 C CA . SER B 1 33 ? 44.031 -11.82 15.305 1 25.73 33 SER B CA 1
ATOM 2871 C C . SER B 1 33 ? 42.719 -11.328 15.891 1 25.73 33 SER B C 1
ATOM 2873 O O . SER B 1 33 ? 42.5 -11.367 17.109 1 25.73 33 SER B O 1
ATOM 2875 N N . ARG B 1 34 ? 42.406 -10.047 15.875 1 25.39 34 ARG B N 1
ATOM 2876 C CA . ARG B 1 34 ? 41.219 -9.742 16.625 1 25.39 34 ARG B CA 1
ATOM 2877 C C . ARG B 1 34 ? 40.094 -10.742 16.312 1 25.39 34 ARG B C 1
ATOM 2879 O O . ARG B 1 34 ? 39.781 -10.992 15.141 1 25.39 34 ARG B O 1
ATOM 2886 N N . SER B 1 35 ? 39.906 -11.688 17.297 1 25.34 35 SER B N 1
ATOM 2887 C CA . SER B 1 35 ? 38.781 -12.602 17.391 1 25.34 35 SER B CA 1
ATOM 2888 C C . SER B 1 35 ? 37.5 -1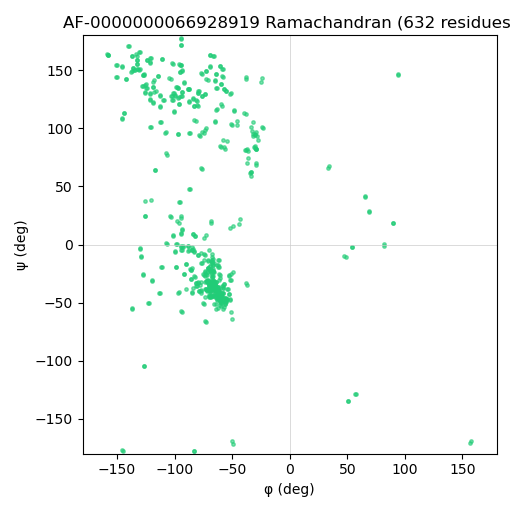1.93 16.953 1 25.34 35 SER B C 1
ATOM 2890 O O . SER B 1 35 ? 37.156 -10.844 17.438 1 25.34 35 SER B O 1
ATOM 2892 N N . ILE B 1 36 ? 37.344 -11.914 15.734 1 24.48 36 ILE B N 1
ATOM 2893 C CA . ILE B 1 36 ? 36.031 -11.508 15.219 1 24.48 36 ILE B CA 1
ATOM 2894 C C . ILE B 1 36 ? 34.938 -12.047 16.125 1 24.48 36 ILE B C 1
ATOM 2896 O O . ILE B 1 36 ? 34.75 -13.258 16.25 1 24.48 36 ILE B O 1
ATOM 2900 N N . LYS B 1 37 ? 34.938 -11.391 17.328 1 24.86 37 LYS B N 1
ATOM 2901 C CA . LYS B 1 37 ? 33.75 -11.664 18.125 1 24.86 37 LYS B CA 1
ATOM 2902 C C . LYS B 1 37 ? 32.531 -11.898 17.25 1 24.86 37 LYS B C 1
ATOM 2904 O O . LYS B 1 37 ? 32.25 -11.102 16.344 1 24.86 37 LYS B O 1
ATOM 2909 N N . ASN B 1 38 ? 32.344 -13.195 16.984 1 22.67 38 ASN B N 1
ATOM 2910 C CA . ASN B 1 38 ? 31.125 -13.734 16.391 1 22.67 38 ASN B CA 1
ATOM 2911 C C . ASN B 1 38 ? 29.906 -12.891 16.75 1 22.67 38 ASN B C 1
ATOM 2913 O O . ASN B 1 38 ? 29.578 -12.734 17.922 1 22.67 38 ASN B O 1
ATOM 2917 N N . SER B 1 39 ? 29.938 -11.727 16.203 1 24.55 39 SER B N 1
ATOM 2918 C CA . SER B 1 39 ? 28.656 -11.039 16.406 1 24.55 39 SER B CA 1
ATOM 2919 C C . SER B 1 39 ? 27.5 -12.023 16.484 1 24.55 39 SER B C 1
ATOM 2921 O O . SER B 1 39 ? 27.391 -12.938 15.672 1 24.55 39 SER B O 1
ATOM 2923 N N . THR B 1 40 ? 27.219 -12.32 17.719 1 24.27 40 THR B N 1
ATOM 2924 C CA . THR B 1 40 ? 26.031 -13.109 18.031 1 24.27 40 THR B CA 1
ATOM 2925 C C . THR B 1 40 ? 24.922 -12.867 17.016 1 24.27 40 THR B C 1
ATOM 2927 O O . THR B 1 40 ? 24.578 -11.719 16.734 1 24.27 40 THR B O 1
ATOM 2930 N N . PHE B 1 41 ? 24.922 -13.75 16.047 1 21.47 41 PHE B N 1
ATOM 2931 C CA . PHE B 1 41 ? 23.688 -13.93 15.273 1 21.47 41 PHE B CA 1
ATOM 2932 C C . PHE B 1 41 ? 22.469 -13.641 16.125 1 21.47 41 PHE B C 1
ATOM 2934 O O . PHE B 1 41 ? 22.312 -14.211 17.219 1 21.47 41 PHE B O 1
ATOM 2941 N N . VAL B 1 42 ? 22.188 -12.367 16.188 1 25.8 42 VAL B N 1
ATOM 2942 C CA . VAL B 1 42 ? 20.859 -12.195 16.75 1 25.8 42 VAL B CA 1
ATOM 2943 C C . VAL B 1 42 ? 19.984 -13.406 16.422 1 25.8 42 VAL B C 1
ATOM 2945 O O . VAL B 1 42 ? 19.812 -13.75 15.258 1 25.8 42 VAL B O 1
ATOM 2948 N N . SER B 1 43 ? 20.156 -14.398 17.219 1 24.88 43 SER B N 1
ATOM 2949 C CA . SER B 1 43 ? 19.172 -15.492 17.219 1 24.88 43 SER B CA 1
ATOM 2950 C C . SER B 1 43 ? 17.797 -15 16.781 1 24.88 43 SER B C 1
ATOM 2952 O O . SER B 1 43 ? 17.25 -14.062 17.375 1 24.88 43 SER B O 1
ATOM 2954 N N . TYR B 1 44 ? 17.609 -15.078 15.516 1 25.61 44 TYR B N 1
ATOM 2955 C CA . TYR B 1 44 ? 16.203 -15.062 15.094 1 25.61 44 TYR B CA 1
ATOM 2956 C C . TYR B 1 44 ? 15.32 -15.703 16.156 1 25.61 44 TYR B C 1
ATOM 2958 O O . TYR B 1 44 ? 15.586 -16.812 16.609 1 25.61 44 TYR B O 1
ATOM 2966 N N . ASP B 1 45 ? 14.992 -14.883 17.078 1 28.56 45 ASP B N 1
ATOM 2967 C CA . ASP B 1 45 ? 13.945 -15.352 17.984 1 28.56 45 ASP B CA 1
ATOM 2968 C C . ASP B 1 45 ? 13.094 -16.422 17.312 1 28.56 45 ASP B C 1
ATOM 2970 O O . ASP B 1 45 ? 12.68 -16.281 16.156 1 28.56 45 ASP B O 1
ATOM 2974 N N . THR B 1 46 ? 13.383 -17.672 17.641 1 29.41 46 THR B N 1
ATOM 2975 C CA . THR B 1 46 ? 12.477 -18.797 17.438 1 29.41 46 THR B CA 1
ATOM 2976 C C . THR B 1 46 ? 11.023 -18.359 17.625 1 29.41 46 THR B C 1
ATOM 2978 O O . THR B 1 46 ? 10.57 -18.172 18.766 1 29.41 46 THR B O 1
ATOM 2981 N N . TYR B 1 47 ? 10.594 -17.422 16.844 1 29.12 47 TYR B N 1
ATOM 2982 C CA . TYR B 1 47 ? 9.156 -17.203 16.75 1 29.12 47 TYR B CA 1
ATOM 2983 C C . TYR B 1 47 ? 8.391 -18.516 16.938 1 29.12 47 TYR B C 1
ATOM 2985 O O . TYR B 1 47 ? 8.828 -19.562 16.453 1 29.12 47 TYR B O 1
ATOM 2993 N N . TYR B 1 48 ? 7.812 -18.656 18.062 1 29.64 48 TYR B N 1
ATOM 2994 C CA . TYR B 1 48 ? 6.801 -19.688 18.25 1 29.64 48 TYR B CA 1
ATOM 2995 C C . TYR B 1 48 ? 6.004 -19.922 16.984 1 29.64 48 TYR B C 1
ATOM 2997 O O . TYR B 1 48 ? 5.18 -19.094 16.594 1 29.64 48 TYR B O 1
ATOM 3005 N N . VAL B 1 49 ? 6.594 -20.359 15.875 1 36.34 49 VAL B N 1
ATOM 3006 C CA . VAL B 1 49 ? 5.84 -21 14.805 1 36.34 49 VAL B CA 1
ATOM 3007 C C . VAL B 1 49 ? 4.758 -21.906 15.406 1 36.34 49 VAL B C 1
ATOM 3009 O O . VAL B 1 49 ? 5.062 -22.859 16.109 1 36.34 49 VAL B O 1
ATOM 3012 N N . SER B 1 50 ? 3.688 -21.438 15.797 1 37.28 50 SER B N 1
ATOM 3013 C CA . SER B 1 50 ? 2.625 -22.438 15.914 1 37.28 50 SER B CA 1
ATOM 3014 C C . SER B 1 50 ? 2.881 -23.641 15.008 1 37.28 50 SER B C 1
ATOM 3016 O O . SER B 1 50 ? 3.598 -23.516 14.008 1 37.28 50 SER B O 1
ATOM 3018 N N . LYS B 1 51 ? 2.604 -24.859 15.312 1 42.5 51 LYS B N 1
ATOM 3019 C CA . LYS B 1 51 ? 2.762 -26.188 14.727 1 42.5 51 LYS B CA 1
ATOM 3020 C C . LYS B 1 51 ? 2.219 -26.219 13.305 1 42.5 51 LYS B C 1
ATOM 3022 O O . LYS B 1 51 ? 1.553 -27.188 12.914 1 42.5 51 LYS B O 1
ATOM 3027 N N . GLU B 1 52 ? 1.999 -25.047 12.766 1 50.62 52 GLU B N 1
ATOM 3028 C CA . GLU B 1 52 ? 1.509 -25.219 11.398 1 50.62 52 GLU B CA 1
ATOM 3029 C C . GLU B 1 52 ? 2.52 -25.969 10.539 1 50.62 52 GLU B C 1
ATOM 3031 O O . GLU B 1 52 ? 3.729 -25.781 10.68 1 50.62 52 GLU B O 1
ATOM 3036 N N . LYS B 1 53 ? 2.051 -27.047 10.055 1 60.03 53 LYS B N 1
ATOM 3037 C CA . LYS B 1 53 ? 2.859 -27.844 9.125 1 60.03 53 LYS B CA 1
ATOM 3038 C C . LYS B 1 53 ? 3.623 -26.938 8.156 1 60.03 53 LYS B C 1
ATOM 3040 O O . LYS B 1 53 ? 3.035 -26.047 7.531 1 60.03 53 LYS B O 1
ATOM 3045 N N . GLN B 1 54 ? 4.883 -26.922 8.273 1 80.62 54 GLN B N 1
ATOM 3046 C CA . GLN B 1 54 ? 5.711 -26.172 7.336 1 80.62 54 GLN B CA 1
ATOM 3047 C C . GLN B 1 54 ? 5.621 -26.75 5.934 1 80.62 54 GLN B C 1
ATOM 3049 O O . GLN B 1 54 ? 5.988 -27.906 5.711 1 80.62 54 GLN B O 1
ATOM 3054 N N . VAL B 1 55 ? 4.887 -26.031 5.062 1 93.69 55 VAL B N 1
ATOM 3055 C CA . VAL B 1 55 ? 4.75 -26.531 3.691 1 93.69 55 VAL B CA 1
ATOM 3056 C C . VAL B 1 55 ? 5.859 -25.938 2.822 1 93.69 55 VAL B C 1
ATOM 3058 O O . VAL B 1 55 ? 6.227 -24.766 2.982 1 93.69 55 VAL B O 1
ATOM 3061 N N . LYS B 1 56 ? 6.418 -26.734 1.943 1 97.19 56 LYS B N 1
ATOM 3062 C CA . LYS B 1 56 ? 7.434 -26.312 0.983 1 97.19 56 LYS B CA 1
ATOM 3063 C C . LYS B 1 56 ? 6.797 -25.938 -0.353 1 97.19 56 LYS B C 1
ATOM 3065 O O . LYS B 1 56 ? 6.059 -26.719 -0.941 1 97.19 56 LYS B O 1
ATOM 3070 N N . ILE B 1 57 ? 7.148 -24.688 -0.828 1 98 57 ILE B N 1
ATOM 3071 C CA . ILE B 1 57 ? 6.484 -24.156 -2.012 1 98 57 ILE B CA 1
ATOM 3072 C C . ILE B 1 57 ? 7.516 -23.859 -3.094 1 98 57 ILE B C 1
ATOM 3074 O O . ILE B 1 57 ? 8.5 -23.156 -2.844 1 98 57 ILE B O 1
ATOM 3078 N N . PHE B 1 58 ? 7.355 -24.406 -4.285 1 98.62 58 PHE B N 1
ATOM 3079 C CA . PHE B 1 58 ? 8.148 -24.094 -5.469 1 98.62 58 PHE B CA 1
ATOM 3080 C C . PHE B 1 58 ? 7.441 -23.062 -6.344 1 98.62 58 PHE B C 1
ATOM 3082 O O . PHE B 1 58 ? 6.289 -23.266 -6.734 1 98.62 58 PHE B O 1
ATOM 3089 N N . CYS B 1 59 ? 8.117 -21.969 -6.684 1 98.75 59 CYS B N 1
ATOM 3090 C CA . CYS B 1 59 ? 7.504 -20.891 -7.457 1 98.75 59 CYS B CA 1
ATOM 3091 C C . CYS B 1 59 ? 7.957 -20.938 -8.914 1 98.75 59 CYS B C 1
ATOM 3093 O O . CYS B 1 59 ? 9.156 -20.984 -9.195 1 98.75 59 CYS B O 1
ATOM 3095 N N . ILE B 1 60 ? 6.984 -20.922 -9.758 1 98.56 60 ILE B N 1
ATOM 3096 C CA . ILE B 1 60 ? 7.199 -20.859 -11.195 1 98.56 60 ILE B CA 1
ATOM 3097 C C . ILE B 1 60 ? 6.695 -19.516 -11.734 1 98.56 60 ILE B C 1
ATOM 3099 O O . ILE B 1 60 ? 5.5 -19.219 -11.656 1 98.56 60 ILE B O 1
ATOM 3103 N N . ILE B 1 61 ? 7.613 -18.766 -12.297 1 98.38 61 ILE B N 1
ATOM 3104 C CA . ILE B 1 61 ? 7.227 -17.438 -12.789 1 98.38 61 ILE B CA 1
ATOM 3105 C C . ILE B 1 61 ? 7.465 -17.375 -14.297 1 98.38 61 ILE B C 1
ATOM 3107 O O . ILE B 1 61 ? 8.586 -17.594 -14.766 1 98.38 61 ILE B O 1
ATOM 3111 N N . LEU B 1 62 ? 6.395 -17.078 -15.047 1 97.25 62 LEU B N 1
ATOM 3112 C CA . LEU B 1 62 ? 6.543 -16.906 -16.484 1 97.25 62 LEU B CA 1
ATOM 3113 C C . LEU B 1 62 ? 6.883 -15.461 -16.828 1 97.25 62 LEU B C 1
ATOM 3115 O O . LEU B 1 62 ? 6.289 -14.531 -16.281 1 97.25 62 LEU B O 1
ATOM 3119 N N . THR B 1 63 ? 7.875 -15.305 -17.703 1 96.19 63 THR B N 1
ATOM 3120 C CA . THR B 1 63 ? 8.344 -13.984 -18.109 1 96.19 63 THR B CA 1
ATOM 3121 C C . THR B 1 63 ? 8.781 -13.992 -19.578 1 96.19 63 THR B C 1
ATOM 3123 O O . THR B 1 63 ? 8.422 -14.906 -20.328 1 96.19 63 THR B O 1
ATOM 3126 N N . SER B 1 64 ? 9.266 -12.922 -20.062 1 95 64 SER B N 1
ATOM 3127 C CA . SER B 1 64 ? 9.797 -12.781 -21.422 1 95 64 SER B CA 1
ATOM 3128 C C . SER B 1 64 ? 11.172 -12.133 -21.406 1 95 64 SER B C 1
ATOM 3130 O O . SER B 1 64 ? 11.578 -11.539 -20.406 1 95 64 SER B O 1
ATOM 3132 N N . LYS B 1 65 ? 11.75 -12.281 -22.531 1 93.25 65 LYS B N 1
ATOM 3133 C CA . LYS B 1 65 ? 13.094 -11.711 -22.641 1 93.25 65 LYS B CA 1
ATOM 3134 C C . LYS B 1 65 ? 13.102 -10.234 -22.281 1 93.25 65 LYS B C 1
ATOM 3136 O O . LYS B 1 65 ? 13.914 -9.789 -21.469 1 93.25 65 LYS B O 1
ATOM 3141 N N . ASN B 1 66 ? 12.18 -9.516 -22.797 1 92.31 66 ASN B N 1
ATOM 3142 C CA . ASN B 1 66 ? 12.117 -8.078 -22.578 1 92.31 66 ASN B CA 1
ATOM 3143 C C . ASN B 1 66 ? 11.773 -7.746 -21.125 1 92.31 66 ASN B C 1
ATOM 3145 O O . ASN B 1 66 ? 12.047 -6.637 -20.656 1 92.31 66 ASN B O 1
ATOM 3149 N N . ASN B 1 67 ? 11.328 -8.703 -20.406 1 94.19 67 ASN B N 1
ATOM 3150 C CA . ASN B 1 67 ? 10.844 -8.438 -19.062 1 94.19 67 ASN B CA 1
ATOM 3151 C C . ASN B 1 67 ? 11.805 -8.961 -18 1 94.19 67 ASN B C 1
ATOM 3153 O O . ASN B 1 67 ? 11.57 -8.797 -16.812 1 94.19 67 ASN B O 1
ATOM 3157 N N . HIS B 1 68 ? 12.883 -9.516 -18.469 1 94.06 68 HIS B N 1
ATOM 3158 C CA . HIS B 1 68 ? 13.844 -10.016 -17.484 1 94.06 68 HIS B CA 1
ATOM 3159 C C . HIS B 1 68 ? 14.273 -8.914 -16.531 1 94.06 68 HIS B C 1
ATOM 3161 O O . HIS B 1 68 ? 14.133 -9.055 -15.312 1 94.06 68 HIS B O 1
ATOM 3167 N N . LEU B 1 69 ? 14.641 -7.793 -17.141 1 88.75 69 LEU B N 1
ATOM 3168 C CA . LEU B 1 69 ? 15.156 -6.711 -16.312 1 88.75 69 LEU B CA 1
ATOM 3169 C C . LEU B 1 69 ? 14.062 -5.684 -16.031 1 88.75 69 LEU B C 1
ATOM 3171 O O . LEU B 1 69 ? 14.148 -4.941 -15.047 1 88.75 69 LEU B O 1
ATOM 3175 N N . ALA B 1 70 ? 13.07 -5.719 -16.828 1 90.62 70 ALA B N 1
ATOM 3176 C CA . ALA B 1 70 ? 12.016 -4.715 -16.672 1 90.62 70 ALA B CA 1
ATOM 3177 C C . ALA B 1 70 ? 11.023 -5.121 -15.594 1 90.62 70 ALA B C 1
ATOM 3179 O O . ALA B 1 70 ? 10.438 -4.266 -14.93 1 90.62 70 ALA B O 1
ATOM 3180 N N . ARG B 1 71 ? 10.898 -6.418 -15.398 1 94 71 ARG B N 1
ATOM 3181 C CA . ARG B 1 71 ? 9.859 -6.867 -14.469 1 94 71 ARG B CA 1
ATOM 3182 C C . ARG B 1 71 ? 10.383 -7.977 -13.562 1 94 71 ARG B C 1
ATOM 3184 O O . ARG B 1 71 ? 10.484 -7.793 -12.352 1 94 71 ARG B O 1
ATOM 3191 N N . ALA B 1 72 ? 10.891 -9.031 -14.109 1 96 72 ALA B N 1
ATOM 3192 C CA . ALA B 1 72 ? 11.195 -10.273 -13.398 1 96 72 ALA B CA 1
ATOM 3193 C C . ALA B 1 72 ? 12.242 -10.039 -12.312 1 96 72 ALA B C 1
ATOM 3195 O O . ALA B 1 72 ? 12.164 -10.617 -11.227 1 96 72 ALA B O 1
ATOM 3196 N N . ILE B 1 73 ? 13.156 -9.203 -12.594 1 93.06 73 ILE B N 1
ATOM 3197 C CA . ILE B 1 73 ? 14.242 -8.977 -11.641 1 93.06 73 ILE B CA 1
ATOM 3198 C C . ILE B 1 73 ? 13.68 -8.352 -10.359 1 93.06 73 ILE B C 1
ATOM 3200 O O . ILE B 1 73 ? 14.172 -8.617 -9.266 1 93.06 73 ILE B O 1
ATOM 3204 N N . HIS B 1 74 ? 12.688 -7.547 -10.438 1 92.94 74 HIS B N 1
ATOM 3205 C CA . HIS B 1 74 ? 12.086 -6.906 -9.273 1 92.94 74 HIS B CA 1
ATOM 3206 C C . HIS B 1 74 ? 11.32 -7.91 -8.422 1 92.94 74 HIS B C 1
ATOM 3208 O O . HIS B 1 74 ? 11.266 -7.781 -7.195 1 92.94 74 HIS B O 1
ATOM 3214 N N . GLN B 1 75 ? 10.742 -8.938 -9.055 1 96.44 75 GLN B N 1
ATOM 3215 C CA . GLN B 1 75 ? 10.125 -10.023 -8.297 1 96.44 75 GLN B CA 1
ATOM 3216 C C . GLN B 1 75 ? 11.18 -10.844 -7.559 1 96.44 75 GLN B C 1
ATOM 3218 O O . GLN B 1 75 ? 11.016 -11.156 -6.379 1 96.44 75 GLN B O 1
ATOM 3223 N N . LYS B 1 76 ? 12.219 -11.117 -8.281 1 95.38 76 LYS B N 1
ATOM 3224 C CA . LYS B 1 76 ? 13.32 -11.859 -7.672 1 95.38 76 LYS B CA 1
ATOM 3225 C C . LYS B 1 76 ? 13.852 -11.133 -6.438 1 95.38 76 LYS B C 1
ATOM 3227 O O . LYS B 1 76 ? 14.227 -11.773 -5.449 1 95.38 76 LYS B O 1
ATOM 3232 N N . ASN B 1 77 ? 13.844 -9.836 -6.445 1 91.56 77 ASN B N 1
ATOM 3233 C CA . ASN B 1 77 ? 14.43 -9.023 -5.379 1 91.56 77 ASN B CA 1
ATOM 3234 C C . ASN B 1 77 ? 13.422 -8.75 -4.27 1 91.56 77 ASN B C 1
ATOM 3236 O O . ASN B 1 77 ? 13.742 -8.102 -3.277 1 91.56 77 ASN B O 1
ATOM 3240 N N . THR B 1 78 ? 12.273 -9.203 -4.402 1 94.12 78 THR B N 1
ATOM 3241 C CA . THR B 1 78 ? 11.25 -8.961 -3.389 1 94.12 78 THR B CA 1
ATOM 3242 C C . THR B 1 78 ? 10.633 -10.273 -2.922 1 94.12 78 THR B C 1
ATOM 3244 O O . THR B 1 78 ? 11.273 -11.047 -2.207 1 94.12 78 THR B O 1
ATOM 3247 N N . TRP B 1 79 ? 9.383 -10.602 -3.367 1 97 79 TRP B N 1
ATOM 3248 C CA . TRP B 1 79 ? 8.609 -11.664 -2.74 1 97 79 TRP B CA 1
ATOM 3249 C C . TRP B 1 79 ? 9.172 -13.031 -3.105 1 97 79 TRP B C 1
ATOM 3251 O O . TRP B 1 79 ? 9.016 -14 -2.354 1 97 79 TRP B O 1
ATOM 3261 N N . VAL B 1 80 ? 9.898 -13.148 -4.238 1 97.75 80 VAL B N 1
ATOM 3262 C CA . VAL B 1 80 ? 10.406 -14.438 -4.703 1 97.75 80 VAL B CA 1
ATOM 3263 C C . VAL B 1 80 ? 11.445 -14.977 -3.721 1 97.75 80 VAL B C 1
ATOM 3265 O O . VAL B 1 80 ? 11.641 -16.188 -3.611 1 97.75 80 VAL B O 1
ATOM 3268 N N . LYS B 1 81 ? 12.062 -14.094 -2.959 1 95.69 81 LYS B N 1
ATOM 3269 C CA . LYS B 1 81 ? 13.039 -14.484 -1.953 1 95.69 81 LYS B CA 1
ATOM 3270 C C . LYS B 1 81 ? 12.406 -15.375 -0.884 1 95.69 81 LYS B C 1
ATOM 3272 O O . LYS B 1 81 ? 13.117 -16.078 -0.163 1 95.69 81 LYS B O 1
ATOM 3277 N N . ARG B 1 82 ? 11.172 -15.32 -0.804 1 96.38 82 ARG B N 1
ATOM 3278 C CA . ARG B 1 82 ? 10.484 -16.031 0.264 1 96.38 82 ARG B CA 1
ATOM 3279 C C . ARG B 1 82 ? 9.938 -17.375 -0.235 1 96.38 82 ARG B C 1
ATOM 3281 O O . ARG B 1 82 ? 9.289 -18.094 0.513 1 96.38 82 ARG B O 1
ATOM 3288 N N . CYS B 1 83 ? 10.164 -17.703 -1.51 1 97.12 83 CYS B N 1
ATOM 3289 C CA . CYS B 1 83 ? 9.898 -19.031 -2.016 1 97.12 83 CYS B CA 1
ATOM 3290 C C . CYS B 1 83 ? 10.938 -20.031 -1.503 1 97.12 83 CYS B C 1
ATOM 3292 O O . CYS B 1 83 ? 12.078 -19.656 -1.224 1 97.12 83 CYS B O 1
ATOM 3294 N N . ASP B 1 84 ? 10.484 -21.281 -1.34 1 97.19 84 ASP B N 1
ATOM 3295 C CA . ASP B 1 84 ? 11.469 -22.297 -0.965 1 97.19 84 ASP B CA 1
ATOM 3296 C C . ASP B 1 84 ? 12.43 -22.578 -2.115 1 97.19 84 ASP B C 1
ATOM 3298 O O . ASP B 1 84 ? 13.586 -22.938 -1.89 1 97.19 84 ASP B O 1
ATOM 3302 N N . ASN B 1 85 ? 11.984 -22.531 -3.264 1 97.88 85 ASN B N 1
ATOM 3303 C CA . ASN B 1 85 ? 12.727 -22.547 -4.523 1 97.88 85 ASN B CA 1
ATOM 3304 C C . ASN B 1 85 ? 11.898 -21.953 -5.664 1 97.88 85 ASN B C 1
ATOM 3306 O O . ASN B 1 85 ? 10.688 -21.766 -5.527 1 97.88 85 ASN B O 1
ATOM 3310 N N . TYR B 1 86 ? 12.641 -21.609 -6.777 1 98.19 86 TYR B N 1
ATOM 3311 C CA . TYR B 1 86 ? 11.906 -20.953 -7.855 1 98.19 86 TYR B CA 1
ATOM 3312 C C . TYR B 1 86 ? 12.641 -21.109 -9.188 1 98.19 86 TYR B C 1
ATOM 3314 O O . TYR B 1 86 ? 13.812 -21.484 -9.211 1 98.19 86 TYR B O 1
ATOM 3322 N N . ILE B 1 87 ? 11.891 -20.859 -10.25 1 98.44 87 ILE B N 1
ATOM 3323 C CA . ILE B 1 87 ? 12.445 -20.812 -11.602 1 98.44 87 ILE B CA 1
ATOM 3324 C C . ILE B 1 87 ? 11.617 -19.859 -12.461 1 98.44 87 ILE B C 1
ATOM 3326 O O . ILE B 1 87 ? 10.398 -19.75 -12.289 1 98.44 87 ILE B O 1
ATOM 3330 N N . PHE B 1 88 ? 12.336 -19.156 -13.359 1 98.06 88 PHE B N 1
ATOM 3331 C CA . PHE B 1 88 ? 11.656 -18.328 -14.359 1 98.06 88 PHE B CA 1
ATOM 3332 C C . PHE B 1 88 ? 11.594 -19.047 -15.703 1 98.06 88 PHE B C 1
ATOM 3334 O O . PHE B 1 88 ? 12.586 -19.641 -16.141 1 98.06 88 PHE B O 1
ATOM 3341 N N . GLY B 1 89 ? 10.398 -19.141 -16.297 1 97.31 89 GLY B N 1
ATOM 3342 C CA . GLY B 1 89 ? 10.219 -19.625 -17.656 1 97.31 89 GLY B CA 1
ATOM 3343 C C . GLY B 1 89 ? 10.125 -18.5 -18.672 1 97.31 89 GLY B C 1
ATOM 3344 O O . GLY B 1 89 ? 9.219 -17.672 -18.60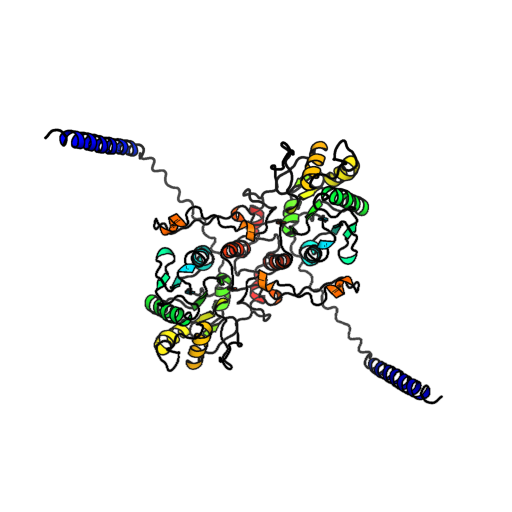9 1 97.31 89 GLY B O 1
ATOM 3345 N N . SER B 1 90 ? 11.008 -18.484 -19.641 1 95.81 90 SER B N 1
ATOM 3346 C CA . SER B 1 90 ? 11.133 -17.391 -20.594 1 95.81 90 SER B CA 1
ATOM 3347 C C . SER B 1 90 ? 11.414 -17.891 -22 1 95.81 90 SER B C 1
ATOM 3349 O O . SER B 1 90 ? 11.453 -19.109 -22.234 1 95.81 90 SER B O 1
ATOM 3351 N N . GLY B 1 91 ? 11.352 -16.969 -22.938 1 94.06 91 GLY B N 1
ATOM 3352 C CA . GLY B 1 91 ? 11.773 -17.281 -24.281 1 94.06 91 GLY B CA 1
ATOM 3353 C C . GLY B 1 91 ? 13.281 -17.25 -24.453 1 94.06 91 GLY B C 1
ATOM 3354 O O . GLY B 1 91 ? 13.805 -17.641 -25.5 1 94.06 91 GLY B O 1
ATOM 3355 N N . GLU B 1 92 ? 13.961 -16.781 -23.453 1 94.56 92 GLU B N 1
ATOM 3356 C CA . GLU B 1 92 ? 15.422 -16.703 -23.469 1 94.56 92 GLU B CA 1
ATOM 3357 C C . GLU B 1 92 ? 16.016 -17.031 -22.109 1 94.56 92 GLU B C 1
ATOM 3359 O O . GLU B 1 92 ? 15.461 -16.656 -21.078 1 94.56 92 GLU B O 1
ATOM 3364 N N . GLU B 1 93 ? 17.172 -17.75 -22.172 1 95.31 93 GLU B N 1
ATOM 3365 C CA . GLU B 1 93 ? 17.859 -18.094 -20.922 1 95.31 93 GLU B CA 1
ATOM 3366 C C . GLU B 1 93 ? 18.5 -16.859 -20.281 1 95.31 93 GLU B C 1
ATOM 3368 O O . GLU B 1 93 ? 18.938 -15.953 -21 1 95.31 93 GLU B O 1
ATOM 3373 N N . ASN B 1 94 ? 18.469 -16.75 -19.062 1 94.38 94 ASN B N 1
ATOM 3374 C CA . ASN B 1 94 ? 19.156 -15.734 -18.266 1 94.38 94 ASN B CA 1
ATOM 3375 C C . ASN B 1 94 ? 19.625 -16.297 -16.922 1 94.38 94 ASN B C 1
ATOM 3377 O O . ASN B 1 94 ? 18.812 -16.531 -16.031 1 94.38 94 ASN B O 1
ATOM 3381 N N . LYS B 1 95 ? 20.844 -16.5 -16.688 1 91.94 95 LYS B N 1
ATOM 3382 C CA . LYS B 1 95 ? 21.391 -17.172 -15.516 1 91.94 95 LYS B CA 1
ATOM 3383 C C . LYS B 1 95 ? 21.25 -16.312 -14.266 1 91.94 95 LYS B C 1
ATOM 3385 O O . LYS B 1 95 ? 21 -16.828 -13.172 1 91.94 95 LYS B O 1
ATOM 3390 N N . ALA B 1 96 ? 21.328 -15.031 -14.414 1 87.19 96 ALA B N 1
ATOM 3391 C CA . ALA B 1 96 ? 21.219 -14.133 -13.266 1 87.19 96 ALA B CA 1
ATOM 3392 C C . ALA B 1 96 ? 19.797 -14.117 -12.711 1 87.19 96 ALA B C 1
ATOM 3394 O O . ALA B 1 96 ? 19.609 -14.008 -11.5 1 87.19 96 ALA B O 1
ATOM 3395 N N . LEU B 1 97 ? 18.766 -14.195 -13.344 1 90.06 97 LEU B N 1
ATOM 3396 C CA . LEU B 1 97 ? 17.344 -14.273 -13 1 90.06 97 LEU B CA 1
ATOM 3397 C C . LEU B 1 97 ? 16.922 -15.719 -12.781 1 90.06 97 LEU B C 1
ATOM 3399 O O . LEU B 1 97 ? 15.883 -15.984 -12.164 1 90.06 97 LEU B O 1
ATOM 3403 N N . PRO B 1 98 ? 17.906 -16.719 -13.031 1 94.25 98 PRO B N 1
ATOM 3404 C CA . PRO B 1 98 ? 17.75 -18.141 -13.359 1 94.25 98 PRO B CA 1
ATOM 3405 C C . PRO B 1 98 ? 16.5 -18.422 -14.188 1 94.25 98 PRO B C 1
ATOM 3407 O O . PRO B 1 98 ? 15.57 -19.078 -13.703 1 94.25 98 PRO B O 1
ATOM 3410 N N . ALA B 1 99 ? 16.5 -17.922 -15.367 1 97 99 ALA B N 1
ATOM 3411 C CA . ALA B 1 99 ? 15.461 -18.156 -16.359 1 97 99 ALA B CA 1
ATOM 3412 C C . ALA B 1 99 ? 15.898 -19.203 -17.375 1 97 99 ALA B C 1
ATOM 3414 O O . ALA B 1 99 ? 17.016 -19.156 -17.891 1 97 99 ALA B O 1
ATOM 3415 N N . ILE B 1 100 ? 15.055 -20.141 -17.578 1 97.56 100 ILE B N 1
ATOM 3416 C CA . ILE B 1 100 ? 15.336 -21.109 -18.625 1 97.56 100 ILE B CA 1
ATOM 3417 C C . ILE B 1 100 ? 14.617 -20.703 -19.906 1 97.56 100 ILE B C 1
ATOM 3419 O O . ILE B 1 100 ? 13.609 -20 -19.859 1 97.56 100 ILE B O 1
ATOM 3423 N N . LYS B 1 101 ? 15.148 -21.156 -21.047 1 96.69 101 LYS B N 1
ATOM 3424 C CA . LYS B 1 101 ? 14.445 -21.031 -22.312 1 96.69 101 LYS B CA 1
ATOM 3425 C C . LYS B 1 101 ? 13.367 -22.094 -22.453 1 96.69 101 LYS B C 1
ATOM 3427 O O . LYS B 1 101 ? 13.633 -23.188 -22.938 1 96.69 101 LYS B O 1
ATOM 3432 N N . ALA B 1 102 ? 12.195 -21.703 -22.078 1 95.69 102 ALA B N 1
ATOM 3433 C CA . ALA B 1 102 ? 11.102 -22.672 -21.984 1 95.69 102 ALA B CA 1
ATOM 3434 C C . ALA B 1 102 ? 10.32 -22.734 -23.297 1 95.69 102 ALA B C 1
ATOM 3436 O O . ALA B 1 102 ? 9.617 -23.719 -23.547 1 95.69 102 ALA B O 1
ATOM 3437 N N . CYS B 1 103 ? 10.336 -21.688 -24.047 1 92.31 103 CYS B N 1
ATOM 3438 C CA . CYS B 1 103 ? 9.625 -21.641 -25.312 1 92.31 103 CYS B CA 1
ATOM 3439 C C . CYS B 1 103 ? 10.375 -20.797 -26.328 1 92.31 103 CYS B C 1
ATOM 3441 O O . CYS B 1 103 ? 11.141 -19.891 -25.953 1 92.31 103 CYS B O 1
ATOM 3443 N N . HIS B 1 104 ? 10.203 -21.062 -27.594 1 84.94 104 HIS B N 1
ATOM 3444 C CA . HIS B 1 104 ? 10.93 -20.375 -28.656 1 84.94 104 HIS B CA 1
ATOM 3445 C C . HIS B 1 104 ? 10.43 -18.938 -28.828 1 84.94 104 HIS B C 1
ATOM 3447 O O . HIS B 1 104 ? 11.18 -18.062 -29.266 1 84.94 104 HIS B O 1
ATOM 3453 N N . SER B 1 105 ? 9.18 -18.734 -28.562 1 79.56 105 SER B N 1
ATOM 3454 C CA . SER B 1 105 ? 8.625 -17.391 -28.734 1 79.56 105 SER B CA 1
ATOM 3455 C C . SER B 1 105 ? 8.102 -16.844 -27.406 1 79.56 105 SER B C 1
ATOM 3457 O O . SER B 1 105 ? 7.582 -17.594 -26.578 1 79.56 105 SER B O 1
ATOM 3459 N N . ASP B 1 106 ? 8.367 -15.516 -27.188 1 77.38 106 ASP B N 1
ATOM 3460 C CA . ASP B 1 106 ? 8.008 -14.883 -25.922 1 77.38 106 ASP B CA 1
ATOM 3461 C C . ASP B 1 106 ? 6.664 -14.164 -26.031 1 77.38 106 ASP B C 1
ATOM 3463 O O . ASP B 1 106 ? 6.328 -13.344 -25.172 1 77.38 106 ASP B O 1
ATOM 3467 N N . PHE B 1 107 ? 5.93 -14.492 -26.969 1 73.94 107 PHE B N 1
ATOM 3468 C CA . PHE B 1 107 ? 4.652 -13.805 -27.078 1 73.94 107 PHE B CA 1
ATOM 3469 C C . PHE B 1 107 ? 3.66 -14.32 -26.047 1 73.94 107 PHE B C 1
ATOM 3471 O O . PHE B 1 107 ? 3.752 -15.469 -25.609 1 73.94 107 PHE B O 1
ATOM 3478 N N . TYR B 1 108 ? 2.859 -13.438 -25.625 1 70.5 108 TYR B N 1
ATOM 3479 C CA . TYR B 1 108 ? 1.858 -13.734 -24.609 1 70.5 108 TYR B CA 1
ATOM 3480 C C . TYR B 1 108 ? 1.053 -14.977 -24.984 1 70.5 108 TYR B C 1
ATOM 3482 O O . TYR B 1 108 ? 0.713 -15.789 -24.125 1 70.5 108 TYR B O 1
ATOM 3490 N N . HIS B 1 109 ? 0.873 -15.234 -26.234 1 74.06 109 HIS B N 1
ATOM 3491 C CA . HIS B 1 109 ? 0.042 -16.344 -26.688 1 74.06 109 HIS B CA 1
ATOM 3492 C C . HIS B 1 109 ? 0.742 -17.672 -26.484 1 74.06 109 HIS B C 1
ATOM 3494 O O . HIS B 1 109 ? 0.108 -18.734 -26.578 1 74.06 109 HIS B O 1
ATOM 3500 N N . ASN B 1 110 ? 1.994 -17.562 -26.109 1 85.38 110 ASN B N 1
ATOM 3501 C CA . ASN B 1 110 ? 2.75 -18.797 -25.906 1 85.38 110 ASN B CA 1
ATOM 3502 C C . ASN B 1 110 ? 2.92 -19.094 -24.422 1 85.38 110 ASN B C 1
ATOM 3504 O O . ASN B 1 110 ? 3.893 -19.734 -24.016 1 85.38 110 ASN B O 1
ATOM 3508 N N . SER B 1 111 ? 1.991 -18.547 -23.641 1 92.06 111 SER B N 1
ATOM 3509 C CA . SER B 1 111 ? 2.129 -18.734 -22.188 1 92.06 111 SER B CA 1
ATOM 3510 C C . SER B 1 111 ? 2.01 -20.203 -21.812 1 92.06 111 SER B C 1
ATOM 3512 O O . SER B 1 111 ? 2.682 -20.656 -20.875 1 92.06 111 SER B O 1
ATOM 3514 N N . PHE B 1 112 ? 1.207 -20.969 -22.562 1 94.62 112 PHE B N 1
ATOM 3515 C CA . PHE B 1 112 ? 1.089 -22.391 -22.219 1 94.62 112 PHE B CA 1
ATOM 3516 C C . PHE B 1 112 ? 2.367 -23.141 -22.578 1 94.62 112 PHE B C 1
ATOM 3518 O O . PHE B 1 112 ? 2.803 -24.016 -21.844 1 94.62 112 PHE B O 1
ATOM 3525 N N . CYS B 1 113 ? 2.945 -22.781 -23.703 1 94.75 113 CYS B N 1
ATOM 3526 C CA . CYS B 1 113 ? 4.23 -23.375 -24.062 1 94.75 113 CYS B CA 1
ATOM 3527 C C . CYS B 1 113 ? 5.266 -23.141 -22.969 1 94.75 113 CYS B C 1
ATOM 3529 O O . CYS B 1 113 ? 5.965 -24.062 -22.562 1 94.75 113 CYS B O 1
ATOM 3531 N N . LYS B 1 114 ? 5.359 -21.938 -22.531 1 95.56 114 LYS B N 1
ATOM 3532 C CA . LYS B 1 114 ? 6.301 -21.594 -21.469 1 95.56 114 LYS B CA 1
ATOM 3533 C C . LYS B 1 114 ? 5.977 -22.359 -20.188 1 95.56 114 LYS B C 1
ATOM 3535 O O . LYS B 1 114 ? 6.871 -22.906 -19.531 1 95.56 114 LYS B O 1
ATOM 3540 N N . PHE B 1 115 ? 4.711 -22.391 -19.859 1 96.94 115 PHE B N 1
ATOM 3541 C CA . PHE B 1 115 ? 4.312 -23.109 -18.656 1 96.94 115 PHE B CA 1
ATOM 3542 C C . PHE B 1 115 ? 4.688 -24.594 -18.766 1 96.94 115 PHE B C 1
ATOM 3544 O O . PHE B 1 115 ? 5.34 -25.141 -17.875 1 96.94 115 PHE B O 1
ATOM 3551 N N . ARG B 1 116 ? 4.289 -25.25 -19.844 1 96.69 116 ARG B N 1
ATOM 3552 C CA . ARG B 1 116 ? 4.488 -26.688 -20.078 1 96.69 116 ARG B CA 1
ATOM 3553 C C . ARG B 1 116 ? 5.949 -27.078 -19.875 1 96.69 116 ARG B C 1
ATOM 3555 O O . ARG B 1 116 ? 6.25 -27.984 -19.094 1 96.69 116 ARG B O 1
ATOM 3562 N N . ASN B 1 117 ? 6.746 -26.328 -20.453 1 96.81 117 ASN B N 1
ATOM 3563 C CA . ASN B 1 117 ? 8.156 -26.703 -20.406 1 96.81 117 ASN B CA 1
ATOM 3564 C C . ASN B 1 117 ? 8.805 -26.312 -19.078 1 96.81 117 ASN B C 1
ATOM 3566 O O . ASN B 1 117 ? 9.703 -27.016 -18.594 1 96.81 117 ASN B O 1
ATOM 3570 N N . THR B 1 118 ? 8.383 -25.266 -18.484 1 98.06 118 THR B N 1
ATOM 3571 C CA . THR B 1 118 ? 8.945 -24.844 -17.203 1 98.06 118 THR B CA 1
ATOM 3572 C C . THR B 1 118 ? 8.539 -25.797 -16.094 1 98.06 118 THR B C 1
ATOM 3574 O O . THR B 1 118 ? 9.367 -26.172 -15.258 1 98.06 118 THR B O 1
ATOM 3577 N N . ILE B 1 119 ? 7.258 -26.188 -16.062 1 98.5 119 ILE B N 1
ATOM 3578 C CA . ILE B 1 119 ? 6.797 -27.062 -14.992 1 98.5 119 ILE B CA 1
ATOM 3579 C C . ILE B 1 119 ? 7.414 -28.453 -15.156 1 98.5 119 ILE B C 1
ATOM 3581 O O . ILE B 1 119 ? 7.711 -29.125 -14.172 1 98.5 119 ILE B O 1
ATOM 3585 N N . LYS B 1 120 ? 7.602 -28.891 -16.375 1 98.06 120 LYS B N 1
ATOM 3586 C CA . LYS B 1 120 ? 8.32 -30.141 -16.625 1 98.06 120 LYS B CA 1
ATOM 3587 C C . LYS B 1 120 ? 9.742 -30.062 -16.078 1 98.06 120 LYS B C 1
ATOM 3589 O O . LYS B 1 120 ? 10.219 -31.016 -15.43 1 98.06 120 LYS B O 1
ATOM 3594 N N . TRP B 1 121 ? 10.367 -29 -16.438 1 98.06 121 TRP B N 1
ATOM 3595 C CA . TRP B 1 121 ? 11.719 -28.797 -15.93 1 98.06 121 TRP B CA 1
ATOM 3596 C C . TRP B 1 121 ? 11.742 -28.844 -14.406 1 98.06 121 TRP B C 1
ATOM 3598 O O . TRP B 1 121 ? 12.594 -29.516 -13.812 1 98.06 121 TRP B O 1
ATOM 3608 N N . ALA B 1 122 ? 10.852 -28.109 -13.766 1 98.19 122 ALA B N 1
ATOM 3609 C CA . ALA B 1 122 ? 10.805 -28.031 -12.312 1 98.19 122 ALA B CA 1
ATOM 3610 C C . ALA B 1 122 ? 10.586 -29.422 -11.695 1 98.19 122 ALA B C 1
ATOM 3612 O O . ALA B 1 122 ? 11.242 -29.781 -10.719 1 98.19 122 ALA B O 1
ATOM 3613 N N . TRP B 1 123 ? 9.664 -30.141 -12.273 1 98 123 TRP B N 1
ATOM 3614 C CA . TRP B 1 123 ? 9.352 -31.469 -11.75 1 98 123 TRP B CA 1
ATOM 3615 C C . TRP B 1 123 ? 10.523 -32.406 -11.953 1 98 123 TRP B C 1
ATOM 3617 O O . TRP B 1 123 ? 10.883 -33.188 -11.039 1 98 123 TRP B O 1
ATOM 3627 N N . LYS B 1 124 ? 11.117 -32.406 -13.07 1 96.88 124 LYS B N 1
ATOM 3628 C CA . LYS B 1 124 ? 12.242 -33.281 -13.398 1 96.88 124 LYS B CA 1
ATOM 3629 C C . LYS B 1 124 ? 13.422 -33 -12.469 1 96.88 124 LYS B C 1
ATOM 3631 O O . LYS B 1 124 ? 14.102 -33.938 -12.039 1 96.88 124 LYS B O 1
ATOM 3636 N N . ASN B 1 125 ? 13.656 -31.797 -12.164 1 96.69 125 ASN B N 1
ATOM 3637 C CA . ASN B 1 125 ? 14.859 -31.422 -11.43 1 96.69 125 ASN B CA 1
ATOM 3638 C C . ASN B 1 125 ? 14.625 -31.453 -9.922 1 96.69 125 ASN B C 1
ATOM 3640 O O . ASN B 1 125 ? 15.578 -31.438 -9.141 1 96.69 125 ASN B O 1
ATOM 3644 N N . ASN B 1 126 ? 13.367 -31.453 -9.477 1 93.81 126 ASN B N 1
ATOM 3645 C CA . ASN B 1 126 ? 13.102 -31.359 -8.047 1 93.81 126 ASN B CA 1
ATOM 3646 C C . ASN B 1 126 ? 12.188 -32.469 -7.574 1 93.81 126 ASN B C 1
ATOM 3648 O O . ASN B 1 126 ? 12.219 -32.875 -6.402 1 93.81 126 ASN B O 1
ATOM 3652 N N . GLY B 1 127 ? 11.383 -33 -8.43 1 82.94 127 GLY B N 1
ATOM 3653 C CA . GLY B 1 127 ? 10.469 -34.094 -8.102 1 82.94 127 GLY B CA 1
ATOM 3654 C C . GLY B 1 127 ? 9.523 -33.75 -6.965 1 82.94 127 GLY B C 1
ATOM 3655 O O . GLY B 1 127 ? 8.875 -32.719 -6.977 1 82.94 127 GLY B O 1
ATOM 3656 N N . ASP B 1 128 ? 9.508 -34.656 -5.988 1 88.12 128 ASP B N 1
ATOM 3657 C CA . ASP B 1 128 ? 8.523 -34.594 -4.914 1 88.12 128 ASP B CA 1
ATOM 3658 C C . ASP B 1 128 ? 9.094 -33.844 -3.701 1 88.12 128 ASP B C 1
ATOM 3660 O O . ASP B 1 128 ? 8.594 -34 -2.584 1 88.12 128 ASP B O 1
ATOM 3664 N N . LYS B 1 129 ? 10.102 -33 -3.922 1 95.12 129 LYS B N 1
ATOM 3665 C CA . LYS B 1 129 ? 10.766 -32.281 -2.842 1 95.12 129 LYS B CA 1
ATOM 3666 C C . LYS B 1 129 ? 9.867 -31.172 -2.287 1 95.12 129 LYS B C 1
ATOM 3668 O O . LYS B 1 129 ? 10.047 -30.719 -1.153 1 95.12 129 LYS B O 1
ATOM 3673 N N . TYR B 1 130 ? 9.008 -30.734 -3.117 1 97.69 130 TYR B N 1
ATOM 3674 C CA . TYR B 1 130 ? 8.141 -29.641 -2.723 1 97.69 130 TYR B CA 1
ATOM 3675 C C . TYR B 1 130 ? 6.688 -30.094 -2.648 1 97.69 130 TYR B C 1
ATOM 3677 O O . TYR B 1 130 ? 6.258 -30.953 -3.424 1 97.69 130 TYR B O 1
ATOM 3685 N N . ASP B 1 131 ? 5.98 -29.516 -1.691 1 97.69 131 ASP B N 1
ATOM 3686 C CA . ASP B 1 131 ? 4.602 -29.922 -1.425 1 97.69 131 ASP B CA 1
ATOM 3687 C C . ASP B 1 131 ? 3.641 -29.25 -2.412 1 97.69 131 ASP B C 1
ATOM 3689 O O . ASP B 1 131 ? 2.635 -29.859 -2.799 1 97.69 131 ASP B O 1
ATOM 3693 N N . TRP B 1 132 ? 3.973 -28.062 -2.73 1 97.94 132 TRP B N 1
ATOM 3694 C CA . TRP B 1 132 ? 3.094 -27.25 -3.574 1 97.94 132 TRP B CA 1
ATOM 3695 C C . TRP B 1 132 ? 3.895 -26.5 -4.633 1 97.94 132 TRP B C 1
ATOM 3697 O O . TRP B 1 132 ? 5.055 -26.156 -4.41 1 97.94 132 TRP B O 1
ATOM 3707 N N . TYR B 1 133 ? 3.254 -26.281 -5.777 1 98.44 133 TYR B N 1
ATOM 3708 C CA . TYR B 1 133 ? 3.777 -25.469 -6.863 1 98.44 133 TYR B CA 1
ATOM 3709 C C . TYR B 1 133 ? 2.83 -24.312 -7.18 1 98.44 133 TYR B C 1
ATOM 3711 O O . TYR B 1 133 ? 1.62 -24.516 -7.309 1 98.44 133 TYR B O 1
ATOM 3719 N N . ILE B 1 134 ? 3.363 -23.141 -7.254 1 98.62 134 ILE B N 1
ATOM 3720 C CA . ILE B 1 134 ? 2.543 -22 -7.648 1 98.62 134 ILE B CA 1
ATOM 3721 C C . ILE B 1 134 ? 3.076 -21.406 -8.953 1 98.62 134 ILE B C 1
ATOM 3723 O O . ILE B 1 134 ? 4.285 -21.234 -9.117 1 98.62 134 ILE B O 1
ATOM 3727 N N . LYS B 1 135 ? 2.172 -21.203 -9.859 1 98.56 135 LYS B N 1
ATOM 3728 C CA . LYS B 1 135 ? 2.482 -20.484 -11.094 1 98.56 135 LYS B CA 1
ATOM 3729 C C . LYS B 1 135 ? 2.082 -19.016 -10.992 1 98.56 135 LYS B C 1
ATOM 3731 O O . LYS B 1 135 ? 0.98 -18.688 -10.531 1 98.56 135 LYS B O 1
ATOM 3736 N N . LEU B 1 136 ? 3.006 -18.156 -11.438 1 98.19 136 LEU B N 1
ATOM 3737 C CA . LEU B 1 136 ? 2.766 -16.719 -11.43 1 98.19 136 LEU B CA 1
ATOM 3738 C C . LEU B 1 136 ? 3.254 -16.078 -12.727 1 98.19 136 LEU B C 1
ATOM 3740 O O . LEU B 1 136 ? 4.008 -16.688 -13.484 1 98.19 136 LEU B O 1
ATOM 3744 N N . ASP B 1 137 ? 2.744 -14.844 -12.977 1 97.25 137 ASP B N 1
ATOM 3745 C CA . ASP B 1 137 ? 3.271 -13.992 -14.039 1 97.25 137 ASP B CA 1
ATOM 3746 C C . ASP B 1 137 ? 4.32 -13.023 -13.5 1 97.25 137 ASP B C 1
ATOM 3748 O O . ASP B 1 137 ? 4.504 -12.914 -12.289 1 97.25 137 ASP B O 1
ATOM 3752 N N . ASP B 1 138 ? 4.977 -12.328 -14.398 1 97 138 ASP B N 1
ATOM 3753 C CA . ASP B 1 138 ? 6.098 -11.492 -13.984 1 97 138 ASP B CA 1
ATOM 3754 C C . ASP B 1 138 ? 5.617 -10.133 -13.492 1 97 138 ASP B C 1
ATOM 3756 O O . ASP B 1 138 ? 6.422 -9.211 -13.305 1 97 138 ASP B O 1
ATOM 3760 N N . ASP B 1 139 ? 4.289 -9.945 -13.328 1 97.62 139 ASP B N 1
ATOM 3761 C CA . ASP B 1 139 ? 3.734 -8.75 -12.695 1 97.62 139 ASP B CA 1
ATOM 3762 C C . ASP B 1 139 ? 2.818 -9.125 -11.531 1 97.62 139 ASP B C 1
ATOM 3764 O O . ASP B 1 139 ? 1.914 -8.359 -11.18 1 97.62 139 ASP B O 1
ATOM 3768 N N . SER B 1 140 ? 3.064 -10.32 -10.977 1 98.44 140 SER B N 1
ATOM 3769 C CA . SER B 1 140 ? 2.365 -10.781 -9.781 1 98.44 140 SER B CA 1
ATOM 3770 C C . SER B 1 140 ? 3.178 -10.492 -8.523 1 98.44 140 SER B C 1
ATOM 3772 O O . SER B 1 140 ? 4.406 -10.43 -8.57 1 98.44 140 SER B O 1
ATOM 3774 N N . TYR B 1 141 ? 2.537 -10.25 -7.426 1 98.69 141 TYR B N 1
ATOM 3775 C CA . TYR B 1 141 ? 3.129 -10.156 -6.098 1 98.69 141 TYR B CA 1
ATOM 3776 C C . TYR B 1 141 ? 2.449 -11.125 -5.133 1 98.69 141 TYR B C 1
ATOM 3778 O O . TYR B 1 141 ? 1.22 -11.188 -5.074 1 98.69 141 TYR B O 1
ATOM 3786 N N . VAL B 1 142 ? 3.285 -11.844 -4.344 1 98.69 142 VAL B N 1
ATOM 3787 C CA . VAL B 1 142 ? 2.723 -12.867 -3.477 1 98.69 142 VAL B CA 1
ATOM 3788 C C . VAL B 1 142 ? 3.172 -12.633 -2.037 1 98.69 142 VAL B C 1
ATOM 3790 O O . VAL B 1 142 ? 4.348 -12.359 -1.784 1 98.69 142 VAL B O 1
ATOM 3793 N N . ILE B 1 143 ? 2.197 -12.648 -1.103 1 97.75 143 ILE B N 1
ATOM 3794 C CA . ILE B 1 143 ? 2.49 -12.734 0.324 1 97.75 143 ILE B CA 1
ATOM 3795 C C . ILE B 1 143 ? 2.629 -14.195 0.742 1 97.75 143 ILE B C 1
ATOM 3797 O O . ILE B 1 143 ? 1.643 -14.836 1.105 1 97.75 143 ILE B O 1
ATOM 3801 N N . MET B 1 144 ? 3.887 -14.641 0.769 1 96.88 144 MET B N 1
ATOM 3802 C CA . MET B 1 144 ? 4.176 -16.062 0.867 1 96.88 144 MET B CA 1
ATOM 3803 C C . MET B 1 144 ? 3.711 -16.625 2.207 1 96.88 144 MET B C 1
ATOM 3805 O O . MET B 1 144 ? 3.287 -17.781 2.287 1 96.88 144 MET B O 1
ATOM 3809 N N . GLU B 1 145 ? 3.736 -15.828 3.283 1 94.75 145 GLU B N 1
ATOM 3810 C CA . GLU B 1 145 ? 3.271 -16.25 4.602 1 94.75 145 GLU B CA 1
ATOM 3811 C C . GLU B 1 145 ? 1.781 -16.578 4.578 1 94.75 145 GLU B C 1
ATOM 3813 O O . GLU B 1 145 ? 1.354 -17.594 5.156 1 94.75 145 GLU B O 1
ATOM 3818 N N . ASN B 1 146 ? 1.06 -15.758 3.91 1 94.69 146 ASN B N 1
ATOM 3819 C CA . ASN B 1 146 ? -0.375 -16 3.801 1 94.69 146 ASN B CA 1
ATOM 3820 C C . ASN B 1 146 ? -0.672 -17.234 2.943 1 94.69 146 ASN B C 1
ATOM 3822 O O . ASN B 1 146 ? -1.58 -18 3.252 1 94.69 146 ASN B O 1
ATOM 3826 N N . LEU B 1 147 ? 0.119 -17.422 1.872 1 96.5 147 LEU B N 1
ATOM 3827 C CA . LEU B 1 147 ? -0.026 -18.609 1.044 1 96.5 147 LEU B CA 1
ATOM 3828 C C . LEU B 1 147 ? 0.257 -19.875 1.853 1 96.5 147 LEU B C 1
ATOM 3830 O O . LEU B 1 147 ? -0.505 -20.844 1.788 1 96.5 147 LEU B O 1
ATOM 3834 N N . ARG B 1 148 ? 1.332 -19.844 2.625 1 95.12 148 ARG B N 1
ATOM 3835 C CA . ARG B 1 148 ? 1.691 -21 3.436 1 95.12 148 ARG B CA 1
ATOM 3836 C C . ARG B 1 148 ? 0.597 -21.328 4.449 1 95.12 148 ARG B C 1
ATOM 3838 O O . ARG B 1 148 ? 0.269 -22.5 4.664 1 95.12 148 ARG B O 1
ATOM 3845 N N . ALA B 1 149 ? 0.059 -20.297 5.027 1 91.44 149 ALA B N 1
ATOM 3846 C CA . ALA B 1 149 ? -1.021 -20.5 5.988 1 91.44 149 ALA B CA 1
ATOM 3847 C C . ALA B 1 149 ? -2.227 -21.172 5.328 1 91.44 149 ALA B C 1
ATOM 3849 O O . ALA B 1 149 ? -2.809 -22.109 5.879 1 91.44 149 ALA B O 1
ATOM 3850 N N . PHE B 1 150 ? -2.621 -20.719 4.23 1 92.56 150 PHE B N 1
ATOM 3851 C CA . PHE B 1 150 ? -3.736 -21.297 3.484 1 92.56 150 PHE B CA 1
ATOM 3852 C C . PHE B 1 150 ? -3.461 -22.75 3.129 1 92.56 150 PHE B C 1
ATOM 3854 O O . PHE B 1 150 ? -4.301 -23.625 3.363 1 92.56 150 PHE B O 1
ATOM 3861 N N . LEU B 1 151 ? -2.223 -23 2.629 1 94.06 151 LEU B N 1
ATOM 3862 C CA . LEU B 1 151 ? -1.88 -24.312 2.117 1 94.06 151 LEU B CA 1
ATOM 3863 C C . LEU B 1 151 ? -1.666 -25.297 3.26 1 94.06 151 LEU B C 1
ATOM 3865 O O . LEU B 1 151 ? -1.806 -26.516 3.074 1 94.06 151 LEU B O 1
ATOM 3869 N N . SER B 1 152 ? -1.298 -24.797 4.402 1 91.06 152 SER B N 1
ATOM 3870 C CA . SER B 1 152 ? -1.106 -25.656 5.562 1 91.06 152 SER B CA 1
ATOM 3871 C C . SER B 1 152 ? -2.408 -26.344 5.965 1 91.06 152 SER B C 1
ATOM 3873 O O . SER B 1 152 ? -2.393 -27.359 6.66 1 91.06 152 SER B O 1
ATOM 3875 N N . LYS B 1 153 ? -3.518 -25.812 5.484 1 88.56 153 LYS B N 1
ATOM 3876 C CA . LYS B 1 153 ? -4.828 -26.375 5.805 1 88.56 153 LYS B CA 1
ATOM 3877 C C . LYS B 1 153 ? -5.34 -27.25 4.672 1 88.56 153 LYS B C 1
ATOM 3879 O O . LYS B 1 153 ? -6.457 -27.781 4.734 1 88.56 153 LYS B O 1
ATOM 3884 N N . GLN B 1 154 ? -4.629 -27.25 3.607 1 91.5 154 GLN B N 1
ATOM 3885 C CA . GLN B 1 154 ? -4.953 -28.109 2.467 1 91.5 154 GLN B CA 1
ATOM 3886 C C . GLN B 1 154 ? -4.184 -29.422 2.525 1 91.5 154 GLN B C 1
ATOM 3888 O O . GLN B 1 154 ? -3.463 -29.688 3.492 1 91.5 154 GLN B O 1
ATOM 3893 N N . ASN B 1 155 ? -4.422 -30.328 1.561 1 90.5 155 ASN B N 1
ATOM 3894 C CA . ASN B 1 155 ? -3.791 -31.641 1.55 1 90.5 155 ASN B CA 1
ATOM 3895 C C . ASN B 1 155 ? -2.98 -31.875 0.277 1 90.5 155 ASN B C 1
ATOM 3897 O O . ASN B 1 155 ? -3.535 -32.219 -0.765 1 90.5 155 ASN B O 1
ATOM 3901 N N . GLU B 1 156 ? -1.659 -31.734 0.356 1 87.88 156 GLU B N 1
ATOM 3902 C CA . GLU B 1 156 ? -0.77 -31.828 -0.797 1 87.88 156 GLU B CA 1
ATOM 3903 C C . GLU B 1 156 ? -0.672 -33.281 -1.3 1 87.88 156 GLU B C 1
ATOM 3905 O O . GLU B 1 156 ? -0.184 -33.5 -2.406 1 87.88 156 GLU B O 1
ATOM 3910 N N . SER B 1 157 ? -1.111 -34.281 -0.535 1 93.5 157 SER B N 1
ATOM 3911 C CA . SER B 1 157 ? -0.963 -35.688 -0.891 1 93.5 157 SER B CA 1
ATOM 3912 C C . SER B 1 157 ? -2.092 -36.156 -1.807 1 93.5 157 SER B C 1
ATOM 3914 O O . SER B 1 157 ? -2.109 -37.312 -2.248 1 93.5 157 SER B O 1
ATOM 3916 N N . ILE B 1 158 ? -3.027 -35.281 -2.037 1 95.19 158 ILE B N 1
ATOM 3917 C CA . ILE B 1 158 ? -4.043 -35.531 -3.055 1 95.19 158 ILE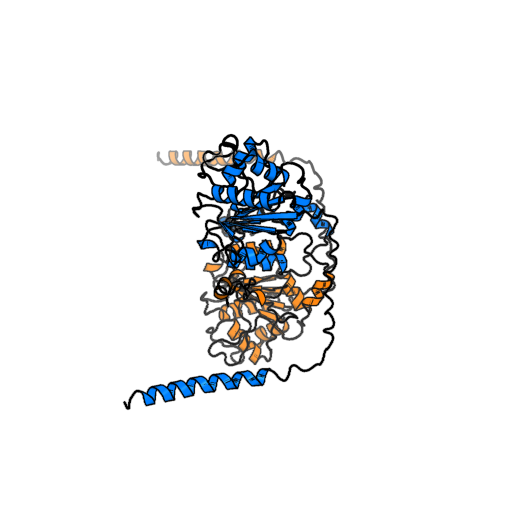 B CA 1
ATOM 3918 C C . ILE B 1 158 ? -4.012 -34.438 -4.098 1 95.19 158 ILE B C 1
ATOM 3920 O O . ILE B 1 158 ? -3.5 -33.344 -3.838 1 95.19 158 ILE B O 1
ATOM 3924 N N . PRO B 1 159 ? -4.531 -34.75 -5.328 1 97.31 159 PRO B N 1
ATOM 3925 C CA . PRO B 1 159 ? -4.535 -33.719 -6.352 1 97.31 159 PRO B CA 1
ATOM 3926 C C . PRO B 1 159 ? -5.426 -32.531 -5.973 1 97.31 159 PRO B C 1
ATOM 3928 O O . PRO B 1 159 ? -6.629 -32.719 -5.762 1 97.31 159 PRO B O 1
ATOM 3931 N N . GLU B 1 160 ? -4.812 -31.391 -5.797 1 96.25 160 GLU B N 1
ATOM 3932 C CA . GLU B 1 160 ? -5.543 -30.156 -5.523 1 96.25 160 GLU B CA 1
ATOM 3933 C C . GLU B 1 160 ? -5.094 -29.031 -6.453 1 96.25 160 GLU B C 1
ATOM 3935 O O . GLU B 1 160 ? -3.953 -29.016 -6.918 1 96.25 160 GLU B O 1
ATOM 3940 N N . TYR B 1 161 ? -6.008 -28.141 -6.719 1 96.31 161 TYR B N 1
ATOM 3941 C CA . TYR B 1 161 ? -5.859 -27 -7.625 1 96.31 161 TYR B CA 1
ATOM 3942 C C . TYR B 1 161 ? -6.605 -25.781 -7.102 1 96.31 161 TYR B C 1
ATOM 3944 O O . TYR B 1 161 ? -7.824 -25.828 -6.926 1 96.31 161 TYR B O 1
ATOM 3952 N N . HIS B 1 162 ? -5.805 -24.703 -6.707 1 96.25 162 HIS B N 1
ATOM 3953 C CA . HIS B 1 162 ? -6.371 -23.531 -6.043 1 96.25 162 HIS B CA 1
ATOM 3954 C C . HIS B 1 162 ? -6.039 -22.25 -6.801 1 96.25 162 HIS B C 1
ATOM 3956 O O . HIS B 1 162 ? -5.066 -22.203 -7.562 1 96.25 162 HIS B O 1
ATOM 3962 N N . GLY B 1 163 ? -6.781 -21.188 -6.605 1 96.56 163 GLY B N 1
ATOM 3963 C CA . GLY B 1 163 ? -6.586 -19.891 -7.203 1 96.56 163 GLY B CA 1
ATOM 3964 C C . GLY B 1 163 ? -7.855 -19.047 -7.246 1 96.56 163 GLY B C 1
ATOM 3965 O O . GLY B 1 163 ? -8.82 -19.344 -6.543 1 96.56 163 GLY B O 1
ATOM 3966 N N . LEU B 1 164 ? -7.793 -17.938 -7.941 1 95.5 164 LEU B N 1
ATOM 3967 C CA . LEU B 1 164 ? -8.969 -17.109 -8.172 1 95.5 164 LEU B CA 1
ATOM 3968 C C . LEU B 1 164 ? -9.828 -17.688 -9.289 1 95.5 164 LEU B C 1
ATOM 3970 O O . LEU B 1 164 ? -9.406 -17.734 -10.445 1 95.5 164 LEU B O 1
ATOM 3974 N N . LYS B 1 165 ? -11.039 -18.016 -8.969 1 91.56 165 LYS B N 1
ATOM 3975 C CA . LYS B 1 165 ? -11.938 -18.688 -9.906 1 91.56 165 LYS B CA 1
ATOM 3976 C C . LYS B 1 165 ? -12.438 -17.719 -10.977 1 91.56 165 LYS B C 1
ATOM 3978 O O . LYS B 1 165 ? -12.883 -16.609 -10.664 1 91.56 165 LYS B O 1
ATOM 3983 N N . ARG B 1 166 ? -12.32 -18.125 -12.211 1 86.56 166 ARG B N 1
ATOM 3984 C CA . ARG B 1 166 ? -12.906 -17.438 -13.359 1 86.56 166 ARG B CA 1
ATOM 3985 C C . ARG B 1 166 ? -13.633 -18.422 -14.273 1 86.56 166 ARG B C 1
ATOM 3987 O O . ARG B 1 166 ? -13.32 -19.625 -14.281 1 86.56 166 ARG B O 1
ATOM 3994 N N . MET B 1 167 ? -14.656 -17.875 -14.945 1 76.38 167 MET B N 1
ATOM 3995 C CA . MET B 1 167 ? -15.414 -18.734 -15.852 1 76.38 167 MET B CA 1
ATOM 3996 C C . MET B 1 167 ? -15.562 -18.078 -17.219 1 76.38 167 MET B C 1
ATOM 3998 O O . MET B 1 167 ? -16.125 -18.672 -18.141 1 76.38 167 MET B O 1
ATOM 4002 N N . ASP B 1 168 ? -15.078 -16.891 -17.344 1 66.25 168 ASP B N 1
ATOM 4003 C CA . ASP B 1 168 ? -15.469 -16.062 -18.469 1 66.25 168 ASP B CA 1
ATOM 4004 C C . ASP B 1 168 ? -14.453 -16.156 -19.609 1 66.25 168 ASP B C 1
ATOM 4006 O O . ASP B 1 168 ? -14.18 -15.172 -20.297 1 66.25 168 ASP B O 1
ATOM 4010 N N . TYR B 1 169 ? -13.93 -17.188 -19.828 1 66.62 169 TYR B N 1
ATOM 4011 C CA . TYR B 1 169 ? -13.102 -17.219 -21.031 1 66.62 169 TYR B CA 1
ATOM 4012 C C . TYR B 1 169 ? -13.898 -17.719 -22.219 1 66.62 169 TYR B C 1
ATOM 4014 O O . TYR B 1 169 ? -14.625 -18.719 -22.125 1 66.62 169 TYR B O 1
ATOM 4022 N N . PRO B 1 170 ? -13.703 -16.812 -23.344 1 56.25 170 PRO B N 1
ATOM 4023 C CA . PRO B 1 170 ? -14.453 -17.266 -24.531 1 56.25 170 PRO B CA 1
ATOM 4024 C C . PRO B 1 170 ? -14.086 -18.672 -24.969 1 56.25 170 PRO B C 1
ATOM 4026 O O . PRO B 1 170 ? -12.922 -19.078 -24.859 1 56.25 170 PRO B O 1
ATOM 4029 N N . ARG B 1 171 ? -15.047 -19.594 -25.281 1 51.88 171 ARG B N 1
ATOM 4030 C CA . ARG B 1 171 ? -14.938 -20.938 -25.844 1 51.88 171 ARG B CA 1
ATOM 4031 C C . ARG B 1 171 ? -14.602 -21.969 -24.766 1 51.88 171 ARG B C 1
ATOM 4033 O O . ARG B 1 171 ? -14.18 -23.078 -25.078 1 51.88 171 ARG B O 1
ATOM 4040 N N . GLN B 1 172 ? -14.461 -21.391 -23.516 1 58.16 172 GLN B N 1
ATOM 4041 C CA . GLN B 1 172 ? -14.078 -22.359 -22.484 1 58.16 172 GLN B CA 1
ATOM 4042 C C . GLN B 1 172 ? -15.297 -23.109 -21.969 1 58.16 172 GLN B C 1
ATOM 4044 O O . GLN B 1 172 ? -15.164 -24.016 -21.141 1 58.16 172 GLN B O 1
ATOM 4049 N N . GLY B 1 173 ? -16.359 -22.906 -22.578 1 57.88 173 GLY B N 1
ATOM 4050 C CA . GLY B 1 173 ? -17.531 -23.547 -22.016 1 57.88 173 GLY B CA 1
ATOM 4051 C C . GLY B 1 173 ? -17.703 -23.281 -20.531 1 57.88 173 GLY B C 1
ATOM 4052 O O . GLY B 1 173 ? -17.562 -22.125 -20.078 1 57.88 173 GLY B O 1
ATOM 4053 N N . ASP B 1 174 ? -18 -24.281 -19.766 1 64.88 174 ASP B N 1
ATOM 4054 C CA . ASP B 1 174 ? -18.328 -24.234 -18.344 1 64.88 174 ASP B CA 1
ATOM 4055 C C . ASP B 1 174 ? -17.078 -24.469 -17.484 1 64.88 174 ASP B C 1
ATOM 4057 O O . ASP B 1 174 ? -17.172 -24.594 -16.266 1 64.88 174 ASP B O 1
ATOM 4061 N N . THR B 1 175 ? -15.914 -24.406 -18.125 1 70.12 175 THR B N 1
ATOM 4062 C CA . THR B 1 175 ? -14.75 -24.766 -17.328 1 70.12 175 THR B CA 1
ATOM 4063 C C . THR B 1 175 ? -14.289 -23.609 -16.453 1 70.12 175 THR B C 1
ATOM 4065 O O . THR B 1 175 ? -14.078 -22.5 -16.969 1 70.12 175 THR B O 1
ATOM 4068 N N . LYS B 1 176 ? -14.25 -23.938 -15.203 1 84.69 176 LYS B N 1
ATOM 4069 C CA . LYS B 1 176 ? -13.688 -23 -14.234 1 84.69 176 LYS B CA 1
ATOM 4070 C C . LYS B 1 176 ? -12.164 -23.031 -14.258 1 84.69 176 LYS B C 1
ATOM 4072 O O . LYS B 1 176 ? -11.555 -24.094 -14.398 1 84.69 176 LYS B O 1
ATOM 4077 N N . PHE B 1 177 ? -11.586 -21.891 -14.305 1 90.81 177 PHE B N 1
ATOM 4078 C CA . PHE B 1 177 ? -10.125 -21.859 -14.281 1 90.81 177 PHE B CA 1
ATOM 4079 C C . PHE B 1 177 ? -9.625 -20.828 -13.273 1 90.81 177 PHE B C 1
ATOM 4081 O O . PHE B 1 177 ? -10.375 -19.953 -12.836 1 90.81 177 PHE B O 1
ATOM 4088 N N . ALA B 1 178 ? -8.43 -21.047 -12.805 1 93.44 178 ALA B N 1
ATOM 4089 C CA . ALA B 1 178 ? -7.77 -20.094 -11.93 1 93.44 178 ALA B CA 1
ATOM 4090 C C . ALA B 1 178 ? -7.074 -19 -12.742 1 93.44 178 ALA B C 1
ATOM 4092 O O . ALA B 1 178 ? -6.266 -19.297 -13.625 1 93.44 178 ALA B O 1
ATOM 4093 N N . GLN B 1 179 ? -7.406 -17.781 -12.438 1 93.44 179 GLN B N 1
ATOM 4094 C CA . GLN B 1 179 ? -6.836 -16.656 -13.164 1 93.44 179 GLN B CA 1
ATOM 4095 C C . GLN B 1 179 ? -5.309 -16.703 -13.133 1 93.44 179 GLN B C 1
ATOM 4097 O O . GLN B 1 179 ? -4.711 -16.828 -12.062 1 93.44 179 GLN B O 1
ATOM 4102 N N . GLY B 1 180 ? -4.688 -16.547 -14.234 1 94.25 180 GLY B N 1
ATOM 4103 C CA . GLY B 1 180 ? -3.26 -16.781 -14.391 1 94.25 180 GLY B CA 1
ATOM 4104 C C . GLY B 1 180 ? -2.402 -15.766 -13.656 1 94.25 180 GLY B C 1
ATOM 4105 O O . GLY B 1 180 ? -1.451 -16.141 -12.969 1 94.25 180 GLY B O 1
ATOM 4106 N N . GLY B 1 181 ? -2.748 -14.531 -13.789 1 95.38 181 GLY B N 1
ATOM 4107 C CA . GLY B 1 181 ? -1.95 -13.461 -13.219 1 95.38 181 GLY B CA 1
ATOM 4108 C C . GLY B 1 181 ? -2.045 -13.391 -11.703 1 95.38 181 GLY B C 1
ATOM 4109 O O . GLY B 1 181 ? -1.094 -12.984 -11.031 1 95.38 181 GLY B O 1
ATOM 4110 N N . ALA B 1 182 ? -3.213 -13.805 -11.18 1 96.81 182 ALA B N 1
ATOM 4111 C CA . ALA B 1 182 ? -3.379 -13.883 -9.734 1 96.81 182 ALA B CA 1
ATOM 4112 C C . ALA B 1 182 ? -2.57 -15.039 -9.148 1 96.81 182 ALA B C 1
ATOM 4114 O O . ALA B 1 182 ? -2.275 -15.055 -7.953 1 96.81 182 ALA B O 1
ATOM 4115 N N . GLY B 1 183 ? -2.24 -15.961 -10.023 1 97.38 183 GLY B N 1
ATOM 4116 C CA . GLY B 1 183 ? -1.527 -17.156 -9.625 1 97.38 183 GLY B CA 1
ATOM 4117 C C . GLY B 1 183 ? -2.447 -18.328 -9.336 1 97.38 183 GLY B C 1
ATOM 4118 O O . GLY B 1 183 ? -3.592 -18.141 -8.914 1 97.38 183 GLY B O 1
ATOM 4119 N N . TYR B 1 184 ? -1.963 -19.5 -9.648 1 97.19 184 TYR B N 1
ATOM 4120 C CA . TYR B 1 184 ? -2.678 -20.703 -9.234 1 97.19 184 TYR B CA 1
ATOM 4121 C C . TYR B 1 184 ? -1.72 -21.734 -8.641 1 97.19 184 TYR B C 1
ATOM 4123 O O . TYR B 1 184 ? -0.54 -21.766 -9 1 97.19 184 TYR B O 1
ATOM 4131 N N . VAL B 1 185 ? -2.252 -22.5 -7.742 1 97.5 185 VAL B N 1
ATOM 4132 C CA . VAL B 1 185 ? -1.451 -23.406 -6.922 1 97.5 185 VAL B CA 1
ATOM 4133 C C . VAL B 1 185 ? -1.881 -24.859 -7.176 1 97.5 185 VAL B C 1
ATOM 4135 O O . VAL B 1 185 ? -3.074 -25.141 -7.285 1 97.5 185 VAL B O 1
ATOM 4138 N N . MET B 1 186 ? -0.894 -25.656 -7.309 1 97.56 186 MET B N 1
ATOM 4139 C CA . MET B 1 186 ? -1.119 -27.094 -7.52 1 97.56 186 MET B CA 1
ATOM 4140 C C . MET B 1 186 ? -0.377 -27.922 -6.48 1 97.56 186 MET B C 1
ATOM 4142 O O . MET B 1 186 ? 0.766 -27.609 -6.133 1 97.56 186 MET B O 1
ATOM 4146 N N . SER B 1 187 ? -1.025 -28.938 -5.969 1 97.06 187 SER B N 1
ATOM 4147 C CA . SER B 1 187 ? -0.33 -29.875 -5.098 1 97.06 187 SER B CA 1
ATOM 4148 C C . SER B 1 187 ? 0.73 -30.656 -5.867 1 97.06 187 SER B C 1
ATOM 4150 O O . SER B 1 187 ? 0.686 -30.734 -7.098 1 97.06 187 SER B O 1
ATOM 4152 N N . LYS B 1 188 ? 1.647 -31.25 -5.156 1 97.5 188 LYS B N 1
ATOM 4153 C CA . LYS B 1 188 ? 2.656 -32.094 -5.805 1 97.5 188 LYS B CA 1
ATOM 4154 C C . LYS B 1 188 ? 2.006 -33.219 -6.582 1 97.5 188 LYS B C 1
ATOM 4156 O O . LYS B 1 188 ? 2.496 -33.625 -7.645 1 97.5 188 LYS B O 1
ATOM 4161 N N . GLU B 1 189 ? 0.899 -33.75 -6.047 1 97.81 189 GLU B N 1
ATOM 4162 C CA . GLU B 1 189 ? 0.211 -34.812 -6.754 1 97.81 189 GLU B CA 1
ATOM 4163 C C . GLU B 1 189 ? -0.397 -34.312 -8.062 1 97.81 189 GLU B C 1
ATOM 4165 O O . GLU B 1 189 ? -0.413 -35.031 -9.062 1 97.81 189 GLU B O 1
ATOM 4170 N N . THR B 1 190 ? -0.913 -33.125 -8.07 1 97.94 190 THR B N 1
ATOM 4171 C CA . THR B 1 190 ? -1.433 -32.531 -9.289 1 97.94 190 THR B CA 1
ATOM 4172 C C . THR B 1 190 ? -0.32 -32.375 -10.32 1 97.94 190 THR B C 1
ATOM 4174 O O . THR B 1 190 ? -0.49 -32.719 -11.492 1 97.94 190 THR B O 1
ATOM 4177 N N . VAL B 1 191 ? 0.791 -31.875 -9.883 1 98.31 191 VAL B N 1
ATOM 4178 C CA . VAL B 1 191 ? 1.913 -31.625 -10.781 1 98.31 191 VAL B CA 1
ATOM 4179 C C . VAL B 1 191 ? 2.426 -32.969 -11.344 1 98.31 191 VAL B C 1
ATOM 4181 O O . VAL B 1 191 ? 2.719 -33.062 -12.531 1 98.31 191 VAL B O 1
ATOM 4184 N N . LYS B 1 192 ? 2.5 -33.906 -10.484 1 98 192 LYS B N 1
ATOM 4185 C CA . LYS B 1 192 ? 2.918 -35.219 -10.914 1 98 192 LYS B CA 1
ATOM 4186 C C . LYS B 1 192 ? 2.025 -35.75 -12.039 1 98 192 LYS B C 1
ATOM 4188 O O . LYS B 1 192 ? 2.52 -36.156 -13.094 1 98 192 LYS B O 1
ATOM 4193 N N . LEU B 1 193 ? 0.772 -35.719 -11.859 1 98.06 193 LEU B N 1
ATOM 4194 C CA . LEU B 1 193 ? -0.181 -36.219 -12.852 1 98.06 193 LEU B CA 1
ATOM 4195 C C . LEU B 1 193 ? -0.094 -35.406 -14.141 1 98.06 193 LEU B C 1
ATOM 4197 O O . LEU B 1 193 ? -0.126 -35.969 -15.234 1 98.06 193 LEU B O 1
ATOM 4201 N N . LEU B 1 194 ? 0.003 -34.125 -13.984 1 98.25 194 LEU B N 1
ATOM 4202 C CA . LEU B 1 194 ? 0.064 -33.219 -15.133 1 98.25 194 LEU B CA 1
ATOM 4203 C C . LEU B 1 194 ? 1.306 -33.5 -15.977 1 98.25 194 LEU B C 1
ATOM 4205 O O . LEU B 1 194 ? 1.223 -33.594 -17.203 1 98.25 194 LEU B O 1
ATOM 4209 N N . VAL B 1 195 ? 2.463 -33.656 -15.336 1 98.25 195 VAL B N 1
ATOM 4210 C CA . VAL B 1 195 ? 3.742 -33.781 -16.031 1 98.25 195 VAL B CA 1
ATOM 4211 C C . VAL B 1 195 ? 3.896 -35.219 -16.562 1 98.25 195 VAL B C 1
ATOM 4213 O O . VAL B 1 195 ? 4.32 -35.406 -17.703 1 98.25 195 VAL B O 1
ATOM 4216 N N . GLU B 1 196 ? 3.523 -36.188 -15.859 1 97.31 196 GLU B N 1
ATOM 4217 C CA . GLU B 1 196 ? 3.803 -37.562 -16.234 1 97.31 196 GLU B CA 1
ATOM 4218 C C . GLU B 1 196 ? 2.73 -38.094 -17.172 1 97.31 196 GLU B C 1
ATOM 4220 O O . GLU B 1 196 ? 3.01 -38.969 -18 1 97.31 196 GLU B O 1
ATOM 4225 N N . LYS B 1 197 ? 1.511 -37.562 -17 1 97.62 197 LYS B N 1
ATOM 4226 C CA . LYS B 1 197 ? 0.409 -38.156 -17.766 1 97.62 197 LYS B CA 1
ATOM 4227 C C . LYS B 1 197 ? -0.228 -37.125 -18.688 1 97.62 197 LYS B C 1
ATOM 4229 O O . LYS B 1 197 ? -0.722 -37.438 -19.766 1 97.62 197 LYS B O 1
ATOM 4234 N N . GLY B 1 198 ? -0.236 -35.906 -18.344 1 97.56 198 GLY B N 1
ATOM 4235 C CA . GLY B 1 198 ? -1.104 -34.938 -18.953 1 97.56 198 GLY B CA 1
ATOM 4236 C C . GLY B 1 198 ? -0.441 -34.188 -20.094 1 97.56 198 GLY B C 1
ATOM 4237 O O . GLY B 1 198 ? -0.849 -34.312 -21.25 1 97.56 198 GLY B O 1
ATOM 4238 N N . LEU B 1 199 ? 0.651 -33.531 -19.875 1 97.25 199 LEU B N 1
ATOM 4239 C CA . LEU B 1 199 ? 1.183 -32.469 -20.703 1 97.25 199 LEU B CA 1
ATOM 4240 C C . LEU B 1 199 ? 1.602 -32.969 -22.078 1 97.25 199 LEU B C 1
ATOM 4242 O O . LEU B 1 199 ? 1.46 -32.281 -23.078 1 97.25 199 LEU B O 1
ATOM 4246 N N . ASP B 1 200 ? 2.08 -34.219 -22.203 1 95.75 200 ASP B N 1
ATOM 4247 C CA . ASP B 1 200 ? 2.59 -34.719 -23.469 1 95.75 200 ASP B CA 1
ATOM 4248 C C . ASP B 1 200 ? 1.568 -35.594 -24.156 1 95.75 200 ASP B C 1
ATOM 4250 O O . ASP B 1 200 ? 1.883 -36.25 -25.156 1 95.75 200 ASP B O 1
ATOM 4254 N N . SER B 1 201 ? 0.391 -35.656 -23.625 1 96.62 201 SER B N 1
ATOM 4255 C CA . SER B 1 201 ? -0.685 -36.438 -24.203 1 96.62 201 SER B CA 1
ATOM 4256 C C . SER B 1 201 ? -1.777 -35.562 -24.797 1 96.62 201 SER B C 1
ATOM 4258 O O . SER B 1 201 ? -2.375 -34.75 -24.078 1 96.62 201 SER B O 1
ATOM 4260 N N . SER B 1 202 ? -2.107 -35.719 -26.047 1 95 202 SER B N 1
ATOM 4261 C CA . SER B 1 202 ? -3.166 -34.969 -26.703 1 95 202 SER B CA 1
ATOM 4262 C C . SER B 1 202 ? -4.535 -35.312 -26.125 1 95 202 SER B C 1
ATOM 4264 O O . SER B 1 202 ? -5.512 -34.594 -26.359 1 95 202 SER B O 1
ATOM 4266 N N . LYS B 1 203 ? -4.566 -36.438 -25.391 1 96.44 203 LYS B N 1
ATOM 4267 C CA . LYS B 1 203 ? -5.805 -36.812 -24.734 1 96.44 203 LYS B CA 1
ATOM 4268 C C . LYS B 1 203 ? -6.18 -35.844 -23.641 1 96.44 203 LYS B C 1
ATOM 4270 O O . LYS B 1 203 ? -7.363 -35.594 -23.375 1 96.44 203 LYS B O 1
ATOM 4275 N N . TYR B 1 204 ? -5.172 -35.281 -23.062 1 96.88 204 TYR B N 1
ATOM 4276 C CA . TYR B 1 204 ? -5.434 -34.469 -21.859 1 96.88 204 TYR B CA 1
ATOM 4277 C C . TYR B 1 204 ? -5.156 -33 -22.109 1 96.88 204 TYR B C 1
ATOM 4279 O O . TYR B 1 204 ? -5.902 -32.125 -21.656 1 96.88 204 TYR B O 1
ATOM 4287 N N . CYS B 1 205 ? -4.121 -32.719 -22.766 1 96.12 205 CYS B N 1
ATOM 4288 C CA . CYS B 1 205 ? -3.744 -31.328 -23 1 96.12 205 CYS B CA 1
ATOM 4289 C C . CYS B 1 205 ? -3.518 -31.062 -24.484 1 96.12 205 CYS B C 1
ATOM 4291 O O . CYS B 1 205 ? -2.992 -31.922 -25.188 1 96.12 205 CYS B O 1
ATOM 4293 N N . SER B 1 206 ? -3.895 -29.812 -24.875 1 92.06 206 SER B N 1
ATOM 4294 C CA . SER B 1 206 ? -3.623 -29.406 -26.25 1 92.06 206 SER B CA 1
ATOM 4295 C C . SER B 1 206 ? -2.129 -29.453 -26.547 1 92.06 206 SER B C 1
ATOM 4297 O O . SER B 1 206 ? -1.306 -29.078 -25.719 1 92.06 206 SER B O 1
ATOM 4299 N N . GLN B 1 207 ? -1.881 -29.969 -27.75 1 90.5 207 GLN B N 1
ATOM 4300 C CA . GLN B 1 207 ? -0.486 -29.984 -28.172 1 90.5 207 GLN B CA 1
ATOM 4301 C C . GLN B 1 207 ? -0.155 -28.75 -29.016 1 90.5 207 GLN B C 1
ATOM 4303 O O . GLN B 1 207 ? 1.002 -28.531 -29.375 1 90.5 207 GLN B O 1
ATOM 4308 N N . MET B 1 208 ? -1.32 -27.938 -29.172 1 83.75 208 MET B N 1
ATOM 4309 C CA . MET B 1 208 ? -1.163 -26.656 -29.828 1 83.75 208 MET B CA 1
ATOM 4310 C C . MET B 1 208 ? -1.115 -25.516 -28.797 1 83.75 208 MET B C 1
ATOM 4312 O O . MET B 1 208 ? -1.908 -25.5 -27.859 1 83.75 208 MET B O 1
ATOM 4316 N N . ASP B 1 209 ? -0.069 -24.859 -28.688 1 78.25 209 ASP B N 1
ATOM 4317 C CA . ASP B 1 209 ? 0.138 -23.797 -27.703 1 78.25 209 ASP B CA 1
ATOM 4318 C C . ASP B 1 209 ? -0.568 -22.516 -28.125 1 78.25 209 ASP B C 1
ATOM 4320 O O . ASP B 1 209 ? 0.073 -21.484 -28.297 1 78.25 209 ASP B O 1
ATOM 4324 N N . THR B 1 210 ? -2.025 -22.594 -28.156 1 78.88 210 THR B N 1
ATOM 4325 C CA . THR B 1 210 ? -2.785 -21.469 -28.703 1 78.88 210 THR B CA 1
ATOM 4326 C C . THR B 1 210 ? -3.568 -20.766 -27.609 1 78.88 210 THR B C 1
ATOM 4328 O O . THR B 1 210 ? -4.02 -19.641 -27.781 1 78.88 210 THR B O 1
ATOM 4331 N N . LEU B 1 211 ? -3.766 -21.422 -26.531 1 84.56 211 LEU B N 1
ATOM 4332 C CA . LEU B 1 211 ? -4.543 -20.844 -25.438 1 84.56 211 LEU B CA 1
ATOM 4333 C C . LEU B 1 211 ? -3.629 -20.328 -24.328 1 84.56 211 LEU B C 1
ATOM 4335 O O . LEU B 1 211 ? -2.5 -20.812 -24.188 1 84.56 211 LEU B O 1
ATOM 4339 N N . PRO B 1 212 ? -4.199 -19.344 -23.562 1 90.75 212 PRO B N 1
ATOM 4340 C CA . PRO B 1 212 ? -3.445 -18.953 -22.359 1 90.75 212 PRO B CA 1
ATOM 4341 C C . PRO B 1 212 ? -3.197 -20.109 -21.406 1 90.75 212 PRO B C 1
ATOM 4343 O O . PRO B 1 212 ? -4.008 -21.047 -21.344 1 90.75 212 PRO B O 1
ATOM 4346 N N . ASP B 1 213 ? -2.121 -20.031 -20.672 1 93.88 213 ASP B N 1
ATOM 4347 C CA . ASP B 1 213 ? -1.705 -21.141 -19.828 1 93.88 213 ASP B CA 1
ATOM 4348 C C . ASP B 1 213 ? -2.783 -21.484 -18.812 1 93.88 213 ASP B C 1
ATOM 4350 O O . ASP B 1 213 ? -3.061 -22.656 -18.562 1 93.88 213 ASP B O 1
ATOM 4354 N N . ASP B 1 214 ? -3.439 -20.438 -18.172 1 93.44 214 ASP B N 1
ATOM 4355 C CA . ASP B 1 214 ? -4.402 -20.703 -17.109 1 93.44 214 ASP B CA 1
ATOM 4356 C C . ASP B 1 214 ? -5.629 -21.438 -17.641 1 93.44 214 ASP B C 1
ATOM 4358 O O . ASP B 1 214 ? -6.129 -22.359 -17 1 93.44 214 ASP B O 1
ATOM 4362 N N . VAL B 1 215 ? -5.988 -21.156 -18.844 1 91.75 215 VAL B N 1
ATOM 4363 C CA . VAL B 1 215 ? -7.148 -21.797 -19.453 1 91.75 215 VAL B CA 1
ATOM 4364 C C . VAL B 1 215 ? -6.801 -23.234 -19.844 1 91.75 215 VAL B C 1
ATOM 4366 O O . VAL B 1 215 ? -7.523 -24.172 -19.5 1 91.75 215 VAL B O 1
ATOM 4369 N N . GLU B 1 216 ? -5.723 -23.406 -20.531 1 93 216 GLU B N 1
ATOM 4370 C CA . GLU B 1 216 ? -5.352 -24.75 -21 1 93 216 GLU B CA 1
ATOM 4371 C C . GLU B 1 216 ? -5.039 -25.672 -19.828 1 93 216 GLU B C 1
ATOM 4373 O O . GLU B 1 216 ? -5.395 -26.844 -19.844 1 93 216 GLU B O 1
ATOM 4378 N N . VAL B 1 217 ? -4.375 -25.141 -18.812 1 95.44 217 VAL B N 1
ATOM 4379 C CA . VAL B 1 217 ? -4.062 -25.953 -17.641 1 95.44 217 VAL B CA 1
ATOM 4380 C C . VAL B 1 217 ? -5.355 -26.422 -16.984 1 95.44 217 VAL B C 1
ATOM 4382 O O . VAL B 1 217 ? -5.469 -27.594 -16.594 1 95.44 217 VAL B O 1
ATOM 4385 N N . ALA B 1 218 ? -6.277 -25.562 -16.859 1 94.31 218 ALA B N 1
ATOM 4386 C CA . ALA B 1 218 ? -7.562 -25.938 -16.266 1 94.31 218 ALA B CA 1
ATOM 4387 C C . ALA B 1 218 ? -8.234 -27.047 -17.062 1 94.31 218 ALA B C 1
ATOM 4389 O O . ALA B 1 218 ? -8.789 -27.984 -16.484 1 94.31 218 ALA B O 1
ATOM 4390 N N . ARG B 1 219 ? -8.195 -26.969 -18.344 1 92.75 219 ARG B N 1
ATOM 4391 C CA . ARG B 1 219 ? -8.781 -27.984 -19.219 1 92.75 219 ARG B CA 1
ATOM 4392 C C . ARG B 1 219 ? -8.07 -29.328 -19.031 1 92.75 219 ARG B C 1
ATOM 4394 O O . ARG B 1 219 ? -8.719 -30.375 -18.953 1 92.75 219 ARG B O 1
ATOM 4401 N N . CYS B 1 220 ? -6.766 -29.234 -19.031 1 95.88 220 CYS B N 1
ATOM 4402 C CA . CYS B 1 220 ? -5.973 -30.453 -18.828 1 95.88 220 CYS B CA 1
ATOM 4403 C C . CYS B 1 220 ? -6.332 -31.109 -17.5 1 95.88 220 CYS B C 1
ATOM 4405 O O . CYS B 1 220 ? -6.555 -32.312 -17.453 1 95.88 220 CYS B O 1
ATOM 4407 N N . LEU B 1 221 ? -6.43 -30.297 -16.453 1 96.62 221 LEU B N 1
ATOM 4408 C CA . LEU B 1 221 ? -6.707 -30.812 -15.117 1 96.62 221 LEU B CA 1
ATOM 4409 C C . LEU B 1 221 ? -8.109 -31.422 -15.039 1 96.62 221 LEU B C 1
ATOM 4411 O O . LEU B 1 221 ? -8.312 -32.469 -14.414 1 96.62 221 LEU B O 1
ATOM 4415 N N . GLU B 1 222 ? -9.008 -30.781 -15.688 1 93.69 222 GLU B N 1
ATOM 4416 C CA . GLU B 1 222 ? -10.367 -31.312 -15.719 1 93.69 222 GLU B CA 1
ATOM 4417 C C . GLU B 1 222 ? -10.398 -32.688 -16.359 1 93.69 222 GLU B C 1
ATOM 4419 O O . GLU B 1 222 ? -11.055 -33.625 -15.859 1 93.69 222 GLU B O 1
ATOM 4424 N N . LYS B 1 223 ? -9.734 -32.844 -17.422 1 95.25 223 LYS B N 1
ATOM 4425 C CA . LYS B 1 223 ? -9.68 -34.125 -18.125 1 95.25 223 LYS B CA 1
ATOM 4426 C C . LYS B 1 223 ? -8.953 -35.188 -17.297 1 95.25 223 LYS B C 1
ATOM 4428 O O . LYS B 1 223 ? -9.188 -36.375 -17.469 1 95.25 223 LYS B O 1
ATOM 4433 N N . LEU B 1 224 ? -8.055 -34.719 -16.438 1 97.31 224 LEU B N 1
ATOM 4434 C CA . LEU B 1 224 ? -7.332 -35.625 -15.547 1 97.31 224 LEU B CA 1
ATOM 4435 C C . LEU B 1 224 ? -8.164 -35.938 -14.312 1 97.31 224 LEU B C 1
ATOM 4437 O O . LEU B 1 224 ? -7.73 -36.719 -13.445 1 97.31 224 LEU B O 1
ATOM 4441 N N . GLY B 1 225 ? -9.305 -35.312 -14.156 1 95.06 225 GLY B N 1
ATOM 4442 C CA . GLY B 1 225 ? -10.211 -35.594 -13.055 1 95.06 225 GLY B CA 1
ATOM 4443 C C . GLY B 1 225 ? -9.93 -34.75 -11.828 1 95.06 225 GLY B C 1
ATOM 4444 O O . GLY B 1 225 ? -10.32 -35.094 -10.719 1 95.06 225 GLY B O 1
ATOM 4445 N N . ILE B 1 226 ? -9.227 -33.688 -12.016 1 95.06 226 ILE B N 1
ATOM 4446 C CA . ILE B 1 226 ? -8.883 -32.844 -10.891 1 95.06 226 ILE B CA 1
ATOM 4447 C C . ILE B 1 226 ? -9.805 -31.609 -10.891 1 95.06 226 ILE B C 1
ATOM 4449 O O . ILE B 1 226 ? -9.859 -30.859 -11.867 1 95.06 226 ILE B O 1
ATOM 4453 N N . LYS B 1 227 ? -10.469 -31.406 -9.805 1 84.06 227 LYS B N 1
ATOM 4454 C CA . LYS B 1 227 ? -11.445 -30.328 -9.711 1 84.06 227 LYS B CA 1
ATOM 4455 C C . LYS B 1 227 ? -10.812 -29.062 -9.141 1 84.06 227 LYS B C 1
ATOM 4457 O O . LYS B 1 227 ? -9.906 -29.125 -8.312 1 84.06 227 LYS B O 1
ATOM 4462 N N . PHE B 1 228 ? -11.438 -27.953 -9.648 1 86.88 228 PHE B N 1
ATOM 4463 C CA . PHE B 1 228 ? -11.023 -26.641 -9.156 1 86.88 228 PHE B CA 1
ATOM 4464 C C . PHE B 1 228 ? -11.656 -26.344 -7.805 1 86.88 228 PHE B C 1
ATOM 4466 O O . PHE B 1 228 ? -12.852 -26.562 -7.609 1 86.88 228 PHE B O 1
ATOM 4473 N N . ASN B 1 229 ? -10.875 -25.938 -6.844 1 80 229 ASN B N 1
ATOM 4474 C CA . ASN B 1 229 ? -11.336 -25.469 -5.535 1 80 229 ASN B CA 1
ATOM 4475 C C . ASN B 1 229 ? -11.07 -23.984 -5.348 1 80 229 ASN B C 1
ATOM 4477 O O . ASN B 1 229 ? -9.914 -23.547 -5.305 1 80 229 ASN B O 1
ATOM 4481 N N . SER B 1 230 ? -12.141 -23.188 -5.441 1 73.38 230 SER B N 1
ATOM 4482 C CA . SER B 1 230 ? -11.938 -21.75 -5.277 1 73.38 230 SER B CA 1
ATOM 4483 C C . SER B 1 230 ? -11.461 -21.422 -3.867 1 73.38 230 SER B C 1
ATOM 4485 O O . SER B 1 230 ? -11.859 -22.078 -2.902 1 73.38 230 SER B O 1
ATOM 4487 N N . SER B 1 231 ? -10.562 -20.484 -3.852 1 85.56 231 SER B N 1
ATOM 4488 C CA . SER B 1 231 ? -9.906 -20.141 -2.594 1 85.56 231 SER B CA 1
ATOM 4489 C C . SER B 1 231 ? -10.383 -18.797 -2.066 1 85.56 231 SER B C 1
ATOM 4491 O O . SER B 1 231 ? -10.055 -17.75 -2.633 1 85.56 231 SER B O 1
ATOM 4493 N N . VAL B 1 232 ? -11.336 -18.812 -1.169 1 90.06 232 VAL B N 1
ATOM 4494 C CA . VAL B 1 232 ? -11.805 -17.625 -0.453 1 90.06 232 VAL B CA 1
ATOM 4495 C C . VAL B 1 232 ? -11.625 -17.828 1.05 1 90.06 232 VAL B C 1
ATOM 4497 O O . VAL B 1 232 ? -11.406 -18.953 1.512 1 90.06 232 VAL B O 1
ATOM 4500 N N . ASP B 1 233 ? -11.633 -16.719 1.674 1 89.62 233 ASP B N 1
ATOM 4501 C CA . ASP B 1 233 ? -11.523 -16.844 3.123 1 89.62 233 ASP B CA 1
ATOM 4502 C C . ASP B 1 233 ? -12.891 -17.125 3.752 1 89.62 233 ASP B C 1
ATOM 4504 O O . ASP B 1 233 ? -13.867 -17.375 3.045 1 89.62 233 ASP B O 1
ATOM 4508 N N . ARG B 1 234 ? -12.922 -17.203 5.039 1 86 234 ARG B N 1
ATOM 4509 C CA . ARG B 1 234 ? -14.133 -17.562 5.766 1 86 234 ARG B CA 1
ATOM 4510 C C . ARG B 1 234 ? -15.25 -16.562 5.512 1 86 234 ARG B C 1
ATOM 4512 O O . ARG B 1 234 ? -16.438 -16.891 5.668 1 86 234 ARG B O 1
ATOM 4519 N N . LYS B 1 235 ? -14.945 -15.367 5.191 1 90.06 235 LYS B N 1
ATOM 4520 C CA . LYS B 1 235 ? -15.93 -14.328 4.922 1 90.06 235 LYS B CA 1
ATOM 4521 C C . LYS B 1 235 ? -16.234 -14.234 3.43 1 90.06 235 LYS B C 1
ATOM 4523 O O . LYS B 1 235 ? -16.797 -13.234 2.967 1 90.06 235 LYS B O 1
ATOM 4528 N N . ASN B 1 236 ? -15.734 -15.188 2.697 1 90.88 236 ASN B N 1
ATOM 4529 C CA . ASN B 1 236 ? -15.953 -15.289 1.257 1 90.88 236 ASN B CA 1
ATOM 4530 C C . ASN B 1 236 ? -15.242 -14.172 0.504 1 90.88 236 ASN B C 1
ATOM 4532 O O . ASN B 1 236 ? -15.75 -13.672 -0.501 1 90.88 236 ASN B O 1
ATOM 4536 N N . LYS B 1 237 ? -14.172 -13.719 1.085 1 94 237 LYS B N 1
ATOM 4537 C CA . LYS B 1 237 ? -13.359 -12.703 0.429 1 94 237 LYS B CA 1
ATOM 4538 C C . LYS B 1 237 ? -12.211 -13.328 -0.355 1 94 237 LYS B C 1
ATOM 4540 O O . LYS B 1 237 ? -11.719 -14.398 0.01 1 94 237 LYS B O 1
ATOM 4545 N N . ASP B 1 238 ? -11.75 -12.664 -1.332 1 94.81 238 ASP B N 1
ATOM 4546 C CA . ASP B 1 238 ? -10.758 -13.203 -2.26 1 94.81 238 ASP B CA 1
ATOM 4547 C C . ASP B 1 238 ? -9.367 -13.211 -1.63 1 94.81 238 ASP B C 1
ATOM 4549 O O . ASP B 1 238 ? -8.891 -12.18 -1.147 1 94.81 238 ASP B O 1
ATOM 4553 N N . LEU B 1 239 ? -8.758 -14.375 -1.692 1 97 239 LEU B N 1
ATOM 4554 C CA . LEU B 1 239 ? -7.367 -14.508 -1.266 1 97 239 LEU B CA 1
ATOM 4555 C C . LEU B 1 239 ? -6.414 -14.148 -2.4 1 97 239 LEU B C 1
ATOM 4557 O O . LEU B 1 239 ? -5.383 -13.508 -2.172 1 97 239 LEU B O 1
ATOM 4561 N N . PHE B 1 240 ? -6.758 -14.594 -3.613 1 97.5 240 PHE B N 1
ATOM 4562 C CA . PHE B 1 240 ? -6.031 -14.273 -4.836 1 97.5 240 PHE B CA 1
ATOM 4563 C C . PHE B 1 240 ? -6.715 -13.133 -5.586 1 97.5 240 PHE B C 1
ATOM 4565 O O . PHE B 1 240 ? -7.938 -13.133 -5.738 1 97.5 240 PHE B O 1
ATOM 4572 N N . ASN B 1 241 ? -5.891 -12.18 -6.051 1 96.94 241 ASN B N 1
ATOM 4573 C CA . ASN B 1 241 ? -6.492 -11.008 -6.676 1 96.94 241 ASN B CA 1
ATOM 4574 C C . ASN B 1 241 ? -5.902 -10.742 -8.055 1 96.94 241 ASN B C 1
ATOM 4576 O O . ASN B 1 241 ? -4.684 -10.766 -8.234 1 96.94 241 ASN B O 1
ATOM 4580 N N . GLU B 1 242 ? -6.766 -10.43 -9.023 1 95.62 242 GLU B N 1
ATOM 4581 C CA . GLU B 1 242 ? -6.34 -10.336 -10.422 1 95.62 242 GLU B CA 1
ATOM 4582 C C . GLU B 1 242 ? -5.953 -8.906 -10.781 1 95.62 242 GLU B C 1
ATOM 4584 O O . GLU B 1 242 ? -5.578 -8.633 -11.93 1 95.62 242 GLU B O 1
ATOM 4589 N N . GLU B 1 243 ? -6.086 -8.023 -9.844 1 96.25 243 GLU B N 1
ATOM 4590 C CA . GLU B 1 243 ? -5.742 -6.621 -10.07 1 96.25 243 GLU B CA 1
ATOM 4591 C C . GLU B 1 243 ? -4.891 -6.07 -8.93 1 96.25 243 GLU B C 1
ATOM 4593 O O . GLU B 1 243 ? -4.898 -6.621 -7.824 1 96.25 243 GLU B O 1
ATOM 4598 N N . ALA B 1 244 ? -4.203 -4.98 -9.328 1 96.56 244 ALA B N 1
ATOM 4599 C CA . ALA B 1 244 ? -3.447 -4.27 -8.297 1 96.56 244 ALA B CA 1
ATOM 4600 C C . ALA B 1 244 ? -4.383 -3.574 -7.312 1 96.56 244 ALA B C 1
ATOM 4602 O O . ALA B 1 244 ? -5.508 -3.213 -7.66 1 96.56 244 ALA B O 1
ATOM 4603 N N . PRO B 1 245 ? -3.906 -3.371 -6.043 1 95.69 245 PRO B N 1
ATOM 4604 C CA . PRO B 1 245 ? -4.754 -2.701 -5.051 1 95.69 245 PRO B CA 1
ATOM 4605 C C . PRO B 1 245 ? -5.277 -1.354 -5.539 1 95.69 245 PRO B C 1
ATOM 4607 O O . PRO B 1 245 ? -6.438 -1.011 -5.293 1 95.69 245 PRO B O 1
ATOM 4610 N N . GLU B 1 246 ? -4.488 -0.59 -6.246 1 92.19 246 GLU B N 1
ATOM 4611 C CA . GLU B 1 246 ? -4.902 0.72 -6.738 1 92.19 246 GLU B CA 1
ATOM 4612 C C . GLU B 1 246 ? -6.078 0.599 -7.707 1 92.19 246 GLU B C 1
ATOM 4614 O O . GLU B 1 246 ? -6.977 1.44 -7.707 1 92.19 246 GLU B O 1
ATOM 4619 N N . SER B 1 247 ? -6 -0.414 -8.5 1 92.19 247 SER B N 1
ATOM 4620 C CA . SER B 1 247 ? -7.082 -0.663 -9.453 1 92.19 247 SER B CA 1
ATOM 4621 C C . SER B 1 247 ? -8.344 -1.131 -8.734 1 92.19 247 SER B C 1
ATOM 4623 O O . SER B 1 247 ? -9.453 -0.753 -9.117 1 92.19 247 SER B O 1
ATOM 4625 N N . LEU B 1 248 ? -8.18 -1.906 -7.738 1 92.62 248 LEU B N 1
ATOM 4626 C CA . LEU B 1 248 ? -9.305 -2.443 -6.98 1 92.62 248 LEU B CA 1
ATOM 4627 C C . LEU B 1 248 ? -9.984 -1.349 -6.168 1 92.62 248 LEU B C 1
ATOM 4629 O O . LEU B 1 248 ? -11.133 -1.507 -5.742 1 92.62 248 LEU B O 1
ATOM 4633 N N . ALA B 1 249 ? -9.211 -0.273 -5.941 1 88.38 249 ALA B N 1
ATOM 4634 C CA . ALA B 1 249 ? -9.742 0.815 -5.129 1 88.38 249 ALA B CA 1
ATOM 4635 C C . ALA B 1 249 ? -10.578 1.774 -5.973 1 88.38 249 ALA B C 1
ATOM 4637 O O . ALA B 1 249 ? -11.062 2.791 -5.473 1 88.38 249 ALA B O 1
ATOM 4638 N N . SER B 1 250 ? -10.594 1.503 -7.258 1 77.5 250 SER B N 1
ATOM 4639 C CA . SER B 1 250 ? -11.453 2.35 -8.078 1 77.5 250 SER B CA 1
ATOM 4640 C C . SER B 1 250 ? -12.844 2.484 -7.457 1 77.5 250 SER B C 1
ATOM 4642 O O . SER B 1 250 ? -13.469 1.485 -7.102 1 77.5 250 SER B O 1
ATOM 4644 N N . ILE B 1 251 ? -13.07 3.76 -7.09 1 64.62 251 ILE B N 1
ATOM 4645 C CA . ILE B 1 251 ? -14.266 4.105 -6.32 1 64.62 251 ILE B CA 1
ATOM 4646 C C . ILE B 1 251 ? -15.453 4.277 -7.262 1 64.62 251 ILE B C 1
ATOM 4648 O O . ILE B 1 251 ? -15.312 4.82 -8.359 1 64.62 251 ILE B O 1
ATOM 4652 N N . PHE B 1 252 ? -16.453 3.434 -7.02 1 59.09 252 PHE B N 1
ATOM 4653 C CA . PHE B 1 252 ? -17.719 3.574 -7.734 1 59.09 252 PHE B CA 1
ATOM 4654 C C . PHE B 1 252 ? -18.734 4.344 -6.895 1 59.09 252 PHE B C 1
ATOM 4656 O O . PHE B 1 252 ? -18.828 4.137 -5.684 1 59.09 252 PHE B O 1
ATOM 4663 N N . ASN B 1 253 ? -18.688 5.66 -7.25 1 53.56 253 ASN B N 1
ATOM 4664 C CA . ASN B 1 253 ? -19.641 6.504 -6.539 1 53.56 253 ASN B CA 1
ATOM 4665 C C . ASN B 1 253 ? -21.078 6.059 -6.793 1 53.56 253 ASN B C 1
ATOM 4667 O O . ASN B 1 253 ? -21.547 6.047 -7.938 1 53.56 253 ASN B O 1
ATOM 4671 N N . LYS B 1 254 ? -21.656 5.172 -6.176 1 51.84 254 LYS B N 1
ATOM 4672 C CA . LYS B 1 254 ? -23.094 5.09 -6.473 1 51.84 254 LYS B CA 1
ATOM 4673 C C . LYS B 1 254 ? -23.766 6.453 -6.324 1 51.84 254 LYS B C 1
ATOM 4675 O O . LYS B 1 254 ? -24.609 6.824 -7.145 1 51.84 254 LYS B O 1
ATOM 4680 N N . ASN B 1 255 ? -23.719 7.145 -5.148 1 47.16 255 ASN B N 1
ATOM 4681 C CA . ASN B 1 255 ? -24.578 8.312 -4.992 1 47.16 255 ASN B CA 1
ATOM 4682 C C . ASN B 1 255 ? -23.781 9.547 -4.59 1 47.16 255 ASN B C 1
ATOM 4684 O O . ASN B 1 255 ? -24.094 10.188 -3.578 1 47.16 255 ASN B O 1
ATOM 4688 N N . ILE B 1 256 ? -22.625 9.75 -5.07 1 49.09 256 ILE B N 1
ATOM 4689 C CA . ILE B 1 256 ? -21.953 10.969 -4.633 1 49.09 256 ILE B CA 1
ATOM 4690 C C . ILE B 1 256 ? -22.828 12.18 -4.941 1 49.09 256 ILE B C 1
ATOM 4692 O O . ILE B 1 256 ? -22.906 13.117 -4.145 1 49.09 256 ILE B O 1
ATOM 4696 N N . ASN B 1 257 ? -23.266 12.102 -6.133 1 48.06 257 ASN B N 1
ATOM 4697 C CA . ASN B 1 257 ? -24.172 13.195 -6.465 1 48.06 257 ASN B CA 1
ATOM 4698 C C . ASN B 1 257 ? -25.297 13.32 -5.441 1 48.06 257 ASN B C 1
ATOM 4700 O O . ASN B 1 257 ? -25.75 14.422 -5.145 1 48.06 257 ASN B O 1
ATOM 4704 N N . ASP B 1 258 ? -25.766 12.242 -5.117 1 46.72 258 ASP B N 1
ATOM 4705 C CA . ASP B 1 258 ? -26.859 12.359 -4.168 1 46.72 258 ASP B CA 1
ATOM 4706 C C . ASP B 1 258 ? -26.375 12.828 -2.803 1 46.72 258 ASP B C 1
ATOM 4708 O O . ASP B 1 258 ? -27.156 13.266 -1.965 1 46.72 258 ASP B O 1
ATOM 4712 N N . VAL B 1 259 ? -25.125 12.602 -2.57 1 45.78 259 VAL B N 1
ATOM 4713 C CA . VAL B 1 259 ? -24.562 13.07 -1.307 1 45.78 259 VAL B CA 1
ATOM 4714 C C . VAL B 1 259 ? -24.703 14.594 -1.217 1 45.78 259 VAL B C 1
ATOM 4716 O O . VAL B 1 259 ? -25.062 15.133 -0.167 1 45.78 259 VAL B O 1
ATOM 4719 N N . LEU B 1 260 ? -24.297 15.234 -2.285 1 45.34 260 LEU B N 1
ATOM 4720 C CA . LEU B 1 260 ? -24.375 16.688 -2.246 1 45.34 260 LEU B CA 1
ATOM 4721 C C . LEU B 1 260 ? -25.828 17.156 -2.117 1 45.34 260 LEU B C 1
ATOM 4723 O O . LEU B 1 260 ? -26.094 18.25 -1.614 1 45.34 260 LEU B O 1
ATOM 4727 N N . SER B 1 261 ? -26.625 16.406 -2.854 1 44.41 261 SER B N 1
ATOM 4728 C CA . SER B 1 261 ? -27.969 16.969 -2.863 1 44.41 261 SER B CA 1
ATOM 4729 C C . SER B 1 261 ? -28.672 16.734 -1.531 1 44.41 261 SER B C 1
ATOM 4731 O O . SER B 1 261 ? -29.406 17.609 -1.056 1 44.41 261 SER B O 1
ATOM 4733 N N . ASN B 1 262 ? -28.938 15.367 -1.226 1 43.5 262 ASN B N 1
ATOM 4734 C CA . ASN B 1 262 ? -29.938 15.148 -0.199 1 43.5 262 ASN B CA 1
ATOM 4735 C C . ASN B 1 262 ? -29.328 15.164 1.201 1 43.5 262 ASN B C 1
ATOM 4737 O O . ASN B 1 262 ? -29.922 14.625 2.141 1 43.5 262 ASN B O 1
ATOM 4741 N N . ASN B 1 263 ? -28.5 16.078 1.628 1 43.5 263 ASN B N 1
ATOM 4742 C CA . ASN B 1 263 ? -28.031 16.266 2.998 1 43.5 263 ASN B CA 1
ATOM 4743 C C . ASN B 1 263 ? -27.578 14.961 3.633 1 43.5 263 ASN B C 1
ATOM 4745 O O . ASN B 1 263 ? -27.578 14.82 4.859 1 43.5 263 ASN B O 1
ATOM 4749 N N . SER B 1 264 ? -27.812 13.891 3.049 1 44.47 264 SER B N 1
ATOM 4750 C CA . SER B 1 264 ? -27.484 12.648 3.748 1 44.47 264 SER B CA 1
ATOM 4751 C C . SER B 1 264 ? -25.984 12.43 3.793 1 44.47 264 SER B C 1
ATOM 4753 O O . SER B 1 264 ? -25.297 12.562 2.777 1 44.47 264 SER B O 1
ATOM 4755 N N . ASN B 1 265 ? -25.266 12.703 4.852 1 45.44 265 ASN B N 1
ATOM 4756 C CA . ASN B 1 265 ? -23.875 12.828 5.32 1 45.44 265 ASN B CA 1
ATOM 4757 C C . ASN B 1 265 ? -23.047 11.602 4.945 1 45.44 265 ASN B C 1
ATOM 4759 O O . ASN B 1 265 ? -21.828 11.602 5.102 1 45.44 265 ASN B O 1
ATOM 4763 N N . GLU B 1 266 ? -23.672 10.344 4.727 1 49.38 266 GLU B N 1
ATOM 4764 C CA . GLU B 1 266 ? -22.688 9.273 4.691 1 49.38 266 GLU B CA 1
ATOM 4765 C C . GLU B 1 266 ? -22.484 8.75 3.273 1 49.38 266 GLU B C 1
ATOM 4767 O O . GLU B 1 266 ? -23.422 8.258 2.646 1 49.38 266 GLU B O 1
ATOM 4772 N N . THR B 1 267 ? -21.781 9.352 2.408 1 53.16 267 THR B N 1
ATOM 4773 C CA . THR B 1 267 ? -21.375 8.766 1.135 1 53.16 267 THR B CA 1
ATOM 4774 C C . THR B 1 267 ? -20.734 7.398 1.349 1 53.16 267 THR B C 1
ATOM 4776 O O . THR B 1 267 ? -19.766 7.273 2.104 1 53.16 267 THR B O 1
ATOM 4779 N N . VAL B 1 268 ? -21.641 6.348 1.006 1 56.16 268 VAL B N 1
ATOM 4780 C CA . VAL B 1 268 ? -21.031 5.023 1.089 1 56.16 268 VAL B CA 1
ATOM 4781 C C . VAL B 1 268 ? -20.141 4.793 -0.119 1 56.16 268 VAL B C 1
ATOM 4783 O O . VAL B 1 268 ? -20.594 4.793 -1.261 1 56.16 268 VAL B O 1
ATOM 4786 N N . ILE B 1 269 ? -18.891 5.008 -0.004 1 65.25 269 ILE B N 1
ATOM 4787 C CA . ILE B 1 269 ? -17.875 4.715 -1.008 1 65.25 269 ILE B CA 1
ATOM 4788 C C . ILE B 1 269 ? -17.469 3.248 -0.917 1 65.25 269 ILE B C 1
ATOM 4790 O O . ILE B 1 269 ? -17.141 2.756 0.163 1 65.25 269 ILE B O 1
ATOM 4794 N N . SER B 1 270 ? -17.984 2.504 -2.016 1 67.75 270 SER B N 1
ATOM 4795 C CA . SER B 1 270 ? -17.547 1.113 -2.107 1 67.75 270 SER B CA 1
ATOM 4796 C C . SER B 1 270 ? -16.516 0.927 -3.209 1 67.75 270 SER B C 1
ATOM 4798 O O . SER B 1 270 ? -16.453 1.715 -4.156 1 67.75 270 SER B O 1
ATOM 4800 N N . SER B 1 271 ? -15.617 0.048 -2.854 1 80.12 271 SER B N 1
ATOM 4801 C CA . SER B 1 271 ? -14.609 -0.294 -3.857 1 80.12 271 SER B CA 1
ATOM 4802 C C . SER B 1 271 ? -14.422 -1.805 -3.953 1 80.12 271 SER B C 1
ATOM 4804 O O . SER B 1 271 ? -14.93 -2.555 -3.117 1 80.12 271 SER B O 1
ATOM 4806 N N . ALA B 1 272 ? -13.82 -2.281 -4.992 1 87.81 272 ALA B N 1
ATOM 4807 C CA . ALA B 1 272 ? -13.5 -3.695 -5.172 1 87.81 272 ALA B CA 1
ATOM 4808 C C . ALA B 1 272 ? -12.539 -4.184 -4.09 1 87.81 272 ALA B C 1
ATOM 4810 O O . ALA B 1 272 ? -12.391 -5.387 -3.879 1 87.81 272 ALA B O 1
ATOM 4811 N N . LEU B 1 273 ? -11.977 -3.254 -3.389 1 91.69 273 LEU B N 1
ATOM 4812 C CA . LEU B 1 273 ? -11.094 -3.623 -2.287 1 91.69 273 LEU B CA 1
ATOM 4813 C C . LEU B 1 273 ? -11.883 -4.297 -1.167 1 91.69 273 LEU B C 1
ATOM 4815 O O . LEU B 1 273 ? -11.312 -5.039 -0.364 1 91.69 273 LEU B O 1
ATOM 4819 N N . ASP B 1 274 ? -13.18 -4.039 -1.12 1 89.81 274 ASP B N 1
ATOM 4820 C CA . ASP B 1 274 ? -14.023 -4.625 -0.083 1 89.81 274 ASP B CA 1
ATOM 4821 C C . ASP B 1 274 ? -14.125 -6.141 -0.249 1 89.81 274 ASP B C 1
ATOM 4823 O O . ASP B 1 274 ? -14.422 -6.855 0.709 1 89.81 274 ASP B O 1
ATOM 4827 N N . LYS B 1 275 ? -13.789 -6.633 -1.387 1 92.69 275 LYS B N 1
ATOM 4828 C CA . LYS B 1 275 ? -13.883 -8.062 -1.674 1 92.69 275 LYS B CA 1
ATOM 4829 C C . LYS B 1 275 ? -12.547 -8.758 -1.415 1 92.69 275 LYS B C 1
ATOM 4831 O O . LYS B 1 275 ? -12.461 -9.984 -1.488 1 92.69 275 LYS B O 1
ATOM 4836 N N . VAL B 1 276 ? -11.602 -8.008 -1.096 1 96.06 276 VAL B N 1
ATOM 4837 C CA . VAL B 1 276 ? -10.273 -8.57 -0.865 1 96.06 276 VAL B CA 1
ATOM 4838 C C . VAL B 1 276 ? -10.141 -9 0.594 1 96.06 276 VAL B C 1
ATOM 4840 O O . VAL B 1 276 ? -10.531 -8.266 1.504 1 96.06 276 VAL B O 1
ATOM 4843 N N . SER B 1 277 ? -9.625 -10.172 0.864 1 95.31 277 SER B N 1
ATOM 4844 C CA . SER B 1 277 ? -9.383 -10.703 2.201 1 95.31 277 SER B CA 1
ATOM 4845 C C . SER B 1 277 ? -8.414 -9.82 2.979 1 95.31 277 SER B C 1
ATOM 4847 O O . SER B 1 277 ? -7.551 -9.164 2.389 1 95.31 277 SER B O 1
ATOM 4849 N N . ASP B 1 278 ? -8.516 -9.844 4.297 1 93.81 278 ASP B N 1
ATOM 4850 C CA . ASP B 1 278 ? -7.539 -9.188 5.156 1 93.81 278 ASP B CA 1
ATOM 4851 C C . ASP B 1 278 ? -6.195 -9.906 5.117 1 93.81 278 ASP B C 1
ATOM 4853 O O . ASP B 1 278 ? -5.18 -9.367 5.555 1 93.81 278 ASP B O 1
ATOM 4857 N N . TYR B 1 279 ? -6.227 -11.148 4.66 1 94.38 279 TYR B N 1
ATOM 4858 C CA . TYR B 1 279 ? -5.023 -11.945 4.48 1 94.38 279 TYR B CA 1
ATOM 4859 C C . TYR B 1 279 ? -4.82 -12.305 3.012 1 94.38 279 TYR B C 1
ATOM 4861 O O . TYR B 1 279 ? -4.805 -13.492 2.654 1 94.38 279 TYR B O 1
ATOM 4869 N N . PRO B 1 280 ? -4.609 -11.289 2.213 1 97.38 280 PRO B N 1
ATOM 4870 C CA . PRO B 1 280 ? -4.461 -11.578 0.784 1 97.38 280 PRO B CA 1
ATOM 4871 C C . PRO B 1 280 ? -3.234 -12.438 0.477 1 97.38 280 PRO B C 1
ATOM 4873 O O . PRO B 1 280 ? -2.205 -12.305 1.142 1 97.38 280 PRO B O 1
ATOM 4876 N N . ILE B 1 281 ? -3.355 -13.242 -0.498 1 97.81 281 ILE B N 1
ATOM 4877 C CA . ILE B 1 281 ? -2.246 -14.094 -0.908 1 97.81 281 ILE B CA 1
ATOM 4878 C C . ILE B 1 281 ? -1.498 -13.445 -2.07 1 97.81 281 ILE B C 1
ATOM 4880 O O . ILE B 1 281 ? -0.269 -13.516 -2.143 1 97.81 281 ILE B O 1
ATOM 4884 N N . SER B 1 282 ? -2.281 -12.875 -3.021 1 98.56 282 SER B N 1
ATOM 4885 C CA . SER B 1 282 ? -1.57 -12.336 -4.176 1 98.56 282 SER B CA 1
ATOM 4886 C C . SER B 1 282 ? -2.314 -11.148 -4.785 1 98.56 282 SER B C 1
ATOM 4888 O O . SER B 1 282 ? -3.52 -11 -4.578 1 98.56 282 SER B O 1
ATOM 4890 N N . PHE B 1 283 ? -1.534 -10.336 -5.422 1 98.5 283 PHE B N 1
ATOM 4891 C CA . PHE B 1 283 ? -2.041 -9.289 -6.305 1 98.5 283 PHE B CA 1
ATOM 4892 C C . PHE B 1 283 ? -1.399 -9.391 -7.684 1 98.5 283 PHE B C 1
ATOM 4894 O O . PHE B 1 283 ? -0.244 -9.805 -7.809 1 98.5 283 PHE B O 1
ATOM 4901 N N . HIS B 1 284 ? -2.195 -9.039 -8.711 1 98.06 284 HIS B N 1
ATOM 4902 C CA . HIS B 1 284 ? -1.745 -9.047 -10.102 1 98.06 284 HIS B CA 1
ATOM 4903 C C . HIS B 1 284 ? -1.627 -7.633 -10.656 1 98.06 284 HIS B C 1
ATOM 4905 O O . HIS B 1 284 ? -2.127 -6.684 -10.055 1 98.06 284 HIS B O 1
ATOM 4911 N N . ARG B 1 285 ? -0.823 -7.477 -11.75 1 97.62 285 ARG B N 1
ATOM 4912 C CA . ARG B 1 285 ? -0.596 -6.219 -12.453 1 97.62 285 ARG B CA 1
ATOM 4913 C C . ARG B 1 285 ? 0.128 -5.215 -11.555 1 97.62 285 ARG B C 1
ATOM 4915 O O . ARG B 1 285 ? -0.255 -4.047 -11.492 1 97.62 285 ARG B O 1
ATOM 4922 N N . ILE B 1 286 ? 1.062 -5.684 -10.844 1 97.5 286 ILE B N 1
ATOM 4923 C CA . ILE B 1 286 ? 1.893 -4.836 -10 1 97.5 286 ILE B CA 1
ATOM 4924 C C . ILE B 1 286 ? 3.072 -4.297 -10.805 1 97.5 286 ILE B C 1
ATOM 4926 O O . ILE B 1 286 ? 3.873 -5.066 -11.336 1 97.5 286 ILE B O 1
ATOM 4930 N N . ARG B 1 287 ? 3.188 -3.061 -10.844 1 93.25 287 ARG B N 1
ATOM 4931 C CA . ARG B 1 287 ? 4.324 -2.424 -11.5 1 93.25 287 ARG B CA 1
ATOM 4932 C C . ARG B 1 287 ? 5.609 -2.66 -10.711 1 93.25 287 ARG B C 1
ATOM 4934 O O . ARG B 1 287 ? 5.57 -2.953 -9.516 1 93.25 287 ARG B O 1
ATOM 4941 N N . ASN B 1 288 ? 6.73 -2.426 -11.406 1 90.88 288 ASN B N 1
ATOM 4942 C CA . ASN B 1 288 ? 8.031 -2.75 -10.828 1 90.88 288 ASN B CA 1
ATOM 4943 C C . ASN B 1 288 ? 8.273 -1.999 -9.523 1 90.88 288 ASN B C 1
ATOM 4945 O O . ASN B 1 288 ? 8.57 -2.611 -8.5 1 90.88 288 ASN B O 1
ATOM 4949 N N . GLN B 1 289 ? 8.047 -0.674 -9.523 1 89.38 289 GLN B N 1
ATOM 4950 C CA . GLN B 1 289 ? 8.305 0.107 -8.32 1 89.38 289 GLN B CA 1
ATOM 4951 C C . GLN B 1 289 ? 7.324 -0.257 -7.207 1 89.38 289 GLN B C 1
ATOM 4953 O O . GLN B 1 289 ? 7.672 -0.208 -6.023 1 89.38 289 GLN B O 1
ATOM 4958 N N . ASN B 1 290 ? 6.199 -0.687 -7.625 1 94.25 290 ASN B N 1
ATOM 4959 C CA . ASN B 1 290 ? 5.168 -0.987 -6.641 1 94.25 290 ASN B CA 1
ATOM 4960 C C . ASN B 1 290 ? 5.438 -2.312 -5.934 1 94.25 290 ASN B C 1
ATOM 4962 O O . ASN B 1 290 ? 4.863 -2.584 -4.875 1 94.25 290 ASN B O 1
ATOM 4966 N N . MET B 1 291 ? 6.336 -3.16 -6.496 1 95.12 291 MET B N 1
ATOM 4967 C CA . MET B 1 291 ? 6.785 -4.34 -5.762 1 95.12 291 MET B CA 1
ATOM 4968 C C . MET B 1 291 ? 7.414 -3.943 -4.43 1 95.12 291 MET B C 1
ATOM 4970 O O . MET B 1 291 ? 7.145 -4.566 -3.402 1 95.12 291 MET B O 1
ATOM 4974 N N . TYR B 1 292 ? 8.086 -2.891 -4.465 1 93.25 292 TYR B N 1
ATOM 4975 C CA . TYR B 1 292 ? 8.789 -2.426 -3.275 1 93.25 292 TYR B CA 1
ATOM 4976 C C . TYR B 1 292 ? 7.848 -1.68 -2.34 1 93.25 292 TYR B C 1
ATOM 4978 O O . TYR B 1 292 ? 8.016 -1.717 -1.119 1 93.25 292 TYR B O 1
ATOM 4986 N N . VAL B 1 293 ? 6.887 -1.002 -2.938 1 95.56 293 VAL B N 1
ATOM 4987 C CA . VAL B 1 293 ? 5.848 -0.377 -2.125 1 95.56 293 VAL B CA 1
ATOM 4988 C C . VAL B 1 293 ? 5.113 -1.442 -1.313 1 95.56 293 VAL B C 1
ATOM 4990 O O . VAL B 1 293 ? 4.887 -1.27 -0.113 1 95.56 293 VAL B O 1
ATOM 4993 N N . LEU B 1 294 ? 4.789 -2.559 -1.985 1 97 294 LEU B N 1
ATOM 4994 C CA . LEU B 1 294 ? 4.094 -3.637 -1.29 1 97 294 LEU B CA 1
ATOM 4995 C C . LEU B 1 294 ? 4.984 -4.258 -0.221 1 97 294 LEU B C 1
ATOM 4997 O O . LEU B 1 294 ? 4.508 -4.625 0.855 1 97 294 LEU B O 1
ATOM 5001 N N . GLU B 1 295 ? 6.324 -4.359 -0.49 1 95.19 295 GLU B N 1
ATOM 5002 C CA . GLU B 1 295 ? 7.254 -4.816 0.542 1 95.19 295 GLU B CA 1
ATOM 5003 C C . GLU B 1 295 ? 7.191 -3.92 1.774 1 95.19 295 GLU B C 1
ATOM 5005 O O . GLU B 1 295 ? 7.188 -4.41 2.906 1 95.19 295 GLU B O 1
ATOM 5010 N N . TYR B 1 296 ? 7.117 -2.648 1.563 1 94.81 296 TYR B N 1
ATOM 5011 C CA . TYR B 1 296 ? 7.055 -1.689 2.662 1 94.81 296 TYR B CA 1
ATOM 5012 C C . TYR B 1 296 ? 5.777 -1.869 3.471 1 94.81 296 TYR B C 1
ATOM 5014 O O . TYR B 1 296 ? 5.82 -1.947 4.703 1 94.81 296 TYR B O 1
ATOM 5022 N N . PHE B 1 297 ? 4.652 -2.018 2.836 1 96.5 297 PHE B N 1
ATOM 5023 C CA . PHE B 1 297 ? 3.371 -2.064 3.529 1 96.5 297 PHE B CA 1
ATOM 5024 C C . PHE B 1 297 ? 3.203 -3.389 4.266 1 96.5 297 PHE B C 1
ATOM 5026 O O . PHE B 1 297 ? 2.701 -3.42 5.391 1 96.5 297 PHE B O 1
ATOM 5033 N N . PHE B 1 298 ? 3.639 -4.457 3.709 1 95.5 298 PHE B N 1
ATOM 5034 C CA . PHE B 1 298 ? 3.363 -5.754 4.316 1 95.5 298 PHE B CA 1
ATOM 5035 C C . PHE B 1 298 ? 4.414 -6.094 5.367 1 95.5 298 PHE B C 1
ATOM 5037 O O . PHE B 1 298 ? 4.133 -6.812 6.328 1 95.5 298 PHE B O 1
ATOM 5044 N N . TYR B 1 299 ? 5.617 -5.477 5.289 1 93.69 299 TYR B N 1
ATOM 5045 C CA . TYR B 1 299 ? 6.656 -6.051 6.133 1 93.69 299 TYR B CA 1
ATOM 5046 C C . TYR B 1 299 ? 7.336 -4.973 6.973 1 93.69 299 TYR B C 1
ATOM 5048 O O . TYR B 1 299 ? 8.117 -5.281 7.879 1 93.69 299 TYR B O 1
ATOM 5056 N N . ARG B 1 300 ? 7.066 -3.744 6.703 1 92.69 300 ARG B N 1
ATOM 5057 C CA . ARG B 1 300 ? 7.738 -2.711 7.484 1 92.69 300 ARG B CA 1
ATOM 5058 C C . ARG B 1 300 ? 6.723 -1.794 8.164 1 92.69 300 ARG B C 1
ATOM 5060 O O . ARG B 1 300 ? 6.785 -1.582 9.375 1 92.69 300 ARG B O 1
ATOM 5067 N N . ALA B 1 301 ? 5.762 -1.288 7.371 1 94.69 301 ALA B N 1
ATOM 5068 C CA . ALA B 1 301 ? 4.84 -0.269 7.867 1 94.69 301 ALA B CA 1
ATOM 5069 C C . ALA B 1 301 ? 3.98 -0.812 9.008 1 94.69 301 ALA B C 1
ATOM 5071 O O . ALA B 1 301 ? 3.438 -1.916 8.914 1 94.69 301 ALA B O 1
ATOM 5072 N N . LYS B 1 302 ? 3.879 0.037 10.055 1 92.25 302 LYS B N 1
ATOM 5073 C CA . LYS B 1 302 ? 3.125 -0.359 11.242 1 92.25 302 LYS B CA 1
ATOM 5074 C C . LYS B 1 302 ? 2.234 0.778 11.734 1 92.25 302 LYS B C 1
ATOM 5076 O O . LYS B 1 302 ? 2.5 1.948 11.453 1 92.25 302 LYS B O 1
ATOM 5081 N N . VAL B 1 303 ? 1.154 0.417 12.367 1 93.75 303 VAL B N 1
ATOM 5082 C CA . VAL B 1 303 ? 0.283 1.328 13.102 1 93.75 303 VAL B CA 1
ATOM 5083 C C . VAL B 1 303 ? 0.354 1.019 14.594 1 93.75 303 VAL B C 1
ATOM 5085 O O . VAL B 1 303 ? 0.193 -0.133 15.008 1 93.75 303 VAL B O 1
ATOM 5088 N N . VAL B 1 304 ? 0.606 2.047 15.297 1 87 304 VAL B N 1
ATOM 5089 C CA . VAL B 1 304 ? 0.705 1.856 16.75 1 87 304 VAL B CA 1
ATOM 5090 C C . VAL B 1 304 ? -0.599 1.268 17.281 1 87 304 VAL B C 1
ATOM 5092 O O . VAL B 1 304 ? -1.687 1.683 16.875 1 87 304 VAL B O 1
ATOM 5095 N N . ASN B 1 305 ? -0.496 0.348 18.344 1 67.31 305 ASN B N 1
ATOM 5096 C CA . ASN B 1 305 ? -1.562 -0.3 19.094 1 67.31 305 ASN B CA 1
ATOM 5097 C C . ASN B 1 305 ? -2.545 -1.019 18.172 1 67.31 305 ASN B C 1
ATOM 5099 O O . ASN B 1 305 ? -3.684 -1.286 18.562 1 67.31 305 ASN B O 1
ATOM 5103 N N . LYS B 1 306 ? -2.338 -0.925 16.859 1 61.22 306 LYS B N 1
ATOM 5104 C CA . LYS B 1 306 ? -3.227 -1.716 16.016 1 61.22 306 LYS B CA 1
ATOM 5105 C C . LYS B 1 306 ? -3.148 -3.199 16.375 1 61.22 306 LYS B C 1
ATOM 5107 O O . LYS B 1 306 ? -4.133 -3.928 16.219 1 61.22 306 LYS B O 1
ATOM 5112 N N . ASP B 1 307 ? -2.008 -3.766 16.359 1 47.59 307 ASP B N 1
ATOM 5113 C CA . ASP B 1 307 ? -1.855 -5.219 16.359 1 47.59 307 ASP B CA 1
ATOM 5114 C C . ASP B 1 307 ? -2.578 -5.844 17.562 1 47.59 307 ASP B C 1
ATOM 5116 O O . ASP B 1 307 ? -2.279 -5.523 18.703 1 47.59 307 ASP B O 1
ATOM 5120 N N . THR B 1 308 ? -3.82 -5.996 17.359 1 40.47 308 THR B N 1
ATOM 5121 C CA . THR B 1 308 ? -4.676 -6.898 18.125 1 40.47 308 THR B CA 1
ATOM 5122 C C . THR B 1 308 ? -3.932 -8.188 18.469 1 40.47 308 THR B C 1
ATOM 5124 O O . THR B 1 308 ? -3.166 -8.703 17.656 1 40.47 308 THR B O 1
ATOM 5127 N N . PRO B 1 309 ? -4.176 -8.68 19.641 1 37.16 309 PRO B N 1
ATOM 5128 C CA . PRO B 1 309 ? -3.572 -9.961 20.016 1 37.16 309 PRO B CA 1
ATOM 5129 C C . PRO B 1 309 ? -3.791 -11.055 18.984 1 37.16 309 PRO B C 1
ATOM 5131 O O . PRO B 1 309 ? -4.82 -11.07 18.297 1 37.16 309 PRO B O 1
ATOM 5134 N N . ILE B 1 310 ? -2.803 -11.734 18.578 1 35 310 ILE B N 1
ATOM 5135 C CA . ILE B 1 310 ? -2.621 -12.844 17.641 1 35 310 ILE B CA 1
ATOM 5136 C C . ILE B 1 310 ? -3.793 -13.82 17.766 1 35 310 ILE B C 1
ATOM 5138 O O . ILE B 1 310 ? -4.152 -14.492 16.797 1 35 310 ILE B O 1
ATOM 5142 N N . ASP B 1 311 ? -4.285 -13.961 18.844 1 32.31 311 ASP B N 1
ATOM 5143 C CA . ASP B 1 311 ? -5.262 -15.023 19.094 1 32.31 311 ASP B CA 1
ATOM 5144 C C . ASP B 1 311 ? -6.5 -14.844 18.203 1 32.31 311 ASP B C 1
ATOM 5146 O O . ASP B 1 311 ? -7.121 -15.82 17.797 1 32.31 311 ASP B O 1
ATOM 5150 N N . GLN B 1 312 ? -6.867 -13.781 17.859 1 32.12 312 GLN B N 1
ATOM 5151 C CA . GLN B 1 312 ? -8.102 -13.586 17.109 1 32.12 312 GLN B CA 1
ATOM 5152 C C . GLN B 1 312 ? -7.875 -13.773 15.609 1 32.12 312 GLN B C 1
ATOM 5154 O O . GLN B 1 312 ? -8.828 -13.914 14.844 1 32.12 312 GLN B O 1
ATOM 5159 N N . ILE B 1 313 ? -6.773 -13.688 15.102 1 32.25 313 ILE B N 1
ATOM 5160 C CA . ILE B 1 313 ? -6.438 -13.766 13.68 1 32.25 313 ILE B CA 1
ATOM 5161 C C . ILE B 1 313 ? -6.789 -15.148 13.148 1 32.25 313 ILE B C 1
ATOM 5163 O O . ILE B 1 313 ? -7.395 -15.273 12.078 1 32.25 313 ILE B O 1
ATOM 5167 N N . TYR B 1 314 ? -6.324 -16.156 13.695 1 31.25 314 TYR B N 1
ATOM 5168 C CA . TYR B 1 314 ? -6.605 -17.5 13.203 1 31.25 314 TYR B CA 1
ATOM 5169 C C . TYR B 1 314 ? -8.102 -17.719 13.055 1 31.25 314 TYR B C 1
ATOM 5171 O O . TYR B 1 314 ? -8.539 -18.484 12.188 1 31.25 314 TYR B O 1
ATOM 5179 N N . LYS B 1 315 ? -8.898 -17.016 13.844 1 33.72 315 LYS B N 1
ATOM 5180 C CA . LYS B 1 315 ? -10.328 -17.266 13.75 1 33.72 315 LYS B CA 1
ATOM 5181 C C . LYS B 1 315 ? -10.906 -16.719 12.453 1 33.72 315 LYS B C 1
ATOM 5183 O O . LYS B 1 315 ? -11.961 -17.156 11.992 1 33.72 315 LYS B O 1
ATOM 5188 N N . GLN B 1 316 ? -10.359 -15.797 11.812 1 30.5 316 GLN B N 1
ATOM 5189 C CA . GLN B 1 316 ? -10.961 -15.18 10.633 1 30.5 316 GLN B CA 1
ATOM 5190 C C . GLN B 1 316 ? -10.547 -15.914 9.359 1 30.5 316 GLN B C 1
ATOM 5192 O O . GLN B 1 316 ? -11.188 -15.766 8.312 1 30.5 316 GLN B O 1
ATOM 5197 N N . MET B 1 317 ? -9.391 -16.391 9.156 1 31.12 317 MET B N 1
ATOM 5198 C CA . MET B 1 317 ? -9.016 -17.125 7.953 1 31.12 317 MET B CA 1
ATOM 5199 C C . MET B 1 317 ? -9.75 -18.453 7.875 1 31.12 317 MET B C 1
ATOM 5201 O O . MET B 1 317 ? -9.719 -19.125 6.84 1 31.12 317 MET B O 1
ATOM 5205 N N . ASN B 1 318 ? -10.258 -19.016 8.961 1 27.58 318 ASN B N 1
ATOM 5206 C CA . ASN B 1 318 ? -11.055 -20.234 8.875 1 27.58 318 ASN B CA 1
ATOM 5207 C C . ASN B 1 318 ? -12.5 -19.938 8.5 1 27.58 318 ASN B C 1
ATOM 5209 O O . ASN B 1 318 ? -13.102 -19 9.031 1 27.58 318 ASN B O 1
#

Foldseek 3Di:
DPVVVVVVVVVVVVVVVVPPVPPPPPPPPDDPPPPPPPPPPPPPPPPPPPPLPQFAEEEEEEDEPVCLPFFLVLQVVFQCVVHNYYEYFYCDADVVSRYDNQDVDHDQLQQQSSVLRRLLVVCVVQNQVGFKYKYAYSQKDFPVVLVRVQCSPPDLVDWAKEAAWDQDDPPLPRFIWHDRHLMMMTGSNNSCCCNVPFSPDVQQFPPDSRHGNRSRSSSSCVSVVYDYDYDAFPVQAHQGEAADPVQQQPWDQPPVVVVVPPVPPDRPTDGSCVRHDPSHGMHGRHGSVVSVVVSCVPPPDDDPPPDDPPVCVVVGRD/DPVVVVVVVVVVVVVVVVPPVPPPPPPPPDDPPPPPPPPPPPPPPPPPPPPLPQFAEEEEEEDEPVCLVFFLVLQVVFQVVVHNYYEYFYCDADVVSRYDNQDVDHDQLQQQSSVLRRLLVVCVVQNQVGFKYKYAYSQKDFPVVLVRVQCSPPDLVDWAKEAAWDQDDPPLPRFIWHDHHLMMMTGSNNSCCCNVPFSPDVQQFPPDSRHGNRSRSSSSCVSVVYDYDYDAFPVRAHQGEAADPVQQQPWDQPPPVVCVPPVPPDRPTDGSCVRHDPSHGMHGRHGSVVSVVVSCVPPPDDDPPPPDPPVCVVVGRD

Nearest PDB structures (foldseek):
  7q4i-assembly1_A  TM=8.784E-01  e=1.403E-24  Drosophila melanogaster
  2j0b-assembly1_A  TM=7.586E-01  e=4.050E-11  Mus musculus
  6wmo-assembly1_B  TM=6.740E-01  e=2.973E-10  Homo sapiens
  7jhk-assembly1_A  TM=6.492E-01  e=5.303E-10  Homo sapiens
  7jhi-assembly4_D  TM=6.033E-01  e=1.582E-09  Homo sapiens

Organism: Strongyloides stercoralis (NCBI:txid6248)

pLDDT: mean 77.35, std 26.26, range [21.47, 98.75]

Solvent-accessible surface area (backbone atoms only — not comparable to full-atom values): 33971 Å² total; per-residue (Å²): 127,70,78,61,56,58,57,52,55,57,55,52,58,62,57,58,69,61,60,64,76,63,62,77,74,60,69,88,64,70,73,84,71,68,72,70,69,70,69,71,67,73,66,70,69,77,63,80,66,65,87,62,60,84,70,41,41,34,37,38,31,41,50,26,60,82,29,42,79,65,24,38,44,49,40,56,73,46,52,53,66,66,40,75,41,72,44,30,17,13,34,40,66,36,76,90,75,44,23,40,60,29,26,91,55,56,50,74,52,29,38,23,37,19,46,55,41,33,54,41,49,50,40,74,76,51,53,82,75,33,40,30,38,34,42,32,34,47,32,38,46,50,39,55,53,28,44,42,58,57,52,48,74,52,62,42,90,40,66,38,38,35,23,28,73,39,52,84,49,88,92,45,64,88,48,59,23,32,39,45,47,24,18,33,36,29,14,36,42,32,48,48,48,38,58,78,60,23,60,86,26,73,88,33,17,74,85,63,54,72,44,49,34,35,57,47,50,34,51,23,34,47,66,71,71,41,63,80,44,71,44,53,35,56,82,70,16,33,24,34,24,74,46,25,63,64,64,28,19,47,67,48,68,78,46,50,68,49,30,73,64,65,75,48,83,74,66,72,74,47,38,59,51,75,45,46,32,43,52,39,25,23,30,2,73,43,51,54,43,43,50,55,36,51,49,38,49,72,74,47,49,50,55,58,90,56,80,62,72,70,79,60,56,68,61,55,67,82,126,68,78,60,55,59,58,52,54,56,56,52,58,63,57,57,70,63,61,64,76,62,60,76,74,61,68,85,65,71,74,84,71,67,74,70,69,68,68,69,65,73,64,69,69,78,64,81,65,66,86,62,60,85,70,41,40,32,37,37,31,40,50,27,60,83,30,43,78,65,24,38,44,48,40,54,74,46,52,53,65,67,41,75,40,72,43,28,18,12,32,40,66,36,77,90,76,44,23,41,60,29,25,90,54,56,50,74,52,28,36,25,39,18,46,54,41,34,54,42,49,50,40,74,76,50,54,83,74,32,40,29,37,35,41,31,34,48,31,38,46,52,40,55,53,28,43,42,57,58,52,47,74,52,62,43,90,39,64,37,39,36,23,28,74,40,54,83,48,88,92,44,65,88,50,61,22,33,39,46,46,25,17,31,36,31,13,35,42,33,50,47,47,38,58,76,59,23,59,87,27,72,90,32,17,73,84,64,54,72,44,48,33,34,56,46,50,32,49,22,34,48,68,72,69,41,62,80,43,70,47,53,37,56,81,69,16,33,24,37,25,74,46,25,63,63,65,28,19,48,66,49,66,79,47,54,69,50,30,73,65,65,74,49,84,73,66,72,76,47,37,58,51,76,46,45,33,43,52,39,25,23,29,2,72,43,51,55,43,45,50,53,36,50,49,39,49,72,72,48,50,47,52,57,90,55,80,61,72,70,77,60,53,66,63,54,66,83